Protein AF-0000000087584388 (afdb_homodimer)

pLDDT: mean 87.11, std 18.09, range [23.81, 98.94]

Radius of gyration: 22.07 Å; Cα contacts (8 Å, |Δi|>4): 738; chains: 2; bounding box: 64×66×58 Å

Foldseek 3Di:
DPPPVPPDDQPLVPFDFQFQADDPVPADPLLVVVQVVQQVVDVLRCFFLNRHCSNPNVRNVVLVVLVVCLQPPAPDQNLLLLLLQLLLCLLLLQSQSNVQSVVVNVVSQFDPQQSVQRARADHPVCVVVPDDPPDPGGDHQALVSCVVRRLVCLQPRPPVVCPPPVVPPHSLLSSLLNSQSSCCSHPVHDDPVSQCSNCVSVPNDCVNVVSSVSSSVSSNVSSVSCVVRSGHNPPRPPPD/DPPPVPPDDQPLVPFDFQFQADDPVPADPLLVVVQVVQQVVDVLRCFFLNRHCSNPNVRNVVLVVLVCCLQPPAPDQNLLLLLLQLLLCLLLLQSQSNVLSVVVNVVSQFDPQQSVQRARADHPVCVVVPDDPPDPGGDHQALVSCVVRRLVCLQPSPPVVCPPPVVPPHSLLSSLLNSQSSCCSHPVHDDPVSQCSNCVSVPNDCVNVVSSVSSSVSSNVSSVSCVVRSGHNPPRPPPD

Sequence (480 aa):
MSNPSTRWTPTSNDIQPRYTGPDPHDMTEEQAELRESIERSRTTGLSGPFGPWLAVPKIALPAQELGRLVRYETTLTFRESELVILLTGAAFKSESEFDIHVGEARKAGLSWDVIDSIPRGRLLSEEDATDDNDSPTRPEFSVENVRKLLIPKLEHDRDADFENSDVTGSAEREVAIALFTAELLERNTVSDETYDQTRRILGGQDSVLVEITSIVGYYAYVAYTLNVFKIPTSVMKRDDMSNPSTRWTPTSNDIQPRYTGPDPHDMTEEQAELRESIERSRTTGLSGPFGPWLAVPKIALPAQELGRLVRYETTLTFRESELVILLTGAAFKSESEFDIHVGEARKAGLSWDVIDSIPRGRLLSEEDATDDNDSPTRPEFSVENVRKLLIPKLEHDRDADFENSDVTGSAEREVAIALFTAELLERNTVSDETYDQTRRILGGQDSVLVEITSIVGYYAYVAYTLNVFKIPTSVMKRDD

Structure (mmCIF, N/CA/C/O backbone):
data_AF-0000000087584388-model_v1
#
loop_
_entity.id
_entity.type
_entity.pdbx_description
1 polymer 'Carboxymuconolactone decarboxylase-like domain-containing protein'
#
loop_
_atom_site.group_PDB
_atom_site.id
_atom_site.type_symbol
_atom_site.label_atom_id
_atom_site.label_alt_id
_atom_site.label_comp_id
_atom_site.label_asym_id
_atom_site.label_entity_id
_atom_site.label_seq_id
_atom_site.pdbx_PDB_ins_code
_atom_site.Cartn_x
_atom_site.Cartn_y
_atom_site.Cartn_z
_atom_site.occupancy
_atom_site.B_iso_or_equiv
_atom_site.auth_seq_id
_atom_site.auth_comp_id
_atom_site.auth_asym_id
_atom_site.auth_atom_id
_atom_site.pdbx_PDB_model_num
ATOM 1 N N . MET A 1 1 ? -25.469 -31.281 -3.412 1 23.98 1 MET A N 1
ATOM 2 C CA . MET A 1 1 ? -24.094 -30.844 -3.248 1 23.98 1 MET A CA 1
ATOM 3 C C . MET A 1 1 ? -24 -29.672 -2.281 1 23.98 1 MET A C 1
ATOM 5 O O . MET A 1 1 ? -24.781 -28.734 -2.363 1 23.98 1 MET A O 1
ATOM 9 N N . SER A 1 2 ? -23.484 -29.797 -1.091 1 30.45 2 SER A N 1
ATOM 10 C CA . SER A 1 2 ? -23.453 -28.797 -0.017 1 30.45 2 SER A CA 1
ATOM 11 C C . SER A 1 2 ? -22.922 -27.469 -0.513 1 30.45 2 SER A C 1
ATOM 13 O O . SER A 1 2 ? -22.047 -27.422 -1.385 1 30.45 2 SER A O 1
ATOM 15 N N . ASN A 1 3 ? -23.562 -26.344 -0.585 1 34.34 3 ASN A N 1
ATOM 16 C CA . ASN A 1 3 ? -23.141 -25 -0.948 1 34.34 3 ASN A CA 1
ATOM 17 C C . ASN A 1 3 ? -21.719 -24.719 -0.488 1 34.34 3 ASN A C 1
ATOM 19 O O . ASN A 1 3 ? -21.422 -24.75 0.71 1 34.34 3 ASN A O 1
ATOM 23 N N . PRO A 1 4 ? -20.688 -25.047 -1.187 1 41 4 PRO A N 1
ATOM 24 C CA . PRO A 1 4 ? -19.281 -24.844 -0.799 1 41 4 PRO A CA 1
ATOM 25 C C . PRO A 1 4 ? -19.109 -23.641 0.135 1 41 4 PRO A C 1
ATOM 27 O O . PRO A 1 4 ? -17.984 -23.344 0.552 1 41 4 PRO A O 1
ATOM 30 N N . SER A 1 5 ? -20.062 -22.672 0.179 1 47.5 5 SER A N 1
ATOM 31 C CA . SER A 1 5 ? -20.062 -21.391 0.863 1 47.5 5 SER A CA 1
ATOM 32 C C . SER A 1 5 ? -19.938 -21.562 2.371 1 47.5 5 SER A C 1
ATOM 34 O O . SER A 1 5 ? -19.484 -20.656 3.068 1 47.5 5 SER A O 1
ATOM 36 N N . THR A 1 6 ? -20.297 -22.797 2.9 1 62.56 6 THR A N 1
ATOM 37 C CA . THR A 1 6 ? -20.594 -22.984 4.316 1 62.56 6 THR A CA 1
ATOM 38 C C . THR A 1 6 ? -19.312 -23.281 5.098 1 62.56 6 THR A C 1
ATOM 40 O O . THR A 1 6 ? -19.297 -23.172 6.324 1 62.56 6 THR A O 1
ATOM 43 N N . ARG A 1 7 ? -18.188 -23.484 4.355 1 80.56 7 ARG A N 1
ATOM 44 C CA . ARG A 1 7 ? -17.078 -24 5.148 1 80.56 7 ARG A CA 1
ATOM 45 C C . ARG A 1 7 ? -16.312 -22.859 5.824 1 80.56 7 ARG A C 1
ATOM 47 O O . ARG A 1 7 ? -15.828 -23.016 6.945 1 80.56 7 ARG A O 1
ATOM 54 N N . TRP A 1 8 ? -16.312 -21.719 5.168 1 87.44 8 TRP A N 1
ATOM 55 C CA . TRP A 1 8 ? -15.516 -20.625 5.695 1 87.44 8 TRP A CA 1
ATOM 56 C C . TRP A 1 8 ? -16.359 -19.719 6.602 1 87.44 8 TRP A C 1
ATOM 58 O O . TRP A 1 8 ? -17.438 -19.281 6.211 1 87.44 8 TRP A O 1
ATOM 68 N N . THR A 1 9 ? -15.859 -19.531 7.809 1 88.12 9 THR A N 1
ATOM 69 C CA . THR A 1 9 ? -16.438 -18.531 8.688 1 88.12 9 THR A CA 1
ATOM 70 C C . THR A 1 9 ? -15.617 -17.25 8.672 1 88.12 9 THR A C 1
ATOM 72 O O . THR A 1 9 ? -14.5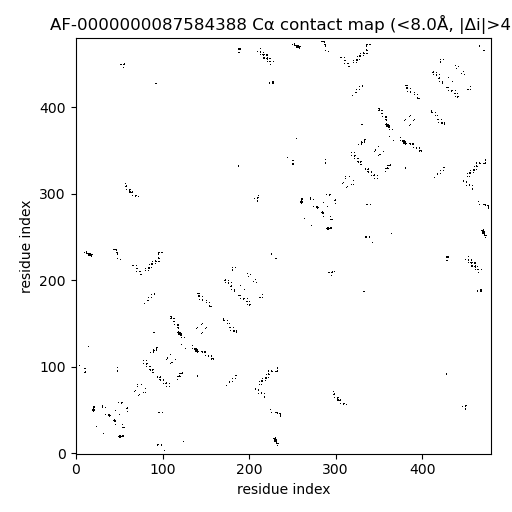 -17.219 9.195 1 88.12 9 THR A O 1
ATOM 75 N N . PRO A 1 10 ? -16.188 -16.203 8.102 1 91.19 10 PRO A N 1
ATOM 76 C CA . PRO A 1 10 ? -15.422 -14.961 8.047 1 91.19 10 PRO A CA 1
ATOM 77 C C . PRO A 1 10 ? -15.062 -14.43 9.43 1 91.19 10 PRO A C 1
ATOM 79 O O . PRO A 1 10 ? -15.867 -14.508 10.359 1 91.19 10 PRO A O 1
ATOM 82 N N . THR A 1 11 ? -13.859 -13.953 9.562 1 90.94 11 THR A N 1
ATOM 83 C CA . THR A 1 11 ? -13.391 -13.414 10.836 1 90.94 11 THR A CA 1
ATOM 84 C C . THR A 1 11 ? -13.797 -11.953 10.992 1 90.94 11 THR A C 1
ATOM 86 O O . THR A 1 11 ? -13.711 -11.391 12.094 1 90.94 11 THR A O 1
ATOM 89 N N . SER A 1 12 ? -14.289 -11.312 9.906 1 91.12 12 SER A N 1
ATOM 90 C CA . SER A 1 12 ? -14.617 -9.891 9.922 1 91.12 12 SER A CA 1
ATOM 91 C C . SER A 1 12 ? -16.094 -9.664 10.219 1 91.12 12 SER A C 1
ATOM 93 O O . SER A 1 12 ? -16.578 -8.523 10.195 1 91.12 12 SER A O 1
ATOM 95 N N . ASN A 1 13 ? -16.812 -10.688 10.477 1 85.81 13 ASN A N 1
ATOM 96 C CA . ASN A 1 13 ? -18.266 -10.602 10.602 1 85.81 13 ASN A CA 1
ATOM 97 C C . ASN A 1 13 ? -18.672 -9.688 11.75 1 85.81 13 ASN A C 1
ATOM 99 O O . ASN A 1 13 ? -19.734 -9.062 11.703 1 85.81 13 ASN A O 1
ATOM 103 N N . ASP A 1 14 ? -17.844 -9.594 12.734 1 84.62 14 ASP A N 1
ATOM 104 C CA . ASP A 1 14 ? -18.25 -8.867 13.938 1 84.62 14 ASP A CA 1
ATOM 105 C C . ASP A 1 14 ? -17.672 -7.461 13.953 1 84.62 14 ASP A C 1
ATOM 107 O O . ASP A 1 14 ? -17.812 -6.734 14.945 1 84.62 14 ASP A O 1
ATOM 111 N N . ILE A 1 15 ? -17.062 -7.117 12.922 1 90.56 15 ILE A N 1
ATOM 112 C CA . ILE A 1 15 ? -16.5 -5.773 12.836 1 90.56 15 ILE A CA 1
ATOM 113 C C . ILE A 1 15 ? -17.625 -4.754 12.672 1 90.56 15 ILE A C 1
ATOM 115 O O . ILE A 1 15 ? -18.484 -4.902 11.797 1 90.56 15 ILE A O 1
ATOM 119 N N . GLN A 1 16 ? -17.641 -3.779 13.602 1 91.94 16 GLN A N 1
ATOM 120 C CA . GLN A 1 16 ? -18.562 -2.664 13.469 1 91.94 16 GLN A CA 1
ATOM 121 C C . GLN A 1 16 ? -18 -1.584 12.547 1 91.94 16 GLN A C 1
ATOM 123 O O . GLN A 1 16 ? -16.938 -1.016 12.828 1 91.94 16 GLN A O 1
ATOM 128 N N . PRO A 1 17 ? -18.703 -1.303 11.516 1 94.06 17 PRO A N 1
ATOM 129 C CA . PRO A 1 17 ? -18.172 -0.317 10.578 1 94.06 17 PRO A CA 1
ATOM 130 C C . PRO A 1 17 ? -18 1.065 11.203 1 94.06 17 PRO A C 1
ATOM 132 O O . PRO A 1 17 ? -18.828 1.49 12.008 1 94.06 17 PRO A O 1
ATOM 135 N N . ARG A 1 18 ? -16.953 1.729 10.883 1 96.56 18 ARG A N 1
ATOM 136 C CA . ARG A 1 18 ? -16.656 3.064 11.391 1 96.56 18 ARG A CA 1
ATOM 137 C C . ARG A 1 18 ? -17.109 4.137 10.406 1 96.56 18 ARG A C 1
ATOM 139 O O . ARG A 1 18 ? -17.672 5.16 10.812 1 96.56 18 ARG A O 1
ATOM 146 N N . TYR A 1 19 ? -16.891 3.969 9.18 1 96.25 19 TYR A N 1
ATOM 147 C CA . TYR A 1 19 ? -17.297 4.879 8.117 1 96.25 19 TYR A CA 1
ATOM 148 C C . TYR A 1 19 ? -17.531 4.125 6.816 1 96.25 19 TYR A C 1
ATOM 150 O O . TYR A 1 19 ? -16.609 3.533 6.254 1 96.25 19 TYR A O 1
ATOM 158 N N . THR A 1 20 ? -18.719 4.191 6.258 1 93.56 20 THR A N 1
ATOM 159 C CA . THR A 1 20 ? -19.094 3.377 5.102 1 93.56 20 THR A CA 1
ATOM 160 C C . THR A 1 20 ? -19.281 4.25 3.865 1 93.56 20 THR A C 1
ATOM 162 O O . THR A 1 20 ? -19.688 3.76 2.812 1 93.56 20 THR A O 1
ATOM 165 N N . GLY A 1 21 ? -18.922 5.543 3.98 1 94.31 21 GLY A N 1
ATOM 166 C CA . GLY A 1 21 ? -19.094 6.465 2.873 1 94.31 21 GLY A CA 1
ATOM 167 C C . GLY A 1 21 ? -20.141 7.531 3.145 1 94.31 21 GLY A C 1
ATOM 168 O O . GLY A 1 21 ? -20.734 7.566 4.227 1 94.31 21 GLY A O 1
ATOM 169 N N . PRO A 1 22 ? -20.25 8.445 2.225 1 94.69 22 PRO A N 1
ATOM 170 C CA . PRO A 1 22 ? -21.219 9.531 2.414 1 94.69 22 PRO A CA 1
ATOM 171 C C . PRO A 1 22 ? -22.656 9.047 2.445 1 94.69 22 PRO A C 1
ATOM 173 O O . PRO A 1 22 ? -23 8.062 1.786 1 94.69 22 PRO A O 1
ATOM 176 N N . ASP A 1 23 ? -23.438 9.773 3.229 1 92.25 23 ASP A N 1
ATOM 177 C CA . ASP A 1 23 ? -24.875 9.555 3.197 1 92.25 23 ASP A CA 1
ATOM 178 C C . ASP A 1 23 ? -25.438 9.766 1.791 1 92.25 23 ASP A C 1
ATOM 180 O O . ASP A 1 23 ? -25.203 10.805 1.173 1 92.25 23 ASP A O 1
ATOM 184 N N . PRO A 1 24 ? -26.172 8.781 1.349 1 89.38 24 PRO A N 1
ATOM 185 C CA . PRO A 1 24 ? -26.734 8.891 -0.004 1 89.38 24 PRO A CA 1
ATOM 186 C C . PRO A 1 24 ? -27.516 10.18 -0.219 1 89.38 24 PRO A C 1
ATOM 188 O O . PRO A 1 24 ? -27.562 10.703 -1.337 1 89.38 24 PRO A O 1
ATOM 191 N N . HIS A 1 25 ? -28.062 10.758 0.825 1 92.31 25 HIS A N 1
ATOM 192 C CA . HIS A 1 25 ? -28.859 11.977 0.714 1 92.31 25 HIS A CA 1
ATOM 193 C C . HIS A 1 25 ? -27.984 13.219 0.679 1 92.31 25 HIS A C 1
ATOM 195 O O . HIS A 1 25 ? -28.453 14.305 0.323 1 92.31 25 HIS A O 1
ATOM 201 N N . ASP A 1 26 ? -26.719 13.039 1.013 1 92.06 26 ASP A N 1
ATOM 202 C CA . ASP A 1 26 ? -25.812 14.188 1.086 1 92.06 26 ASP A CA 1
ATOM 203 C C . ASP A 1 26 ? -24.719 14.102 0.014 1 92.06 26 ASP A C 1
ATOM 205 O O . ASP A 1 26 ? -23.75 14.859 0.043 1 92.06 26 ASP A O 1
ATOM 209 N N . MET A 1 27 ? -24.938 13.242 -0.921 1 93.81 27 MET A N 1
ATOM 210 C CA . MET A 1 27 ? -23.906 13.031 -1.934 1 93.81 27 MET A CA 1
ATOM 211 C C . MET A 1 27 ? -23.906 14.164 -2.957 1 93.81 27 MET A C 1
ATOM 213 O O . MET A 1 27 ? -24.969 14.656 -3.34 1 93.81 27 MET A O 1
ATOM 217 N N . THR A 1 28 ? -22.703 14.523 -3.299 1 94.38 28 THR A N 1
ATOM 218 C CA . THR A 1 28 ? -22.578 15.406 -4.457 1 94.38 28 THR A CA 1
ATOM 219 C C . THR A 1 28 ? -22.969 14.664 -5.738 1 94.38 28 THR A C 1
ATOM 221 O O . THR A 1 28 ? -23.078 13.438 -5.738 1 94.38 28 THR A O 1
ATOM 224 N N . GLU A 1 29 ? -23.156 15.406 -6.801 1 94.56 29 GLU A N 1
ATOM 225 C CA . GLU A 1 29 ? -23.469 14.797 -8.094 1 94.56 29 GLU A CA 1
ATOM 226 C C . GLU A 1 29 ? -22.344 13.852 -8.531 1 94.56 29 GLU A C 1
ATOM 228 O O . GLU A 1 29 ? -22.625 12.758 -9.031 1 94.56 29 GLU A O 1
ATOM 233 N N . GLU A 1 30 ? -21.156 14.289 -8.281 1 94.12 30 GLU A N 1
ATOM 234 C CA . GLU A 1 30 ? -20.016 13.461 -8.648 1 94.12 30 GLU A CA 1
ATOM 235 C C . GLU A 1 30 ? -19.984 12.156 -7.855 1 94.12 30 GLU A C 1
ATOM 237 O O . GLU A 1 30 ? -19.734 11.086 -8.414 1 94.12 30 GLU A O 1
ATOM 242 N N . GLN A 1 31 ? -20.25 12.227 -6.578 1 94.38 31 GLN A N 1
ATOM 243 C CA . GLN A 1 31 ? -20.297 11.047 -5.719 1 94.38 31 GLN A CA 1
ATOM 244 C C . GLN A 1 31 ? -21.422 10.102 -6.129 1 94.38 31 GLN A C 1
ATOM 246 O O . GLN A 1 31 ? -21.234 8.883 -6.18 1 94.38 31 GLN A O 1
ATOM 251 N N . ALA A 1 32 ? -22.531 10.672 -6.465 1 93.19 32 ALA A N 1
ATOM 252 C CA . ALA A 1 32 ? -23.688 9.875 -6.863 1 93.19 32 ALA A CA 1
ATOM 253 C C . ALA A 1 32 ? -23.438 9.148 -8.18 1 93.19 32 ALA A C 1
ATOM 255 O O . ALA A 1 32 ? -23.797 7.98 -8.328 1 93.19 32 ALA A O 1
ATOM 256 N N . GLU A 1 33 ? -22.875 9.789 -9.078 1 92.25 33 GLU A N 1
ATOM 257 C CA . GLU A 1 33 ? -22.547 9.188 -10.367 1 92.25 33 GLU A CA 1
ATOM 258 C C . GLU A 1 33 ? -21.547 8.047 -10.211 1 92.25 33 GLU A C 1
ATOM 260 O O . GLU A 1 33 ? -21.688 7 -10.852 1 92.25 33 GLU A O 1
ATOM 265 N N . LEU A 1 34 ? -20.562 8.328 -9.391 1 90.19 34 LEU A N 1
ATOM 266 C CA . LEU A 1 34 ? -19.562 7.301 -9.141 1 90.19 34 LEU A CA 1
ATOM 267 C C . LEU A 1 34 ? -20.188 6.086 -8.461 1 90.19 34 LEU A C 1
ATOM 269 O O . LEU A 1 34 ? -19.875 4.945 -8.805 1 90.19 34 LEU A O 1
ATOM 273 N N . ARG A 1 35 ? -21 6.359 -7.523 1 89.44 35 ARG A N 1
ATOM 274 C CA . ARG A 1 35 ? -21.688 5.27 -6.844 1 89.44 35 ARG A CA 1
ATOM 275 C C . ARG A 1 35 ? -22.453 4.406 -7.844 1 89.44 35 ARG A C 1
ATOM 277 O O . ARG A 1 35 ? -22.375 3.178 -7.805 1 89.44 35 ARG A O 1
ATOM 284 N N . GLU A 1 36 ? -23.156 4.992 -8.703 1 87.62 36 GLU A N 1
ATOM 285 C CA . GLU A 1 36 ? -23.922 4.285 -9.719 1 87.62 36 GLU A CA 1
ATOM 286 C C . GLU A 1 36 ? -23.016 3.461 -10.633 1 87.62 36 GLU A C 1
ATOM 288 O O . GLU A 1 36 ? -23.359 2.326 -10.984 1 87.62 36 GLU A O 1
ATOM 293 N N . SER A 1 37 ? -21.953 4.051 -10.945 1 84.12 37 SER A N 1
ATOM 294 C CA . SER A 1 37 ? -21 3.357 -11.812 1 84.12 37 SER A CA 1
ATOM 295 C C . SER A 1 37 ? -20.438 2.111 -11.133 1 84.12 37 SER A C 1
ATOM 297 O O . SER A 1 37 ? -20.281 1.07 -11.773 1 84.12 37 SER A O 1
ATOM 299 N N . ILE A 1 38 ? -20.141 2.223 -9.875 1 78.94 38 ILE A N 1
ATOM 300 C CA . ILE A 1 38 ? -19.594 1.104 -9.117 1 78.94 38 ILE A CA 1
ATOM 301 C C . ILE A 1 38 ? -20.641 0.013 -8.969 1 78.94 38 ILE A C 1
ATOM 303 O O . ILE A 1 38 ? -20.359 -1.172 -9.141 1 78.94 38 ILE A O 1
ATOM 307 N N . GLU A 1 39 ? -21.844 0.42 -8.703 1 78.88 39 GLU A N 1
ATOM 308 C CA . GLU A 1 39 ? -22.938 -0.531 -8.5 1 78.88 39 GLU A CA 1
ATOM 309 C C . GLU A 1 39 ? -23.281 -1.256 -9.797 1 78.88 39 GLU A C 1
ATOM 311 O O . GLU A 1 39 ? -23.688 -2.42 -9.773 1 78.88 39 GLU A O 1
ATOM 316 N N . ARG A 1 40 ? -23.031 -0.627 -10.898 1 76.69 40 ARG A N 1
ATOM 317 C CA . ARG A 1 40 ? -23.312 -1.235 -12.195 1 76.69 40 ARG A CA 1
ATOM 318 C C . ARG A 1 40 ? -22.219 -2.238 -12.57 1 76.69 40 ARG A C 1
ATOM 320 O O . ARG A 1 40 ? -22.5 -3.254 -13.211 1 76.69 40 ARG A O 1
ATOM 327 N N . SER A 1 41 ? -21.078 -1.926 -12.133 1 67 41 SER A N 1
ATOM 328 C CA . SER A 1 41 ? -19.938 -2.715 -12.594 1 67 41 SER A CA 1
ATOM 329 C C . SER A 1 41 ? -19.672 -3.893 -11.664 1 67 41 SER A C 1
ATOM 331 O O . SER A 1 41 ? -19.016 -4.867 -12.055 1 67 41 SER A O 1
ATOM 333 N N . ARG A 1 42 ? -20.203 -3.803 -10.5 1 64 42 ARG A N 1
ATOM 334 C CA . ARG A 1 42 ? -19.859 -4.855 -9.547 1 64 42 ARG A CA 1
ATOM 335 C C . ARG A 1 42 ? -21.125 -5.531 -9.008 1 64 42 ARG A C 1
ATOM 337 O O . ARG A 1 42 ? -22.062 -4.855 -8.594 1 64 42 ARG A O 1
ATOM 344 N N . THR A 1 43 ? -21.125 -6.75 -9.156 1 58.22 43 THR A N 1
ATOM 345 C CA . THR A 1 43 ? -22.25 -7.52 -8.664 1 58.22 43 THR A CA 1
ATOM 346 C C . THR A 1 43 ? -22.344 -7.441 -7.141 1 58.22 43 THR A C 1
ATOM 348 O O . THR A 1 43 ? -23.406 -7.652 -6.562 1 58.22 43 THR A O 1
ATOM 351 N N . THR A 1 44 ? -21.203 -7.113 -6.523 1 59.34 44 THR A N 1
ATOM 352 C CA . THR A 1 44 ? -21.141 -7.113 -5.066 1 59.34 44 THR A CA 1
ATOM 353 C C . THR A 1 44 ? -21.484 -5.73 -4.512 1 59.34 44 THR A C 1
ATOM 355 O O . THR A 1 44 ? -21.484 -5.527 -3.297 1 59.34 44 THR A O 1
ATOM 358 N N . GLY A 1 45 ? -21.938 -4.855 -5.387 1 62.28 45 GLY A N 1
ATOM 359 C CA . GLY A 1 45 ? -22.281 -3.514 -4.934 1 62.28 45 GLY A CA 1
ATOM 360 C C . GLY A 1 45 ? -21.078 -2.742 -4.414 1 62.28 45 GLY A C 1
ATOM 361 O O . GLY A 1 45 ? -20 -2.807 -4.996 1 62.28 45 GLY A O 1
ATOM 362 N N . LEU A 1 46 ? -21.391 -1.825 -3.361 1 65.62 46 LEU A N 1
ATOM 363 C CA . LEU A 1 46 ? -20.359 -0.978 -2.773 1 65.62 46 LEU A CA 1
ATOM 364 C C . LEU A 1 46 ? -19.547 -1.744 -1.724 1 65.62 46 LEU A C 1
ATOM 366 O O . LEU A 1 46 ? -19.203 -1.194 -0.675 1 65.62 46 LEU A O 1
ATOM 370 N N . SER A 1 47 ? -19.188 -2.938 -2.006 1 73.31 47 SER A N 1
ATOM 371 C CA . SER A 1 47 ? -18.422 -3.748 -1.074 1 73.31 47 SER A CA 1
ATOM 372 C C . SER A 1 47 ? -16.953 -3.344 -1.081 1 73.31 47 SER A C 1
ATOM 374 O O . SER A 1 47 ? -16.5 -2.633 -1.981 1 73.31 47 SER A O 1
ATOM 376 N N . GLY A 1 48 ? -16.328 -3.537 0.01 1 85.69 48 GLY A N 1
ATOM 377 C CA . GLY A 1 48 ? -14.898 -3.287 0.099 1 85.69 48 GLY A CA 1
ATOM 378 C C . GLY A 1 48 ? -14.562 -1.835 0.389 1 85.69 48 GLY A C 1
ATOM 379 O O . GLY A 1 48 ? -15.195 -1.204 1.238 1 85.69 48 GLY A O 1
ATOM 380 N N . PRO A 1 49 ? -13.539 -1.357 -0.295 1 93.44 49 PRO A N 1
ATOM 381 C CA . PRO A 1 49 ? -13.031 -0.024 0.043 1 93.44 49 PRO A CA 1
ATOM 382 C C . PRO A 1 49 ? -13.836 1.095 -0.62 1 93.44 49 PRO A C 1
ATOM 384 O O . PRO A 1 49 ? -13.586 2.275 -0.365 1 93.44 49 PRO A O 1
ATOM 387 N N . PHE A 1 50 ? -14.844 0.781 -1.343 1 91.69 50 PHE A N 1
ATOM 388 C CA . PHE A 1 50 ? -15.469 1.762 -2.223 1 91.69 50 PHE A CA 1
ATOM 389 C C . PHE A 1 50 ? -16.328 2.738 -1.424 1 91.69 50 PHE A C 1
ATOM 391 O O . PHE A 1 50 ? -16.438 3.912 -1.784 1 91.69 50 PHE A O 1
ATOM 398 N N . GLY A 1 51 ? -16.953 2.328 -0.385 1 92.31 51 GLY A N 1
ATOM 399 C CA . GLY A 1 51 ? -17.719 3.23 0.459 1 92.31 51 GLY A CA 1
ATOM 400 C C . GLY A 1 51 ? -16.922 4.445 0.909 1 92.31 51 GLY A C 1
ATOM 401 O O . GLY A 1 51 ? -17.25 5.574 0.531 1 92.31 51 GLY A O 1
ATOM 402 N N . PRO A 1 52 ? -15.875 4.18 1.609 1 96.44 52 PRO A N 1
ATOM 403 C CA . PRO A 1 52 ? -15.023 5.297 2.023 1 96.44 52 PRO A CA 1
ATOM 404 C C . PRO A 1 52 ? -14.453 6.078 0.839 1 96.44 52 PRO A C 1
ATOM 406 O O . PRO A 1 52 ? -14.422 7.309 0.866 1 96.44 52 PRO A O 1
ATOM 409 N N . TRP A 1 53 ? -14.047 5.406 -0.216 1 96.56 53 TRP A N 1
ATOM 410 C CA . TRP A 1 53 ? -13.438 6.074 -1.362 1 96.56 53 TRP A CA 1
ATOM 411 C C . TRP A 1 53 ? -14.43 7.023 -2.029 1 96.56 53 TRP A C 1
ATOM 413 O O . TRP A 1 53 ? -14.031 8.055 -2.58 1 96.56 53 TRP A O 1
ATOM 423 N N . LEU A 1 54 ? -15.711 6.734 -1.924 1 94.69 54 LEU A N 1
ATOM 424 C CA . LEU A 1 54 ? -16.75 7.57 -2.512 1 94.69 54 LEU A CA 1
ATOM 425 C C . LEU A 1 54 ? -16.719 8.977 -1.918 1 94.69 54 LEU A C 1
ATOM 427 O O . LEU A 1 54 ? -17.188 9.93 -2.543 1 94.69 54 LEU A O 1
ATOM 431 N N . ALA A 1 55 ? -16.188 9.102 -0.719 1 96.44 55 ALA A N 1
ATOM 432 C CA . ALA A 1 55 ? -16.109 10.406 -0.068 1 96.44 55 ALA A CA 1
ATOM 433 C C . ALA A 1 55 ? -15.148 11.336 -0.802 1 96.44 55 ALA A C 1
ATOM 435 O O . ALA A 1 55 ? -15.211 12.555 -0.638 1 96.44 55 ALA A O 1
ATOM 436 N N 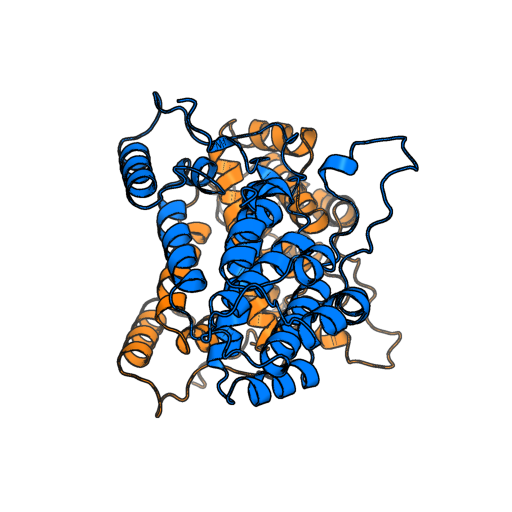. VAL A 1 56 ? -14.234 10.75 -1.614 1 97.25 56 VAL A N 1
ATOM 437 C CA . VAL A 1 56 ? -13.258 11.5 -2.385 1 97.25 56 VAL A CA 1
ATOM 438 C C . VAL A 1 56 ? -13.203 10.969 -3.816 1 97.25 56 VAL A C 1
ATOM 440 O O . VAL A 1 56 ? -12.25 10.297 -4.199 1 97.25 56 VAL A O 1
ATOM 443 N N . PRO A 1 57 ? -14.102 11.344 -4.668 1 95.69 57 PRO A N 1
ATOM 444 C CA . PRO A 1 57 ? -14.242 10.742 -5.992 1 95.69 57 PRO A CA 1
ATOM 445 C C . PRO A 1 57 ? -12.969 10.844 -6.828 1 95.69 57 PRO A C 1
ATOM 447 O O . PRO A 1 57 ? -12.641 9.922 -7.578 1 95.69 57 PRO A O 1
ATOM 450 N N . LYS A 1 58 ? -12.25 11.922 -6.727 1 95.19 58 LYS A N 1
ATOM 451 C CA . LYS A 1 58 ? -11.031 12.117 -7.512 1 95.19 58 LYS A CA 1
ATOM 452 C C . LYS A 1 58 ? -10.016 11.008 -7.234 1 95.19 58 LYS A C 1
ATOM 454 O O . LYS A 1 58 ? -9.242 10.633 -8.117 1 95.19 58 LYS A O 1
ATOM 459 N N . ILE A 1 59 ? -10.055 10.477 -6.031 1 96.25 59 ILE A N 1
ATOM 460 C CA . ILE A 1 59 ? -9.133 9.414 -5.633 1 96.25 59 ILE A CA 1
ATOM 461 C C . ILE A 1 59 ? -9.742 8.055 -5.957 1 96.25 59 ILE A C 1
ATOM 463 O O . ILE A 1 59 ? -9.031 7.137 -6.379 1 96.25 59 ILE A O 1
ATOM 467 N N . ALA A 1 60 ? -11.039 7.977 -5.852 1 95.19 60 ALA A N 1
ATOM 468 C CA . ALA A 1 60 ? -11.734 6.703 -6.012 1 95.19 60 ALA A CA 1
ATOM 469 C C . ALA A 1 60 ? -11.586 6.168 -7.43 1 95.19 60 ALA A C 1
ATOM 471 O O . ALA A 1 60 ? -11.391 4.965 -7.633 1 95.19 60 ALA A O 1
ATOM 472 N N . LEU A 1 61 ? -11.633 7.012 -8.375 1 93.31 61 LEU A N 1
ATOM 473 C CA . LEU A 1 61 ? -11.695 6.598 -9.773 1 93.31 61 LEU A CA 1
ATOM 474 C C . LEU A 1 61 ? -10.398 5.922 -10.195 1 93.31 61 LEU A C 1
ATOM 476 O O . LEU A 1 61 ? -10.406 4.77 -10.633 1 93.31 61 LEU A O 1
ATOM 480 N N . PRO A 1 62 ? -9.266 6.582 -9.992 1 95.06 62 PRO A N 1
ATOM 481 C CA . PRO A 1 62 ? -8.039 5.883 -10.383 1 95.06 62 PRO A CA 1
ATOM 482 C C . PRO A 1 62 ? -7.73 4.688 -9.484 1 95.06 62 PRO A C 1
ATOM 484 O O . PRO A 1 62 ? -7.152 3.699 -9.945 1 95.06 62 PRO A O 1
ATOM 487 N N . ALA A 1 63 ? -8.164 4.73 -8.234 1 96.31 63 ALA A N 1
ATOM 488 C CA . ALA A 1 63 ? -7.965 3.594 -7.344 1 96.31 63 ALA A CA 1
ATOM 489 C C . ALA A 1 63 ? -8.742 2.371 -7.832 1 96.31 63 ALA A C 1
ATOM 491 O O . ALA A 1 63 ? -8.195 1.266 -7.891 1 96.31 63 ALA A O 1
ATOM 492 N N . GLN A 1 64 ? -9.914 2.607 -8.227 1 92.31 64 GLN A N 1
ATOM 493 C CA . GLN A 1 64 ? -10.734 1.519 -8.75 1 92.31 64 GLN A CA 1
ATOM 494 C C . GLN A 1 64 ? -10.148 0.962 -10.047 1 92.31 64 GLN A C 1
ATOM 496 O O . GLN A 1 64 ? -10.156 -0.251 -10.266 1 92.31 64 GLN A O 1
ATOM 501 N N . GLU A 1 65 ? -9.703 1.825 -10.883 1 93.88 65 GLU A N 1
ATOM 502 C CA . GLU A 1 65 ? -9.125 1.39 -12.156 1 93.88 65 GLU A CA 1
ATOM 503 C C . GLU A 1 65 ? -7.867 0.56 -11.93 1 93.88 65 GLU A C 1
ATOM 505 O O . GLU A 1 65 ? -7.664 -0.461 -12.586 1 93.88 65 GLU A O 1
ATOM 510 N N . LEU A 1 66 ? -7.059 1.001 -11.039 1 96.69 66 LEU A N 1
ATOM 511 C CA . LEU A 1 66 ? -5.863 0.235 -10.703 1 96.69 66 LEU A CA 1
ATOM 512 C C . LEU A 1 66 ? -6.234 -1.146 -10.172 1 96.69 66 LEU A C 1
ATOM 514 O O . LEU A 1 66 ? -5.617 -2.146 -10.547 1 96.69 66 LEU A O 1
ATOM 518 N N . GLY A 1 67 ? -7.293 -1.198 -9.328 1 94.56 67 GLY A N 1
ATOM 519 C CA . GLY A 1 67 ? -7.777 -2.469 -8.812 1 94.56 67 GLY A CA 1
ATOM 520 C C . GLY A 1 67 ? -8.234 -3.42 -9.898 1 94.56 67 GLY A C 1
ATOM 521 O O . GLY A 1 67 ? -7.895 -4.605 -9.883 1 94.56 67 GLY A O 1
ATOM 522 N N . ARG A 1 68 ? -8.953 -2.895 -10.844 1 92.62 68 ARG A N 1
ATOM 523 C CA . ARG A 1 68 ? -9.422 -3.707 -11.961 1 92.62 68 ARG A CA 1
ATOM 524 C C . ARG A 1 68 ? -8.25 -4.285 -12.75 1 92.62 68 ARG A C 1
ATOM 526 O O . ARG A 1 68 ? -8.242 -5.473 -13.07 1 92.62 68 ARG A O 1
ATOM 533 N N . LEU A 1 69 ? -7.289 -3.5 -12.992 1 95.75 69 LEU A N 1
ATOM 534 C CA . LEU A 1 69 ? -6.18 -3.885 -13.859 1 95.75 69 LEU A CA 1
ATOM 535 C C . LEU A 1 69 ? -5.277 -4.898 -13.164 1 95.75 69 LEU A C 1
ATOM 537 O O . LEU A 1 69 ? -4.883 -5.898 -13.766 1 95.75 69 LEU A O 1
ATOM 541 N N . VAL A 1 70 ? -4.977 -4.703 -11.859 1 96.94 70 VAL A N 1
ATOM 542 C CA . VAL A 1 70 ? -4.051 -5.609 -11.188 1 96.94 70 VAL A CA 1
ATOM 543 C C . VAL A 1 70 ? -4.746 -6.938 -10.898 1 96.94 70 VAL A C 1
ATOM 545 O O . VAL A 1 70 ? -4.086 -7.965 -10.711 1 96.94 70 VAL A O 1
ATOM 548 N N . ARG A 1 71 ? -6.055 -6.914 -10.898 1 91.88 71 ARG A N 1
ATOM 549 C CA . ARG A 1 71 ? -6.789 -8.156 -10.648 1 91.88 71 ARG A CA 1
ATOM 550 C C . ARG A 1 71 ? -6.996 -8.938 -11.945 1 91.88 71 ARG A C 1
ATOM 552 O O . ARG A 1 71 ? -6.871 -10.164 -11.961 1 91.88 71 ARG A O 1
ATOM 559 N N . TYR A 1 72 ? -7.211 -8.242 -13.086 1 92.38 72 TYR A N 1
ATOM 560 C CA . TYR A 1 72 ? -7.77 -8.953 -14.227 1 92.38 72 TYR A CA 1
ATOM 561 C C . TYR A 1 72 ? -6.867 -8.812 -15.453 1 92.38 72 TYR A C 1
ATOM 563 O O . TYR A 1 72 ? -7.051 -9.516 -16.453 1 92.38 72 TYR A O 1
ATOM 571 N N . GLU A 1 73 ? -5.961 -7.961 -15.398 1 95 73 GLU A N 1
ATOM 572 C CA . GLU A 1 73 ? -5.238 -7.684 -16.641 1 95 73 GLU A CA 1
ATOM 573 C C . GLU A 1 73 ? -3.732 -7.836 -16.438 1 95 73 GLU A C 1
ATOM 575 O O . GLU A 1 73 ? -2.947 -7.066 -17 1 95 73 GLU A O 1
ATOM 580 N N . THR A 1 74 ? -3.32 -8.727 -15.594 1 96.69 74 THR A N 1
ATOM 581 C CA . THR A 1 74 ? -1.916 -9.102 -15.469 1 96.69 74 THR A CA 1
ATOM 582 C C . THR A 1 74 ? -1.646 -10.43 -16.188 1 96.69 74 THR A C 1
ATOM 584 O O . THR A 1 74 ? -2.568 -11.055 -16.703 1 96.69 74 THR A O 1
ATOM 587 N N . THR A 1 75 ? -0.384 -10.859 -16.234 1 96.44 75 THR A N 1
ATOM 588 C CA . THR A 1 75 ? -0.01 -12.125 -16.875 1 96.44 75 THR A CA 1
ATOM 589 C C . THR A 1 75 ? -0.164 -13.281 -15.891 1 96.44 75 THR A C 1
ATOM 591 O O . THR A 1 75 ? 0.016 -14.445 -16.266 1 96.44 75 THR A O 1
ATOM 594 N N . LEU A 1 76 ? -0.485 -13.008 -14.648 1 96.88 76 LEU A N 1
ATOM 595 C CA . LEU A 1 76 ? -0.698 -14.039 -13.641 1 96.88 76 LEU A CA 1
ATOM 596 C C . LEU A 1 76 ? -2.055 -14.711 -13.828 1 96.88 76 LEU A C 1
ATOM 598 O O . LEU A 1 76 ? -3.016 -14.07 -14.258 1 96.88 76 LEU A O 1
ATOM 602 N N . THR A 1 77 ? -2.117 -15.984 -13.547 1 94.94 77 THR A N 1
ATOM 603 C CA . THR A 1 77 ? -3.422 -16.625 -13.453 1 94.94 77 THR A CA 1
ATOM 604 C C . THR A 1 77 ? -4.215 -16.094 -12.266 1 94.94 77 THR A C 1
ATOM 606 O O . THR A 1 77 ? -3.641 -15.5 -11.352 1 94.94 77 THR A O 1
ATOM 609 N N . PHE A 1 78 ? -5.484 -16.266 -12.258 1 94.62 78 PHE A N 1
ATOM 610 C CA . PHE A 1 78 ? -6.312 -15.82 -11.141 1 94.62 78 PHE A CA 1
ATOM 611 C C . PHE A 1 78 ? -5.895 -16.516 -9.852 1 94.62 78 PHE A C 1
ATOM 613 O O . PHE A 1 78 ? -5.91 -15.914 -8.781 1 94.62 78 PHE A O 1
ATOM 620 N N . ARG A 1 79 ? -5.555 -17.781 -9.953 1 95 79 ARG A N 1
ATOM 621 C CA . ARG A 1 79 ? -5.094 -18.531 -8.797 1 95 79 ARG A CA 1
ATOM 622 C C . ARG A 1 79 ? -3.85 -17.891 -8.18 1 95 79 ARG A C 1
ATOM 624 O O . ARG A 1 79 ? -3.768 -17.719 -6.965 1 95 79 ARG A O 1
ATOM 631 N N . GLU A 1 80 ? -2.896 -17.438 -9.078 1 96.62 80 GLU A N 1
ATOM 632 C CA . GLU A 1 80 ? -1.655 -16.797 -8.641 1 96.62 80 GLU A CA 1
ATOM 633 C C . GLU A 1 80 ? -1.922 -15.438 -8.016 1 96.62 80 GLU A C 1
ATOM 635 O O . GLU A 1 80 ? -1.392 -15.117 -6.949 1 96.62 80 GLU A O 1
ATOM 640 N N . SER A 1 81 ? -2.762 -14.648 -8.664 1 97.75 81 SER A N 1
ATOM 641 C CA . SER A 1 81 ? -3.023 -13.305 -8.148 1 97.75 81 SER A CA 1
ATOM 642 C C . SER A 1 81 ? -3.801 -13.359 -6.84 1 97.75 81 SER A C 1
ATOM 644 O O . SER A 1 81 ? -3.547 -12.57 -5.93 1 97.75 81 SER A O 1
ATOM 646 N N . GLU A 1 82 ? -4.742 -14.289 -6.707 1 96.75 82 GLU A N 1
ATOM 647 C CA . GLU A 1 82 ? -5.496 -14.398 -5.461 1 96.75 82 GLU A CA 1
ATOM 648 C C . GLU A 1 82 ? -4.602 -14.875 -4.316 1 96.75 82 GLU A C 1
ATOM 650 O O . GLU A 1 82 ? -4.801 -14.484 -3.166 1 96.75 82 GLU A O 1
ATOM 655 N N . LEU A 1 83 ? -3.609 -15.711 -4.621 1 98.06 83 LEU A N 1
ATOM 656 C CA . LEU A 1 83 ? -2.621 -16.094 -3.619 1 98.06 83 LEU A CA 1
ATOM 657 C C . LEU A 1 83 ? -1.879 -14.875 -3.086 1 98.06 83 LEU A C 1
ATOM 659 O O . LEU A 1 83 ? -1.741 -14.703 -1.873 1 98.06 83 LEU A O 1
ATOM 663 N N . VAL A 1 84 ? -1.449 -13.945 -3.98 1 98.88 84 VAL A N 1
ATOM 664 C CA . VAL A 1 84 ? -0.759 -12.719 -3.602 1 98.88 84 VAL A CA 1
ATOM 665 C C . VAL A 1 84 ? -1.682 -11.844 -2.754 1 98.88 84 VAL A C 1
ATOM 667 O O . VAL A 1 84 ? -1.263 -11.297 -1.731 1 98.88 84 VAL A O 1
ATOM 670 N N . ILE A 1 85 ? -2.904 -11.758 -3.127 1 98.69 85 ILE A N 1
ATOM 671 C CA . ILE A 1 85 ? -3.879 -10.914 -2.447 1 98.69 85 ILE A CA 1
ATOM 672 C C . ILE A 1 85 ? -4.133 -11.445 -1.039 1 98.69 85 ILE A C 1
ATOM 674 O O . ILE A 1 85 ? -4.145 -10.68 -0.071 1 98.69 85 ILE A O 1
ATOM 678 N N . LEU A 1 86 ? -4.309 -12.773 -0.898 1 98.62 86 LEU A N 1
ATOM 679 C CA . LEU A 1 86 ? -4.539 -13.375 0.411 1 98.62 86 LEU A CA 1
ATOM 680 C C . LEU A 1 86 ? -3.34 -13.156 1.327 1 98.62 86 LEU A C 1
ATOM 682 O O . LEU A 1 86 ? -3.5 -12.805 2.498 1 98.62 86 LEU A O 1
ATOM 686 N N . LEU A 1 87 ? -2.152 -13.375 0.809 1 98.94 87 LEU A N 1
ATOM 687 C CA . LEU A 1 87 ? -0.949 -13.156 1.604 1 98.94 87 LEU A CA 1
ATOM 688 C C . LEU A 1 87 ? -0.853 -11.695 2.055 1 98.94 87 LEU A C 1
ATOM 690 O O . LEU A 1 87 ? -0.47 -11.422 3.193 1 98.94 87 LEU A O 1
ATOM 694 N N . THR A 1 88 ? -1.23 -10.766 1.17 1 98.94 88 THR A N 1
ATOM 695 C CA . THR A 1 88 ? -1.197 -9.344 1.507 1 98.94 88 THR A CA 1
ATOM 696 C C . THR A 1 88 ? -2.209 -9.023 2.602 1 98.94 88 THR A C 1
ATOM 698 O O . THR A 1 88 ? -1.883 -8.344 3.578 1 98.94 88 THR A O 1
ATOM 701 N N . GLY A 1 89 ? -3.473 -9.531 2.432 1 98.56 89 GLY A N 1
ATOM 702 C CA . GLY A 1 89 ? -4.469 -9.344 3.475 1 98.56 89 GLY A CA 1
ATOM 703 C C . GLY A 1 89 ? -4.027 -9.875 4.824 1 98.56 89 GLY A C 1
ATOM 704 O O . GLY A 1 89 ? -4.289 -9.258 5.859 1 98.56 89 GLY A O 1
ATOM 705 N N .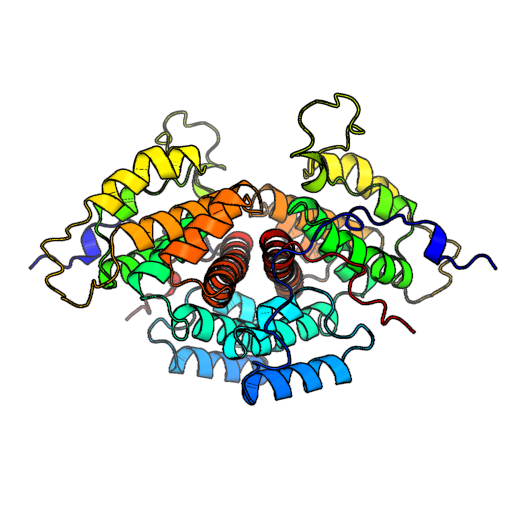 ALA A 1 90 ? -3.332 -11.016 4.82 1 98.69 90 ALA A N 1
ATOM 706 C CA . ALA A 1 90 ? -2.836 -11.625 6.051 1 98.69 90 ALA A CA 1
ATOM 707 C C . ALA A 1 90 ? -1.766 -10.758 6.703 1 98.69 90 ALA A C 1
ATOM 709 O O . ALA A 1 90 ? -1.825 -10.492 7.906 1 98.69 90 ALA A O 1
ATOM 710 N N . ALA A 1 91 ? -0.8 -10.289 5.93 1 98.81 91 ALA A N 1
ATOM 711 C CA . ALA A 1 91 ? 0.317 -9.508 6.453 1 98.81 91 ALA A CA 1
ATOM 712 C C . ALA A 1 91 ? -0.166 -8.18 7.039 1 98.81 91 ALA A C 1
ATOM 714 O O . ALA A 1 91 ? 0.381 -7.703 8.031 1 98.81 91 ALA A O 1
ATOM 715 N N . PHE A 1 92 ? -1.192 -7.594 6.469 1 98.69 92 PHE A N 1
ATOM 716 C CA . PHE A 1 92 ? -1.719 -6.312 6.922 1 98.69 92 PHE A CA 1
ATOM 717 C C . PHE A 1 92 ? -2.824 -6.512 7.949 1 98.69 92 PHE A C 1
ATOM 719 O O . PHE A 1 92 ? -3.486 -5.555 8.352 1 98.69 92 PHE A O 1
ATOM 726 N N . LYS A 1 93 ? -3.084 -7.762 8.312 1 97.5 93 LYS A N 1
ATOM 727 C CA . LYS A 1 93 ? -4.07 -8.148 9.312 1 97.5 93 LYS A CA 1
ATOM 728 C C . LYS A 1 93 ? -5.457 -7.621 8.961 1 97.5 93 LYS A C 1
ATOM 730 O O . LYS A 1 93 ? -6.203 -7.184 9.836 1 97.5 93 LYS A O 1
ATOM 735 N N . SER A 1 94 ? -5.68 -7.594 7.688 1 98.06 94 SER A N 1
ATOM 736 C CA . SER A 1 94 ? -7 -7.168 7.234 1 98.06 94 SER A CA 1
ATOM 737 C C . SER A 1 94 ? -7.953 -8.352 7.121 1 98.06 94 SER A C 1
ATOM 739 O O . SER A 1 94 ? -8.016 -9.008 6.082 1 98.06 94 SER A O 1
ATOM 741 N N . GLU A 1 95 ? -8.734 -8.57 8.172 1 96.31 95 GLU A N 1
ATOM 742 C CA . GLU A 1 95 ? -9.703 -9.664 8.188 1 96.31 95 GLU A CA 1
ATOM 743 C C . GLU A 1 95 ? -10.695 -9.531 7.035 1 96.31 95 GLU A C 1
ATOM 745 O O . GLU A 1 95 ? -11.016 -10.523 6.375 1 96.31 95 GLU A O 1
ATOM 750 N N . SER A 1 96 ? -11.102 -8.312 6.785 1 95.56 96 SER A N 1
ATOM 751 C CA . SER A 1 96 ? -12.078 -8.07 5.734 1 95.56 96 SER A CA 1
ATOM 752 C C . SER A 1 96 ? -11.5 -8.391 4.359 1 95.56 96 SER A C 1
ATOM 754 O O . SER A 1 96 ? -12.156 -9.039 3.539 1 95.56 96 SER A O 1
ATOM 756 N N . GLU A 1 97 ? -10.273 -7.914 4.129 1 96.31 97 GLU A N 1
ATOM 757 C CA . GLU A 1 97 ? -9.641 -8.188 2.848 1 96.31 97 GLU A CA 1
ATOM 758 C C . GLU A 1 97 ? -9.469 -9.695 2.627 1 96.31 97 GLU A C 1
ATOM 760 O O . GLU A 1 97 ? -9.75 -10.203 1.539 1 96.31 97 GLU A O 1
ATOM 765 N N . PHE A 1 98 ? -9.008 -10.383 3.668 1 96.81 98 PHE A N 1
ATOM 766 C CA . PHE A 1 98 ? -8.812 -11.82 3.586 1 96.81 98 PHE A CA 1
ATOM 767 C C . PHE A 1 98 ? -10.133 -12.531 3.312 1 96.81 98 PHE A C 1
ATOM 769 O O . PHE A 1 98 ? -10.227 -13.336 2.379 1 96.81 98 PHE A O 1
ATOM 776 N N . ASP A 1 99 ? -11.172 -12.188 4.008 1 94.81 99 ASP A N 1
ATOM 777 C CA . ASP A 1 99 ? -12.484 -12.82 3.889 1 94.81 99 ASP A CA 1
ATOM 778 C C . ASP A 1 99 ? -13.094 -12.57 2.512 1 94.81 99 ASP A C 1
ATOM 780 O O . ASP A 1 99 ? -13.68 -13.469 1.912 1 94.81 99 ASP A O 1
ATOM 784 N N . ILE A 1 100 ? -12.93 -11.43 2.016 1 91.38 100 ILE A N 1
ATOM 785 C CA . ILE A 1 100 ? -13.477 -11.055 0.715 1 91.38 100 ILE A CA 1
ATOM 786 C C . ILE A 1 100 ? -12.852 -11.922 -0.376 1 91.38 100 ILE A C 1
ATOM 788 O O . ILE A 1 100 ? -13.523 -12.328 -1.323 1 91.38 100 ILE A O 1
ATOM 792 N N . HIS A 1 101 ? -11.609 -12.32 -0.258 1 95.12 101 HIS A N 1
ATOM 793 C CA . HIS A 1 101 ? -10.891 -12.945 -1.361 1 95.12 101 HIS A CA 1
ATOM 794 C C . HIS A 1 101 ? -10.789 -14.453 -1.17 1 95.12 101 HIS A C 1
ATOM 796 O O . HIS A 1 101 ? -10.336 -15.164 -2.068 1 95.12 101 HIS A O 1
ATOM 802 N N . VAL A 1 102 ? -11.266 -14.945 0.006 1 94.88 102 VAL A N 1
ATOM 803 C CA . VAL A 1 102 ? -11.297 -16.391 0.223 1 94.88 102 VAL A CA 1
ATOM 804 C C . VAL A 1 102 ? -12.18 -17.047 -0.824 1 94.88 102 VAL A C 1
ATOM 806 O O . VAL A 1 102 ? -11.797 -18.047 -1.436 1 94.88 102 VAL A O 1
ATOM 809 N N . GLY A 1 103 ? -13.336 -16.469 -1.041 1 89.75 103 GLY A N 1
ATOM 810 C CA . GLY A 1 103 ? -14.242 -17.016 -2.039 1 89.75 103 GLY A CA 1
ATOM 811 C C . GLY A 1 103 ? -13.664 -16.984 -3.441 1 89.75 103 GLY A C 1
ATOM 812 O O . GLY A 1 103 ? -13.742 -17.984 -4.168 1 89.75 103 GLY A O 1
ATOM 813 N N . GLU A 1 104 ? -13.07 -15.898 -3.799 1 91.12 104 GLU A N 1
ATOM 814 C CA . GLU A 1 104 ? -12.461 -15.773 -5.121 1 91.12 104 GLU A CA 1
ATOM 815 C C . GLU A 1 104 ? -11.281 -16.734 -5.277 1 91.12 104 GLU A C 1
ATOM 817 O O . GLU A 1 104 ? -11.07 -17.297 -6.352 1 91.12 104 GLU A O 1
ATOM 822 N N . ALA A 1 105 ? -10.5 -16.875 -4.219 1 93.81 105 ALA A N 1
ATOM 823 C CA . ALA A 1 105 ? -9.359 -17.797 -4.238 1 93.81 105 ALA A CA 1
ATOM 824 C C . ALA A 1 105 ? -9.82 -19.234 -4.422 1 93.81 105 ALA A C 1
ATOM 826 O O . ALA A 1 105 ? -9.219 -19.984 -5.191 1 93.81 105 ALA A O 1
ATOM 827 N N . ARG A 1 106 ? -10.867 -19.578 -3.777 1 92.69 106 ARG A N 1
ATOM 828 C CA . ARG A 1 106 ? -11.43 -20.906 -3.932 1 92.69 106 ARG A CA 1
ATOM 829 C C . ARG A 1 106 ? -11.914 -21.141 -5.359 1 92.69 106 ARG A C 1
ATOM 831 O O . ARG A 1 106 ? -11.633 -22.188 -5.953 1 92.69 106 ARG A O 1
ATOM 838 N N . LYS A 1 107 ? -12.57 -20.188 -5.852 1 90.31 107 LYS A N 1
ATOM 839 C CA . LYS A 1 107 ? -13.055 -20.266 -7.227 1 90.31 107 LYS A CA 1
ATOM 840 C C . LYS A 1 107 ? -11.898 -20.391 -8.211 1 90.31 107 LYS A C 1
ATOM 842 O O . LYS A 1 107 ? -12.023 -21.062 -9.242 1 90.31 107 LYS A O 1
ATOM 847 N N . ALA A 1 108 ? -10.789 -19.828 -7.82 1 91.62 108 ALA A N 1
ATOM 848 C CA . ALA A 1 108 ? -9.617 -19.828 -8.695 1 91.62 108 ALA A CA 1
ATOM 849 C C . ALA A 1 108 ? -8.852 -21.141 -8.562 1 91.62 108 ALA A C 1
ATOM 851 O O . ALA A 1 108 ? -7.891 -21.391 -9.305 1 91.62 108 ALA A O 1
ATOM 852 N N . GLY A 1 109 ? -9.234 -21.938 -7.5 1 91.38 109 GLY A N 1
ATOM 853 C CA . GLY A 1 109 ? -8.672 -23.281 -7.473 1 91.38 109 GLY A CA 1
ATOM 854 C C . GLY A 1 109 ? -7.805 -23.531 -6.258 1 91.38 109 GLY A C 1
ATOM 855 O O . GLY A 1 109 ? -7.281 -24.641 -6.086 1 91.38 109 GLY A O 1
ATOM 856 N N . LEU A 1 110 ? -7.609 -22.578 -5.426 1 94.19 110 LEU A N 1
ATOM 857 C CA . LEU A 1 110 ? -6.883 -22.844 -4.188 1 94.19 110 LEU A CA 1
ATOM 858 C C . LEU A 1 110 ? -7.707 -23.719 -3.248 1 94.19 110 LEU A C 1
ATOM 860 O O . LEU A 1 110 ? -8.898 -23.469 -3.045 1 94.19 110 LEU A O 1
ATOM 864 N N . SER A 1 111 ? -7.113 -24.703 -2.75 1 93.56 111 SER A N 1
ATOM 865 C CA . SER A 1 111 ? -7.816 -25.594 -1.828 1 93.56 111 SER A CA 1
ATOM 866 C C . SER A 1 111 ? -7.984 -24.938 -0.458 1 93.56 111 SER A C 1
ATOM 868 O O . SER A 1 111 ? -7.273 -24 -0.123 1 93.56 111 SER A O 1
ATOM 870 N N . TRP A 1 112 ? -8.859 -25.5 0.308 1 93.56 112 TRP A N 1
ATOM 871 C CA . TRP A 1 112 ? -9.055 -25.047 1.682 1 93.56 112 TRP A CA 1
ATOM 872 C C . TRP A 1 112 ? -7.789 -25.266 2.51 1 93.56 112 TRP A C 1
ATOM 874 O O . TRP A 1 112 ? -7.477 -24.469 3.395 1 93.56 112 TRP A O 1
ATOM 884 N N . ASP A 1 113 ? -7.062 -26.359 2.254 1 94.31 113 ASP A N 1
ATOM 885 C CA . ASP A 1 113 ? -5.82 -26.625 2.973 1 94.31 113 ASP A CA 1
ATOM 886 C C . ASP A 1 113 ? -4.805 -25.516 2.76 1 94.31 113 ASP A C 1
ATOM 888 O O . ASP A 1 113 ? -4.121 -25.094 3.701 1 94.31 113 ASP A O 1
ATOM 892 N N . VAL A 1 114 ? -4.77 -25.031 1.54 1 96.69 114 VAL A N 1
ATOM 893 C CA . VAL A 1 114 ? -3.854 -23.938 1.215 1 96.69 114 VAL A CA 1
ATOM 894 C C . VAL A 1 114 ? -4.312 -22.656 1.905 1 96.69 114 VAL A C 1
ATOM 896 O O . VAL A 1 114 ? -3.529 -22 2.602 1 96.69 114 VAL A O 1
ATOM 899 N N . ILE A 1 115 ? -5.547 -22.297 1.823 1 97.06 115 ILE A N 1
ATOM 900 C CA . ILE A 1 115 ? -6.09 -21.062 2.371 1 97.06 115 ILE A CA 1
ATOM 901 C C . ILE A 1 115 ? -5.945 -21.062 3.891 1 97.06 115 ILE A C 1
ATOM 903 O O . ILE A 1 115 ? -5.492 -20.078 4.477 1 97.06 115 ILE A O 1
ATOM 907 N N . ASP A 1 116 ? -6.172 -22.219 4.551 1 96.06 116 ASP A N 1
ATOM 908 C CA . ASP A 1 116 ? -6.113 -22.344 6.004 1 96.06 116 ASP A CA 1
ATOM 909 C C . ASP A 1 116 ? -4.672 -22.266 6.5 1 96.06 116 ASP A C 1
ATOM 911 O O . ASP A 1 116 ? -4.43 -21.953 7.668 1 96.06 116 ASP A O 1
ATOM 915 N N . SER A 1 117 ? -3.773 -22.547 5.613 1 97.69 117 SER A N 1
ATOM 916 C CA . SER A 1 117 ? -2.375 -22.656 6.023 1 97.69 117 SER A CA 1
ATOM 917 C C . SER A 1 117 ? -1.695 -21.281 6.012 1 97.69 117 SER A C 1
ATOM 919 O O . SER A 1 117 ? -0.577 -21.141 6.512 1 97.69 117 SER A O 1
ATOM 921 N N . ILE A 1 118 ? -2.352 -20.234 5.52 1 98.56 118 ILE A N 1
ATOM 922 C CA . ILE A 1 118 ? -1.762 -18.906 5.453 1 98.56 118 ILE A CA 1
ATOM 923 C C . ILE A 1 118 ? -1.674 -18.312 6.855 1 98.56 118 ILE A C 1
ATOM 925 O O . ILE A 1 118 ? -2.691 -18.156 7.535 1 98.56 118 ILE A O 1
ATOM 929 N N . PRO A 1 119 ? -0.471 -18 7.32 1 98.44 119 PRO A N 1
ATOM 930 C CA . PRO A 1 119 ? -0.342 -17.422 8.656 1 98.44 119 PRO A CA 1
ATOM 931 C C . PRO A 1 119 ? -0.87 -15.992 8.734 1 98.44 119 PRO A C 1
ATOM 933 O O . PRO A 1 119 ? -0.416 -15.125 7.988 1 98.44 119 PRO A O 1
ATOM 936 N N . ARG A 1 120 ? -1.743 -15.742 9.648 1 96.94 120 ARG A N 1
ATOM 937 C CA . ARG A 1 120 ? -2.389 -14.438 9.758 1 96.94 120 ARG A CA 1
ATOM 938 C C . ARG A 1 120 ? -2.08 -13.781 11.094 1 96.94 120 ARG A C 1
ATOM 940 O O . ARG A 1 120 ? -2.316 -12.586 11.281 1 96.94 120 ARG A O 1
ATOM 947 N N . GLY A 1 121 ? -1.578 -14.539 12.031 1 95.06 121 GLY A N 1
ATOM 948 C CA . GLY A 1 121 ? -1.297 -14.023 13.359 1 95.06 121 GLY A CA 1
ATOM 949 C C . GLY A 1 121 ? -2.545 -13.602 14.109 1 95.06 121 GLY A C 1
ATOM 950 O O . GLY A 1 121 ? -3.652 -14.023 13.773 1 95.06 121 GLY A O 1
ATOM 951 N N . ARG A 1 122 ? -2.369 -12.883 15.219 1 92.56 122 ARG A N 1
ATOM 952 C CA . ARG A 1 122 ? -3.486 -12.336 15.984 1 92.56 122 ARG A CA 1
ATOM 953 C C . ARG A 1 122 ? -4.297 -11.352 15.148 1 92.56 122 ARG A C 1
ATOM 955 O O . ARG A 1 122 ? -3.729 -10.477 14.484 1 92.56 122 ARG A O 1
ATOM 962 N N . LEU A 1 123 ? -5.523 -11.516 15.156 1 93.25 123 LEU A N 1
ATOM 963 C CA . LEU A 1 123 ? -6.418 -10.656 14.391 1 93.25 123 LEU A CA 1
ATOM 964 C C . LEU A 1 123 ? -6.621 -9.32 15.086 1 93.25 123 LEU A C 1
ATOM 966 O O . LEU A 1 123 ? -6.496 -9.227 16.312 1 93.25 123 LEU A O 1
ATOM 970 N N . LEU A 1 124 ? -6.914 -8.258 14.344 1 92.62 124 LEU A N 1
ATOM 971 C CA . LEU A 1 124 ? -7.191 -6.945 14.906 1 92.62 124 LEU A CA 1
ATOM 972 C C . LEU A 1 124 ? -8.43 -6.984 15.805 1 92.62 124 LEU A C 1
ATOM 974 O O . LEU A 1 124 ? -8.469 -6.312 16.844 1 92.62 124 LEU A O 1
ATOM 978 N N . SER A 1 125 ? -9.367 -7.781 15.422 1 88.25 125 SER A N 1
ATOM 979 C CA . SER A 1 125 ? -10.609 -7.887 16.188 1 88.25 125 SER A CA 1
ATOM 980 C C . SER A 1 125 ? -10.375 -8.547 17.531 1 88.25 125 SER A C 1
ATOM 982 O O . SER A 1 125 ? -11.211 -8.461 18.438 1 88.25 125 SER A O 1
ATOM 984 N N . GLU A 1 126 ? -9.25 -9.203 17.672 1 85.38 126 GLU A N 1
ATOM 985 C CA . GLU A 1 126 ? -8.914 -9.914 18.906 1 85.38 126 GLU A CA 1
ATOM 986 C C . GLU A 1 126 ? -8.062 -9.047 19.828 1 85.38 126 GLU A C 1
ATOM 988 O O . GLU A 1 126 ? -7.84 -9.398 20.984 1 85.38 126 GLU A O 1
ATOM 993 N N . GLU A 1 127 ? -7.457 -7.961 19.281 1 77.5 127 GLU A N 1
ATOM 994 C CA . GLU A 1 127 ? -6.523 -7.152 20.062 1 77.5 127 GLU A CA 1
ATOM 995 C C . GLU A 1 127 ? -7.238 -6.422 21.188 1 77.5 127 GLU A C 1
ATOM 997 O O . GLU A 1 127 ? -6.656 -6.191 22.25 1 77.5 127 GLU A O 1
ATOM 1002 N N . ASP A 1 128 ? -8.336 -5.848 21 1 61.38 128 ASP A N 1
ATOM 1003 C CA . ASP A 1 128 ? -9.039 -5.168 22.078 1 61.38 128 ASP A CA 1
ATOM 1004 C C . ASP A 1 128 ? -9.531 -6.164 23.125 1 61.38 128 ASP A C 1
ATOM 1006 O O . ASP A 1 128 ? -9.977 -5.77 24.203 1 61.38 128 ASP A O 1
ATOM 1010 N N . ALA A 1 129 ? -9.422 -7.414 22.656 1 55.53 129 ALA A N 1
ATOM 1011 C CA . ALA A 1 129 ? -9.969 -8.359 23.609 1 55.53 129 ALA A CA 1
ATOM 1012 C C . ALA A 1 129 ? -9 -8.602 24.766 1 55.53 129 ALA A C 1
ATOM 1014 O O . ALA A 1 129 ? -7.797 -8.781 24.547 1 55.53 129 ALA A O 1
ATOM 1015 N N . THR A 1 130 ? -8.891 -7.547 25.719 1 51.28 130 THR A N 1
ATOM 1016 C CA . THR A 1 130 ? -8.094 -7.586 26.938 1 51.28 130 THR A CA 1
ATOM 1017 C C . THR A 1 130 ? -7.613 -9.008 27.219 1 51.28 130 THR A C 1
ATOM 1019 O O . THR A 1 130 ? -6.449 -9.211 27.562 1 51.28 130 THR A O 1
ATOM 1022 N N . ASP A 1 131 ? -8.344 -9.805 28.031 1 45 131 ASP A N 1
ATOM 1023 C CA . ASP A 1 131 ? -8.023 -10.867 28.984 1 45 131 ASP A CA 1
ATOM 1024 C C . ASP A 1 131 ? -7.621 -12.148 28.25 1 45 131 ASP A C 1
ATOM 1026 O O . ASP A 1 131 ? -7.285 -13.148 28.875 1 45 131 ASP A O 1
ATOM 1030 N N . ASP A 1 132 ? -8.281 -12.547 27.062 1 45.38 132 ASP A N 1
ATOM 1031 C CA . ASP A 1 132 ? -8.508 -13.984 27 1 45.38 132 ASP A CA 1
ATOM 1032 C C . ASP A 1 132 ? -7.336 -14.695 26.328 1 45.38 132 ASP A C 1
ATOM 1034 O O . ASP A 1 132 ? -7.051 -14.461 25.141 1 45.38 132 ASP A O 1
ATOM 1038 N N . ASN A 1 133 ? -6.305 -15.047 27.078 1 47.88 133 ASN A N 1
ATOM 1039 C CA . ASN A 1 133 ? -5.305 -16.094 26.969 1 47.88 133 ASN A CA 1
ATOM 1040 C C . ASN A 1 133 ? -5.691 -17.125 25.906 1 47.88 133 ASN A C 1
ATOM 1042 O O . ASN A 1 133 ? -4.922 -18.047 25.625 1 47.88 133 ASN A O 1
ATOM 1046 N N . ASP A 1 134 ? -6.969 -17.156 25.484 1 48.97 134 ASP A N 1
ATOM 1047 C CA . ASP A 1 134 ? -7.445 -18.312 24.75 1 48.97 134 ASP A CA 1
ATOM 1048 C C . ASP A 1 134 ? -7.473 -18.047 23.234 1 48.97 134 ASP A C 1
ATOM 1050 O O . ASP A 1 134 ? -8.086 -18.812 22.484 1 48.97 134 ASP A O 1
ATOM 1054 N N . SER A 1 135 ? -7.016 -16.797 22.875 1 55.78 135 SER A N 1
ATOM 1055 C CA . SER A 1 135 ? -7.113 -16.672 21.422 1 55.78 135 SER A CA 1
ATOM 1056 C C . SER A 1 135 ? -6.25 -17.703 20.719 1 55.78 135 SER A C 1
ATOM 1058 O O . SER A 1 135 ? -5.113 -17.953 21.125 1 55.78 135 SER A O 1
ATOM 1060 N N . PRO A 1 136 ? -6.941 -18.5 19.875 1 60.03 136 PRO A N 1
ATOM 1061 C CA . PRO A 1 136 ? -6.129 -19.484 19.156 1 60.03 136 PRO A CA 1
ATOM 1062 C C . PRO A 1 136 ? -4.82 -18.891 18.641 1 60.03 136 PRO A C 1
ATOM 1064 O O . PRO A 1 136 ? -4.793 -17.75 18.188 1 60.03 136 PRO A O 1
ATOM 1067 N N . THR A 1 137 ? -3.768 -19.422 19.125 1 78.31 137 THR A N 1
ATOM 1068 C CA . THR A 1 137 ? -2.408 -19.016 18.781 1 78.31 137 THR A CA 1
ATOM 1069 C C . THR A 1 137 ? -2.139 -19.234 17.281 1 78.31 137 THR A C 1
ATOM 1071 O O . THR A 1 137 ? -1.865 -20.344 16.859 1 78.31 137 THR A O 1
ATOM 1074 N N . ARG A 1 138 ? -2.65 -18.297 16.391 1 90.81 138 ARG A N 1
ATOM 1075 C CA . ARG A 1 138 ? -2.279 -18.359 14.984 1 90.81 138 ARG A CA 1
ATOM 1076 C C . ARG A 1 138 ? -0.829 -17.922 14.789 1 90.81 138 ARG A C 1
ATOM 1078 O O . ARG A 1 138 ? -0.373 -16.953 15.398 1 90.81 138 ARG A O 1
ATOM 1085 N N . PRO A 1 139 ? -0.142 -18.766 13.969 1 96.62 139 PRO A N 1
ATOM 1086 C CA . PRO A 1 139 ? 1.227 -18.328 13.68 1 96.62 139 PRO A CA 1
ATOM 1087 C C . PRO A 1 139 ? 1.28 -16.953 13.016 1 96.62 139 PRO A C 1
ATOM 1089 O O . PRO A 1 139 ? 0.477 -16.656 12.125 1 96.62 139 PRO A O 1
ATOM 1092 N N . GLU A 1 140 ? 2.223 -16.156 13.477 1 97 140 GLU A N 1
ATOM 1093 C CA . GLU A 1 140 ? 2.371 -14.812 12.922 1 97 140 GLU A CA 1
ATOM 1094 C C . GLU A 1 140 ? 2.852 -14.867 11.477 1 97 140 GLU A C 1
ATOM 1096 O O . GLU A 1 140 ? 3.537 -15.812 11.078 1 97 140 GLU A O 1
ATOM 1101 N N . PHE A 1 141 ? 2.49 -13.883 10.727 1 98.31 141 PHE A N 1
ATOM 1102 C CA . PHE A 1 141 ? 2.965 -13.789 9.352 1 98.31 141 PHE A CA 1
ATOM 1103 C C . PHE A 1 141 ? 4.477 -13.602 9.312 1 98.31 141 PHE A C 1
ATOM 1105 O O . PHE A 1 141 ? 5.012 -12.695 9.961 1 98.31 141 PHE A O 1
ATOM 1112 N N . SER A 1 142 ? 5.16 -14.367 8.625 1 98.31 142 SER A N 1
ATOM 1113 C CA . SER A 1 142 ? 6.594 -14.289 8.352 1 98.31 142 SER A CA 1
ATOM 1114 C C . SER A 1 142 ? 6.984 -15.195 7.184 1 98.31 142 SER A C 1
ATOM 1116 O O . SER A 1 142 ? 6.25 -16.125 6.84 1 98.31 142 SER A O 1
ATOM 1118 N N . VAL A 1 143 ? 8.062 -14.875 6.566 1 98.31 143 VAL A N 1
ATOM 1119 C CA . VAL A 1 143 ? 8.578 -15.734 5.508 1 98.31 143 VAL A CA 1
ATOM 1120 C C . VAL A 1 143 ? 8.773 -17.156 6.043 1 98.31 143 VAL A C 1
ATOM 1122 O O . VAL A 1 143 ? 8.477 -18.125 5.355 1 98.31 143 VAL A O 1
ATOM 1125 N N . GLU A 1 144 ? 9.227 -17.234 7.238 1 98.5 144 GLU A N 1
ATO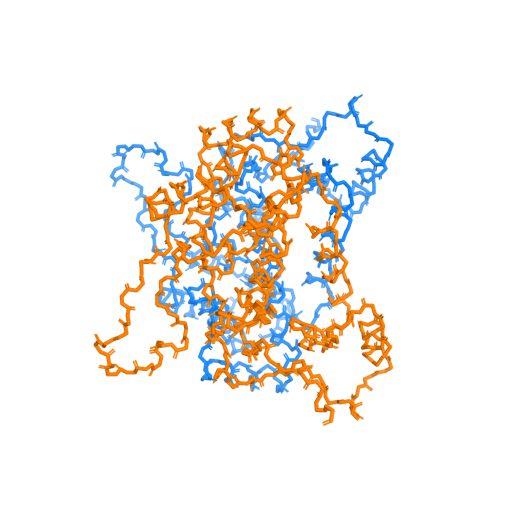M 1126 C CA . GLU A 1 144 ? 9.461 -18.531 7.863 1 98.5 144 GLU A CA 1
ATOM 1127 C C . GLU A 1 144 ? 8.164 -19.328 7.996 1 98.5 144 GLU A C 1
ATOM 1129 O O . GLU A 1 144 ? 8.109 -20.5 7.625 1 98.5 144 GLU A O 1
ATOM 1134 N N . ASN A 1 145 ? 7.137 -18.672 8.492 1 98.81 145 ASN A N 1
ATOM 1135 C CA . ASN A 1 145 ? 5.867 -19.359 8.688 1 98.81 145 ASN A CA 1
ATOM 1136 C C . ASN A 1 145 ? 5.184 -19.656 7.355 1 98.81 145 ASN A C 1
ATOM 1138 O O . ASN A 1 145 ? 4.508 -20.688 7.223 1 98.81 145 ASN A O 1
ATOM 1142 N N . VAL A 1 146 ? 5.359 -18.844 6.336 1 98.81 146 VAL A N 1
ATOM 1143 C CA . VAL A 1 146 ? 4.844 -19.141 5.004 1 98.81 146 VAL A CA 1
ATOM 1144 C C . VAL A 1 146 ? 5.551 -20.375 4.434 1 98.81 146 VAL A C 1
ATOM 1146 O O . VAL A 1 146 ? 4.902 -21.266 3.891 1 98.81 146 VAL A O 1
ATOM 1149 N N . ARG A 1 147 ? 6.863 -20.422 4.617 1 98.56 147 ARG A N 1
ATOM 1150 C CA . ARG A 1 147 ? 7.641 -21.562 4.141 1 98.56 147 ARG A CA 1
ATOM 1151 C C . ARG A 1 147 ? 7.211 -22.844 4.832 1 98.56 147 ARG A C 1
ATOM 1153 O O . ARG A 1 147 ? 7.074 -23.891 4.188 1 98.56 147 ARG A O 1
ATOM 1160 N N . LYS A 1 148 ? 6.973 -22.781 6.074 1 98.5 148 LYS A N 1
ATOM 1161 C CA . LYS A 1 148 ? 6.715 -23.953 6.891 1 98.5 148 LYS A CA 1
ATOM 1162 C C . LYS A 1 148 ? 5.277 -24.438 6.723 1 98.5 148 LYS A C 1
ATOM 1164 O O . LYS A 1 148 ? 5.02 -25.641 6.695 1 98.5 148 LYS A O 1
ATOM 1169 N N . LEU A 1 149 ? 4.348 -23.5 6.598 1 98.62 149 LEU A N 1
ATOM 1170 C CA . LEU A 1 149 ? 2.939 -23.875 6.707 1 98.62 149 LEU A CA 1
ATOM 1171 C C . LEU A 1 149 ? 2.27 -23.875 5.336 1 98.62 149 LEU A C 1
ATOM 1173 O O . LEU A 1 149 ? 1.499 -24.797 5.023 1 98.62 149 LEU A O 1
ATOM 1177 N N . LEU A 1 150 ? 2.594 -22.938 4.496 1 98.5 150 LEU A N 1
ATOM 1178 C CA . LEU A 1 150 ? 1.867 -22.75 3.246 1 98.5 150 LEU A CA 1
ATOM 1179 C C . LEU A 1 150 ? 2.521 -23.531 2.113 1 98.5 150 LEU A C 1
ATOM 1181 O O . LEU A 1 150 ? 1.835 -24.203 1.331 1 98.5 150 LEU A O 1
ATOM 1185 N N . ILE A 1 151 ? 3.848 -23.516 2.018 1 98.06 151 ILE A N 1
ATOM 1186 C CA . ILE A 1 151 ? 4.566 -24.016 0.853 1 98.06 151 ILE A CA 1
ATOM 1187 C C . ILE A 1 151 ? 4.301 -25.516 0.692 1 98.06 151 ILE A C 1
ATOM 1189 O O . ILE A 1 151 ? 3.977 -25.969 -0.402 1 98.06 151 ILE A O 1
ATOM 1193 N N . PRO A 1 152 ? 4.305 -26.344 1.792 1 97.25 152 PRO A N 1
ATOM 1194 C CA . PRO A 1 152 ? 4.023 -27.766 1.601 1 97.25 152 PRO A CA 1
ATOM 1195 C C . PRO A 1 152 ? 2.615 -28.016 1.066 1 97.25 152 PRO A C 1
ATOM 1197 O O . PRO A 1 152 ? 2.406 -28.969 0.301 1 97.25 152 PRO A O 1
ATOM 1200 N N . LYS A 1 153 ? 1.664 -27.156 1.45 1 96.31 153 LYS A N 1
ATOM 1201 C CA . LYS A 1 153 ? 0.295 -27.328 0.97 1 96.31 153 LYS A CA 1
ATOM 1202 C C . LYS A 1 153 ? 0.176 -26.922 -0.498 1 96.31 153 LYS A C 1
ATOM 1204 O O . LYS A 1 153 ? -0.573 -27.531 -1.258 1 96.31 153 LYS A O 1
ATOM 1209 N N . LEU A 1 154 ? 0.933 -25.891 -0.879 1 94.81 154 LEU A N 1
ATOM 1210 C CA . LEU A 1 154 ? 0.912 -25.422 -2.262 1 94.81 154 LEU A CA 1
ATOM 1211 C C . LEU A 1 154 ? 1.521 -26.469 -3.195 1 94.81 154 LEU A C 1
ATOM 1213 O O . LEU A 1 154 ? 1.021 -26.688 -4.305 1 94.81 154 LEU A O 1
ATOM 1217 N N . GLU A 1 155 ? 2.561 -27.078 -2.746 1 92.44 155 GLU A N 1
ATOM 1218 C CA . GLU A 1 155 ? 3.275 -28.062 -3.557 1 92.44 155 GLU A CA 1
ATOM 1219 C C . GLU A 1 155 ? 2.418 -29.297 -3.812 1 92.44 155 GLU A C 1
ATOM 1221 O O . GLU A 1 155 ? 2.557 -29.953 -4.848 1 92.44 155 GLU A O 1
ATOM 1226 N N . HIS A 1 156 ? 1.486 -29.531 -2.973 1 86.44 156 HIS A N 1
ATOM 1227 C CA . HIS A 1 156 ? 0.689 -30.75 -3.09 1 86.44 156 HIS A CA 1
ATOM 1228 C C . HIS A 1 156 ? -0.772 -30.422 -3.379 1 86.44 156 HIS A C 1
ATOM 1230 O O . HIS A 1 156 ? -1.643 -31.297 -3.246 1 86.44 156 HIS A O 1
ATOM 1236 N N . ASP A 1 157 ? -0.823 -29.094 -3.623 1 78.12 157 ASP A N 1
ATOM 1237 C CA . ASP A 1 157 ? -2.211 -28.672 -3.785 1 78.12 157 ASP A CA 1
ATOM 1238 C C . ASP A 1 157 ? -2.826 -29.281 -5.043 1 78.12 157 ASP A C 1
ATOM 1240 O O . ASP A 1 157 ? -2.479 -28.891 -6.16 1 78.12 157 ASP A O 1
ATOM 1244 N N . ARG A 1 158 ? -3.439 -30.453 -4.914 1 61.47 158 ARG A N 1
ATOM 1245 C CA . ARG A 1 158 ? -4.191 -31.156 -5.949 1 61.47 158 ARG A CA 1
ATOM 1246 C C . ARG A 1 158 ? -5.688 -31.125 -5.66 1 61.47 158 ARG A C 1
ATOM 1248 O O . ARG A 1 158 ? -6.133 -31.531 -4.586 1 61.47 158 ARG A O 1
ATOM 1255 N N . ASP A 1 159 ? -6.109 -29.891 -5.832 1 56.88 159 ASP A N 1
ATOM 1256 C CA . ASP A 1 159 ? -7.527 -29.953 -5.48 1 56.88 159 ASP A CA 1
ATOM 1257 C C . ASP A 1 159 ? -8.305 -30.797 -6.48 1 56.88 159 ASP A C 1
ATOM 1259 O O . ASP A 1 159 ? -8.336 -30.484 -7.672 1 56.88 159 ASP A O 1
ATOM 1263 N N . ALA A 1 160 ? -8.57 -32.125 -6.059 1 50.66 160 ALA A N 1
ATOM 1264 C CA . ALA A 1 160 ? -9.383 -33.094 -6.773 1 50.66 160 ALA A CA 1
ATOM 1265 C C . ALA A 1 160 ? -10.641 -32.438 -7.348 1 50.66 160 ALA A C 1
ATOM 1267 O O . ALA A 1 160 ? -11.172 -32.906 -8.359 1 50.66 160 ALA A O 1
ATOM 1268 N N . ASP A 1 161 ? -11.164 -31.578 -6.602 1 48.62 161 ASP A N 1
ATOM 1269 C CA . ASP A 1 161 ? -12.438 -31 -7.016 1 48.62 161 ASP A CA 1
ATOM 1270 C C . ASP A 1 161 ? -12.234 -30.031 -8.18 1 48.62 161 ASP A C 1
ATOM 1272 O O . ASP A 1 161 ? -13.203 -29.594 -8.805 1 48.62 161 ASP A O 1
ATOM 1276 N N . PHE A 1 162 ? -11.109 -29.547 -8.258 1 52.47 162 PHE A N 1
ATOM 1277 C CA . PHE A 1 162 ? -10.891 -28.594 -9.344 1 52.47 162 PHE A CA 1
ATOM 1278 C C . PHE A 1 162 ? -10.273 -29.297 -10.547 1 52.47 162 PHE A C 1
ATOM 1280 O O . PHE A 1 162 ? -9.086 -29.641 -10.539 1 52.47 162 PHE A O 1
ATOM 1287 N N . GLU A 1 163 ? -11.039 -30.219 -11.102 1 42.75 163 GLU A N 1
ATOM 1288 C CA . GLU A 1 163 ? -10.727 -30.797 -12.406 1 42.75 163 GLU A CA 1
ATOM 1289 C C . GLU A 1 163 ? -10.273 -29.703 -13.391 1 42.75 163 GLU A C 1
ATOM 1291 O O . GLU A 1 163 ? -10.117 -29.969 -14.578 1 42.75 163 GLU A O 1
ATOM 1296 N N . ASN A 1 164 ? -10.562 -28.422 -13.016 1 44 164 ASN A N 1
ATOM 1297 C CA . ASN A 1 164 ? -10.344 -27.516 -14.148 1 44 164 ASN A CA 1
ATOM 1298 C C . ASN A 1 164 ? -8.875 -27.453 -14.539 1 44 164 ASN A C 1
ATOM 1300 O O . ASN A 1 164 ? -7.996 -27.375 -13.68 1 44 164 ASN A O 1
ATOM 1304 N N . SER A 1 165 ? -8.586 -27.938 -15.68 1 42 165 SER A N 1
ATOM 1305 C CA . SER A 1 165 ? -7.402 -28.016 -16.531 1 42 165 SER A CA 1
ATOM 1306 C C . SER A 1 165 ? -6.59 -26.719 -16.469 1 42 165 SER A C 1
ATOM 1308 O O . SER A 1 165 ? -5.48 -26.656 -17 1 42 165 SER A O 1
ATOM 1310 N N . ASP A 1 166 ? -7.336 -25.641 -16.234 1 43.66 166 ASP A N 1
ATOM 1311 C CA . ASP A 1 166 ? -6.551 -24.453 -16.531 1 43.66 166 ASP A CA 1
ATOM 1312 C C . ASP A 1 166 ? -5.508 -24.188 -15.453 1 43.66 166 ASP A C 1
ATOM 1314 O O . ASP A 1 166 ? -4.941 -23.094 -15.383 1 43.66 166 ASP A O 1
ATOM 1318 N N . VAL A 1 167 ? -5.602 -25.031 -14.375 1 49.56 167 VAL A N 1
ATOM 1319 C CA . VAL A 1 167 ? -4.566 -24.906 -13.352 1 49.56 167 VAL A CA 1
ATOM 1320 C C . VAL A 1 167 ? -3.193 -25.156 -13.969 1 49.56 167 VAL A C 1
ATOM 1322 O O . VAL A 1 167 ? -2.65 -26.266 -13.859 1 49.56 167 VAL A O 1
ATOM 1325 N N . THR A 1 168 ? -2.971 -24.562 -15.047 1 48 168 THR A N 1
ATOM 1326 C CA . THR A 1 168 ? -1.651 -24.734 -15.648 1 48 168 THR A CA 1
ATOM 1327 C C . THR A 1 168 ? -0.57 -24.141 -14.758 1 48 168 THR A C 1
ATOM 1329 O O . THR A 1 168 ? 0.614 -24.172 -15.094 1 48 168 THR A O 1
ATOM 1332 N N . GLY A 1 169 ? -1.013 -23.328 -13.625 1 58.09 169 GLY A N 1
ATOM 1333 C CA . GLY A 1 169 ? 0.184 -22.859 -12.945 1 58.09 169 GLY A CA 1
ATOM 1334 C C . GLY A 1 169 ? 0.911 -23.953 -12.188 1 58.09 169 GLY A C 1
ATOM 1335 O O . GLY A 1 169 ? 0.278 -24.844 -11.609 1 58.09 169 GLY A O 1
ATOM 1336 N N . SER A 1 170 ? 2.178 -24.219 -12.539 1 79.69 170 SER A N 1
ATOM 1337 C CA . SER A 1 170 ? 3 -25.219 -11.859 1 79.69 170 SER A CA 1
ATOM 1338 C C . SER A 1 170 ? 3.246 -24.828 -10.406 1 79.69 170 SER A C 1
ATOM 1340 O O . SER A 1 170 ? 3.23 -23.641 -10.062 1 79.69 170 SER A O 1
ATOM 1342 N N . ALA A 1 171 ? 3.062 -25.781 -9.523 1 89.38 171 ALA A N 1
ATOM 1343 C CA . ALA A 1 171 ? 3.41 -25.625 -8.109 1 89.38 171 ALA A CA 1
ATOM 1344 C C . ALA A 1 171 ? 4.691 -24.812 -7.945 1 89.38 171 ALA A C 1
ATOM 1346 O O . ALA A 1 171 ? 4.82 -24.031 -7 1 89.38 171 ALA A O 1
ATOM 1347 N N . GLU A 1 172 ? 5.543 -24.906 -8.898 1 93.75 172 GLU A N 1
ATOM 1348 C CA . GLU A 1 172 ? 6.812 -24.203 -8.828 1 93.75 172 GLU A CA 1
ATOM 1349 C C . GLU A 1 172 ? 6.605 -22.688 -8.961 1 93.75 172 GLU A C 1
ATOM 1351 O O . GLU A 1 172 ? 7.219 -21.906 -8.242 1 93.75 172 GLU A O 1
ATOM 1356 N N . ARG A 1 173 ? 5.75 -22.297 -9.875 1 95.88 173 ARG A N 1
ATOM 1357 C CA . ARG A 1 173 ? 5.445 -20.875 -10.07 1 95.88 173 ARG A CA 1
ATOM 1358 C C . ARG A 1 173 ? 4.797 -20.281 -8.828 1 95.88 173 ARG A C 1
ATOM 1360 O O . ARG A 1 173 ? 5.215 -19.219 -8.352 1 95.88 173 ARG A O 1
ATOM 1367 N N . GLU A 1 174 ? 3.859 -21.016 -8.297 1 96.69 174 GLU A N 1
ATOM 1368 C CA . GLU A 1 174 ? 3.105 -20.5 -7.152 1 96.69 174 GLU A CA 1
ATOM 1369 C C . GLU A 1 174 ? 3.982 -20.406 -5.91 1 96.69 174 GLU A C 1
ATOM 1371 O O . GLU A 1 174 ? 3.852 -19.469 -5.117 1 96.69 174 GLU A O 1
ATOM 1376 N N . VAL A 1 175 ? 4.875 -21.359 -5.785 1 97.62 175 VAL A N 1
ATOM 1377 C CA . VAL A 1 175 ? 5.801 -21.344 -4.656 1 97.62 175 VAL A CA 1
ATOM 1378 C C . VAL A 1 175 ? 6.723 -20.125 -4.77 1 97.62 175 VAL A C 1
ATOM 1380 O O . VAL A 1 175 ? 6.93 -19.406 -3.789 1 97.62 175 VAL A O 1
ATOM 1383 N N . ALA A 1 176 ? 7.246 -19.859 -5.941 1 98.19 176 ALA A N 1
ATOM 1384 C CA . ALA A 1 176 ? 8.117 -18.703 -6.156 1 98.19 176 ALA A CA 1
ATOM 1385 C C . ALA A 1 176 ? 7.367 -17.406 -5.879 1 98.19 176 ALA A C 1
ATOM 1387 O O . ALA A 1 176 ? 7.898 -16.5 -5.227 1 98.19 176 ALA A O 1
ATOM 1388 N N . ILE A 1 177 ? 6.113 -17.344 -6.312 1 98.69 177 ILE A N 1
ATOM 1389 C CA . ILE A 1 177 ? 5.289 -16.156 -6.121 1 98.69 177 ILE A CA 1
ATOM 1390 C C . ILE A 1 177 ? 5 -15.961 -4.633 1 98.69 177 ILE A C 1
ATOM 1392 O O . ILE A 1 177 ? 5.109 -14.844 -4.113 1 98.69 177 ILE A O 1
ATOM 1396 N N . ALA A 1 178 ? 4.688 -17.031 -3.955 1 98.81 178 ALA A N 1
ATOM 1397 C CA . ALA A 1 178 ? 4.367 -16.969 -2.533 1 98.81 178 ALA A CA 1
ATOM 1398 C C . ALA A 1 178 ? 5.57 -16.5 -1.721 1 98.81 178 ALA A C 1
ATOM 1400 O O . ALA A 1 178 ? 5.438 -15.633 -0.847 1 98.81 178 ALA A O 1
ATOM 1401 N N . LEU A 1 179 ? 6.715 -17.031 -2.023 1 98.88 179 LEU A N 1
ATOM 1402 C CA . LEU A 1 179 ? 7.914 -16.703 -1.258 1 98.88 179 LEU A CA 1
ATOM 1403 C C . LEU A 1 179 ? 8.375 -15.289 -1.562 1 98.88 179 LEU A C 1
ATOM 1405 O O . LEU A 1 179 ? 8.82 -14.562 -0.663 1 98.88 179 LEU A O 1
ATOM 1409 N N . PHE A 1 180 ? 8.297 -14.867 -2.832 1 98.94 180 PHE A N 1
ATOM 1410 C CA . PHE A 1 180 ? 8.57 -13.477 -3.197 1 98.94 180 PHE A CA 1
ATOM 1411 C C . PHE A 1 180 ? 7.656 -12.531 -2.428 1 98.94 180 PHE A C 1
ATOM 1413 O O . PHE A 1 180 ? 8.125 -11.578 -1.808 1 98.94 180 PHE A O 1
ATOM 1420 N N . THR A 1 181 ? 6.363 -12.828 -2.438 1 98.94 181 THR A N 1
ATOM 1421 C CA . THR A 1 181 ? 5.363 -11.992 -1.787 1 98.94 181 THR A CA 1
ATOM 1422 C C . THR A 1 181 ? 5.586 -11.953 -0.278 1 98.94 181 THR A C 1
ATOM 1424 O O . THR A 1 181 ? 5.566 -10.875 0.329 1 98.94 181 THR A O 1
ATOM 1427 N N . ALA A 1 182 ? 5.871 -13.117 0.31 1 98.94 182 ALA A N 1
ATOM 1428 C CA . ALA A 1 182 ? 6.074 -13.195 1.755 1 98.94 182 ALA A CA 1
ATOM 1429 C C . ALA A 1 182 ? 7.293 -12.383 2.188 1 98.94 182 ALA A C 1
ATOM 1431 O O . ALA A 1 182 ? 7.242 -11.664 3.184 1 98.94 182 ALA A O 1
ATOM 1432 N N . GLU A 1 183 ? 8.375 -12.555 1.454 1 98.88 183 GLU A N 1
ATOM 1433 C CA . GLU A 1 183 ? 9.586 -11.812 1.794 1 98.88 183 GLU A CA 1
ATOM 1434 C C . GLU A 1 183 ? 9.375 -10.305 1.644 1 98.88 183 GLU A C 1
ATOM 1436 O O . GLU A 1 183 ? 9.805 -9.531 2.496 1 98.88 183 GLU A O 1
ATOM 1441 N N . LEU A 1 184 ? 8.703 -9.898 0.579 1 98.94 184 LEU A N 1
ATOM 1442 C CA . LEU A 1 184 ? 8.406 -8.484 0.365 1 98.94 184 LEU A CA 1
ATOM 1443 C C . LEU A 1 184 ? 7.582 -7.922 1.519 1 98.94 184 LEU A C 1
ATOM 1445 O O . LEU A 1 184 ? 7.91 -6.867 2.064 1 98.94 184 LEU A O 1
ATOM 1449 N N . LEU A 1 185 ? 6.574 -8.617 1.911 1 98.88 185 LEU A N 1
ATOM 1450 C CA . LEU A 1 185 ? 5.637 -8.156 2.928 1 98.88 185 LEU A CA 1
ATOM 1451 C C . LEU A 1 185 ? 6.301 -8.109 4.301 1 98.88 185 LEU A C 1
ATOM 1453 O O . LEU A 1 185 ? 5.988 -7.242 5.117 1 98.88 185 LEU A O 1
ATOM 1457 N N . GLU A 1 186 ? 7.23 -9.016 4.539 1 98.44 186 GLU A N 1
ATOM 1458 C CA . GLU A 1 186 ? 7.879 -9.055 5.844 1 98.44 186 GLU A CA 1
ATOM 1459 C C . GLU A 1 186 ? 9.023 -8.047 5.926 1 98.44 186 GLU A C 1
ATOM 1461 O O . GLU A 1 186 ? 9.227 -7.414 6.965 1 98.44 186 GLU A O 1
ATOM 1466 N N . ARG A 1 187 ? 9.734 -7.895 4.805 1 97.56 187 ARG A N 1
ATOM 1467 C CA . ARG A 1 187 ? 11 -7.188 4.891 1 97.56 187 ARG A CA 1
ATOM 1468 C C . ARG A 1 187 ? 10.945 -5.859 4.141 1 97.56 187 ARG A C 1
ATOM 1470 O O . ARG A 1 187 ? 11.898 -5.078 4.176 1 97.56 187 ARG A O 1
ATOM 1477 N N . ASN A 1 188 ? 9.852 -5.594 3.463 1 98.19 188 ASN A N 1
ATOM 1478 C CA . ASN A 1 188 ? 9.656 -4.418 2.621 1 98.19 188 ASN A CA 1
ATOM 1479 C C . ASN A 1 188 ? 10.578 -4.441 1.404 1 98.19 188 ASN A C 1
ATOM 1481 O O . ASN A 1 188 ? 10.742 -3.426 0.726 1 98.19 188 ASN A O 1
ATOM 1485 N N . THR A 1 189 ? 11.227 -5.539 1.225 1 98.25 189 THR A N 1
ATOM 1486 C CA . THR A 1 189 ? 12.109 -5.773 0.087 1 98.25 189 THR A CA 1
ATOM 1487 C C . THR A 1 189 ? 12.266 -7.27 -0.18 1 98.25 189 THR A C 1
ATOM 1489 O O . THR A 1 189 ? 11.641 -8.094 0.496 1 98.25 189 THR A O 1
ATOM 1492 N N . VAL A 1 190 ? 12.992 -7.594 -1.223 1 98.56 190 VAL A N 1
ATOM 1493 C CA . VAL A 1 190 ? 13.367 -8.977 -1.494 1 98.56 190 VAL A CA 1
ATOM 1494 C C . VAL A 1 190 ? 14.867 -9.062 -1.772 1 98.56 190 VAL A C 1
ATOM 1496 O O . VAL A 1 190 ? 15.453 -8.125 -2.314 1 98.56 190 VAL A O 1
ATOM 1499 N N . SER A 1 191 ? 15.461 -10.109 -1.383 1 97.62 191 SER A N 1
ATOM 1500 C CA . SER A 1 191 ? 16.875 -10.352 -1.656 1 97.62 191 SER A CA 1
ATOM 1501 C C . SER A 1 191 ? 17.125 -10.539 -3.148 1 97.62 191 SER A C 1
ATOM 1503 O O . SER A 1 191 ? 16.203 -10.828 -3.906 1 97.62 191 SER A O 1
ATOM 1505 N N . ASP A 1 192 ? 18.391 -10.398 -3.535 1 97.12 192 ASP A N 1
ATOM 1506 C CA . ASP A 1 192 ? 18.75 -10.672 -4.918 1 97.12 192 ASP A CA 1
ATOM 1507 C C . ASP A 1 192 ? 18.453 -12.125 -5.297 1 97.12 192 ASP A C 1
ATOM 1509 O O . ASP A 1 192 ? 18.016 -12.398 -6.414 1 97.12 192 ASP A O 1
ATOM 1513 N N . GLU A 1 193 ? 18.641 -12.992 -4.375 1 98 193 GLU A N 1
ATOM 1514 C CA . GLU A 1 193 ? 18.375 -14.406 -4.613 1 98 193 GLU A CA 1
ATOM 1515 C C . GLU A 1 193 ? 16.906 -14.664 -4.891 1 98 193 GLU A C 1
ATOM 1517 O O . GLU A 1 193 ? 16.547 -15.32 -5.871 1 98 193 GLU A O 1
ATOM 1522 N N . THR A 1 194 ? 16.031 -14.141 -4.039 1 98.62 194 THR A N 1
ATOM 1523 C CA . THR A 1 194 ? 14.594 -14.305 -4.215 1 98.62 194 THR A CA 1
ATOM 1524 C C . THR A 1 194 ? 14.133 -13.68 -5.527 1 98.62 194 THR A C 1
ATOM 1526 O O . THR A 1 194 ? 13.352 -14.273 -6.27 1 98.62 194 THR A O 1
ATOM 1529 N N . TYR A 1 195 ? 14.664 -12.508 -5.84 1 98.75 195 TYR A N 1
ATOM 1530 C CA . TYR A 1 195 ? 14.312 -11.805 -7.07 1 98.75 195 TYR A CA 1
ATOM 1531 C C . TYR A 1 195 ? 14.703 -12.617 -8.297 1 98.75 195 TYR A C 1
ATOM 1533 O O . TYR A 1 195 ? 13.859 -12.898 -9.156 1 98.75 195 TYR A O 1
ATOM 1541 N N . ASP A 1 196 ? 15.922 -13.055 -8.32 1 98.56 196 ASP A N 1
ATOM 1542 C CA . ASP A 1 196 ? 16.469 -13.75 -9.492 1 98.56 196 ASP A CA 1
ATOM 1543 C C . ASP A 1 196 ? 15.789 -15.102 -9.688 1 98.56 196 ASP A C 1
ATOM 1545 O O . ASP A 1 196 ? 15.469 -15.484 -10.812 1 98.56 196 ASP A O 1
ATOM 1549 N N . GLN A 1 197 ? 15.57 -15.789 -8.617 1 98.31 197 GLN A N 1
ATOM 1550 C CA . GLN A 1 197 ? 14.922 -17.094 -8.703 1 98.31 197 GLN A CA 1
ATOM 1551 C C . GLN A 1 197 ? 13.484 -16.969 -9.195 1 98.31 197 GLN A C 1
ATOM 1553 O O . GLN A 1 197 ? 13.047 -17.719 -10.07 1 98.31 197 GLN A O 1
ATOM 1558 N N . THR A 1 198 ? 12.766 -15.984 -8.648 1 98.69 198 THR A N 1
ATOM 1559 C CA . THR A 1 198 ? 11.375 -15.789 -9.047 1 98.69 198 THR A CA 1
ATOM 1560 C C . THR A 1 198 ? 11.289 -15.359 -10.508 1 98.69 198 THR A C 1
ATOM 1562 O O . THR A 1 198 ? 10.477 -15.883 -11.266 1 98.69 198 THR A O 1
ATOM 1565 N N . ARG A 1 199 ? 12.164 -14.461 -10.867 1 98.5 199 ARG A N 1
ATOM 1566 C CA . ARG A 1 199 ? 12.188 -13.992 -12.25 1 98.5 199 ARG A CA 1
ATOM 1567 C C . ARG A 1 199 ? 12.438 -15.148 -13.211 1 98.5 199 ARG A C 1
ATOM 1569 O O . ARG A 1 199 ? 11.758 -15.273 -14.227 1 98.5 199 ARG A O 1
ATOM 1576 N N . ARG A 1 200 ? 13.359 -15.984 -12.852 1 97.94 200 ARG A N 1
ATOM 1577 C CA . ARG A 1 200 ? 13.688 -17.125 -13.703 1 97.94 200 ARG A CA 1
ATOM 1578 C C . ARG A 1 200 ? 12.508 -18.094 -13.82 1 97.94 200 ARG A C 1
ATOM 1580 O O . ARG A 1 200 ? 12.148 -18.5 -14.922 1 97.94 200 ARG A O 1
ATOM 1587 N N . ILE A 1 201 ? 11.875 -18.422 -12.781 1 97.44 201 ILE A N 1
ATOM 1588 C CA . ILE A 1 201 ? 10.789 -19.391 -12.742 1 97.44 201 ILE A CA 1
ATOM 1589 C C . ILE A 1 201 ? 9.578 -18.859 -13.492 1 97.44 201 ILE A C 1
ATOM 1591 O O . ILE A 1 201 ? 8.859 -19.609 -14.148 1 97.44 201 ILE A O 1
ATOM 1595 N N . LEU A 1 202 ? 9.461 -17.5 -13.453 1 97.44 202 LEU A N 1
ATOM 1596 C CA . LEU A 1 202 ? 8.258 -16.906 -14.031 1 97.44 202 LEU A CA 1
ATOM 1597 C C . LEU A 1 202 ? 8.516 -16.453 -15.469 1 97.44 202 LEU A C 1
ATOM 1599 O O . LEU A 1 202 ? 7.801 -15.609 -16 1 97.44 202 LEU A O 1
ATOM 1603 N N . GLY A 1 203 ? 9.508 -16.906 -16.094 1 95.5 203 GLY A N 1
ATOM 1604 C CA . GLY A 1 203 ? 9.664 -16.703 -17.531 1 95.5 203 GLY A CA 1
ATOM 1605 C C . GLY A 1 203 ? 10.75 -15.703 -17.875 1 95.5 203 GLY A C 1
ATOM 1606 O O . GLY A 1 203 ? 10.992 -15.422 -19.047 1 95.5 203 GLY A O 1
ATOM 1607 N N . GLY A 1 204 ? 11.367 -15.047 -16.922 1 96.06 204 GLY A N 1
ATOM 1608 C CA . GLY A 1 204 ? 12.586 -14.281 -17.141 1 96.06 204 GLY A CA 1
ATOM 1609 C C . GLY A 1 204 ? 12.32 -12.797 -17.344 1 96.06 204 GLY A C 1
ATOM 1610 O O . GLY A 1 204 ? 13.258 -12.008 -17.438 1 96.06 204 GLY A O 1
ATOM 1611 N N . GLN A 1 205 ? 11.102 -12.344 -17.359 1 96 205 GLN A N 1
ATOM 1612 C CA . GLN A 1 205 ? 10.789 -10.93 -17.562 1 96 205 GLN A CA 1
ATOM 1613 C C . GLN A 1 205 ? 10.586 -10.211 -16.234 1 96 205 GLN A C 1
ATOM 1615 O O . GLN A 1 205 ? 9.867 -10.703 -15.359 1 96 205 GLN A O 1
ATOM 1620 N N . ASP A 1 206 ? 11.172 -8.977 -16.141 1 97.81 206 ASP A N 1
ATOM 1621 C CA . ASP A 1 206 ? 11.008 -8.172 -14.93 1 97.81 206 ASP A CA 1
ATOM 1622 C C . ASP A 1 206 ? 9.57 -7.684 -14.781 1 97.81 206 ASP A C 1
ATOM 1624 O O . ASP A 1 206 ? 9.109 -7.422 -13.672 1 97.81 206 ASP A O 1
ATOM 1628 N N . SER A 1 207 ? 8.836 -7.668 -15.898 1 97.75 207 SER A N 1
ATOM 1629 C CA . SER A 1 207 ? 7.48 -7.133 -15.898 1 97.75 207 SER A CA 1
ATOM 1630 C C . SER A 1 207 ? 6.562 -7.953 -15 1 97.75 207 SER A C 1
ATOM 1632 O O . SER A 1 207 ? 5.641 -7.41 -14.383 1 97.75 207 SER A O 1
ATOM 1634 N N . VAL A 1 208 ? 6.793 -9.258 -14.883 1 98.38 208 VAL A N 1
ATOM 1635 C CA . VAL A 1 208 ? 5.934 -10.086 -14.047 1 98.38 208 VAL A CA 1
ATOM 1636 C C . VAL A 1 208 ? 6.156 -9.742 -12.57 1 98.38 208 VAL A C 1
ATOM 1638 O O . VAL A 1 208 ? 5.211 -9.766 -11.781 1 98.38 208 VAL A O 1
ATOM 1641 N N . LEU A 1 209 ? 7.402 -9.344 -12.203 1 98.81 209 LEU A N 1
ATOM 1642 C CA . LEU A 1 209 ? 7.688 -8.938 -10.828 1 98.81 209 LEU A CA 1
ATOM 1643 C C . LEU A 1 209 ? 7.113 -7.555 -10.547 1 98.81 209 LEU A C 1
ATOM 1645 O O . LEU A 1 209 ? 6.723 -7.262 -9.414 1 98.81 209 LEU A O 1
ATOM 1649 N N . VAL A 1 210 ? 7.02 -6.719 -11.609 1 98.75 210 VAL A N 1
ATOM 1650 C CA . VAL A 1 210 ? 6.32 -5.445 -11.477 1 98.75 210 VAL A CA 1
ATOM 1651 C C . VAL A 1 210 ? 4.84 -5.695 -11.188 1 98.75 210 VAL A C 1
ATOM 1653 O O . VAL A 1 210 ? 4.25 -5.043 -10.32 1 98.75 210 VAL A O 1
ATOM 1656 N N . GLU A 1 211 ? 4.273 -6.664 -11.875 1 98.81 211 GLU A N 1
ATOM 1657 C CA . GLU A 1 211 ? 2.867 -7.004 -11.664 1 98.81 211 GLU A CA 1
ATOM 1658 C C . GLU A 1 211 ? 2.625 -7.508 -10.25 1 98.81 211 GLU A C 1
ATOM 1660 O O . GLU A 1 211 ? 1.698 -7.055 -9.57 1 98.81 211 GLU A O 1
ATOM 1665 N N . ILE A 1 212 ? 3.477 -8.406 -9.75 1 98.94 212 ILE A N 1
ATOM 1666 C CA . ILE A 1 212 ? 3.322 -8.953 -8.406 1 98.94 212 ILE A CA 1
ATOM 1667 C C . ILE A 1 212 ? 3.461 -7.84 -7.371 1 98.94 212 ILE A C 1
ATOM 1669 O O . ILE A 1 212 ? 2.641 -7.727 -6.457 1 98.94 212 ILE A O 1
ATOM 1673 N N . THR A 1 213 ? 4.461 -6.965 -7.555 1 98.94 213 THR A N 1
ATOM 1674 C CA . THR A 1 213 ? 4.691 -5.855 -6.637 1 98.94 213 THR A CA 1
ATOM 1675 C C . THR A 1 213 ? 3.506 -4.891 -6.648 1 98.94 213 THR A C 1
ATOM 1677 O O . THR A 1 213 ? 3.121 -4.359 -5.605 1 98.94 213 THR A O 1
ATOM 1680 N N . SER A 1 214 ? 2.91 -4.723 -7.816 1 98.88 214 SER A N 1
ATOM 1681 C CA . SER A 1 214 ? 1.764 -3.828 -7.949 1 98.88 214 SER A CA 1
ATOM 1682 C C . SER A 1 214 ? 0.536 -4.395 -7.242 1 98.88 214 SER A C 1
ATOM 1684 O O . SER A 1 214 ? -0.221 -3.652 -6.613 1 98.88 214 SER A O 1
ATOM 1686 N N . ILE A 1 215 ? 0.348 -5.707 -7.359 1 98.88 215 ILE A N 1
ATOM 1687 C CA . ILE A 1 215 ? -0.76 -6.332 -6.648 1 98.88 215 ILE A CA 1
ATOM 1688 C C . ILE A 1 215 ? -0.562 -6.172 -5.141 1 98.88 215 ILE A C 1
ATOM 1690 O O . ILE A 1 215 ? -1.485 -5.77 -4.426 1 98.88 215 ILE A O 1
ATOM 1694 N N . VAL A 1 216 ? 0.643 -6.379 -4.66 1 98.94 216 VAL A N 1
ATOM 1695 C CA . VAL A 1 216 ? 0.941 -6.23 -3.238 1 98.94 216 VAL A CA 1
ATOM 1696 C C . VAL A 1 216 ? 0.67 -4.793 -2.803 1 98.94 216 VAL A C 1
ATOM 1698 O O . VAL A 1 216 ? -0.017 -4.559 -1.806 1 98.94 216 VAL A O 1
ATOM 1701 N N . GLY A 1 217 ? 1.178 -3.846 -3.551 1 98.88 217 GLY A N 1
ATOM 1702 C CA . GLY A 1 217 ? 1.024 -2.443 -3.203 1 98.88 217 GLY A CA 1
ATOM 1703 C C . GLY A 1 217 ? -0.422 -1.983 -3.203 1 98.88 217 GLY A C 1
ATOM 1704 O O . GLY A 1 217 ? -0.858 -1.289 -2.283 1 98.88 217 GLY A O 1
ATOM 1705 N N . TYR A 1 218 ? -1.146 -2.371 -4.207 1 98.62 218 TYR A N 1
ATOM 1706 C CA . TYR A 1 218 ? -2.545 -1.97 -4.309 1 98.62 218 TYR A CA 1
ATOM 1707 C C . TYR A 1 218 ? -3.365 -2.559 -3.17 1 98.62 218 TYR A C 1
ATOM 1709 O O . TYR A 1 218 ? -4.16 -1.856 -2.541 1 98.62 218 TYR A O 1
ATOM 1717 N N . TYR A 1 219 ? -3.145 -3.775 -2.885 1 98.56 219 TYR A N 1
ATOM 1718 C CA . TYR A 1 219 ? -3.988 -4.41 -1.878 1 98.56 219 TYR A CA 1
ATOM 1719 C C . TYR A 1 219 ? -3.52 -4.059 -0.472 1 98.56 219 TYR A C 1
ATOM 1721 O O . TYR A 1 219 ? -4.262 -4.23 0.498 1 98.56 219 TYR A O 1
ATOM 1729 N N . ALA A 1 220 ? -2.268 -3.594 -0.319 1 98.88 220 ALA A N 1
ATOM 1730 C CA . ALA A 1 220 ? -1.914 -2.926 0.93 1 98.88 220 ALA A CA 1
ATOM 1731 C C . ALA A 1 220 ? -2.766 -1.678 1.146 1 98.88 220 ALA A C 1
ATOM 1733 O O . ALA A 1 220 ? -3.268 -1.443 2.246 1 98.88 220 ALA A O 1
ATOM 1734 N N . TYR A 1 221 ? -2.908 -0.923 0.07 1 98.88 221 TYR A N 1
ATOM 1735 C CA . TYR A 1 221 ? -3.752 0.266 0.115 1 98.88 221 TYR A CA 1
ATOM 1736 C C . TYR A 1 221 ? -5.191 -0.099 0.459 1 98.88 221 TYR A C 1
ATOM 1738 O O . TYR A 1 221 ? -5.809 0.534 1.318 1 98.88 221 TYR A O 1
ATOM 1746 N N . VAL A 1 222 ? -5.707 -1.151 -0.111 1 98.19 222 VAL A N 1
ATOM 1747 C CA . VAL A 1 222 ? -7.059 -1.619 0.165 1 98.19 222 VAL A CA 1
ATOM 1748 C C . VAL A 1 222 ? -7.168 -2.062 1.622 1 98.19 222 VAL A C 1
ATOM 1750 O O . VAL A 1 222 ? -8.109 -1.695 2.322 1 98.19 222 VAL A O 1
ATOM 1753 N N . ALA A 1 223 ? -6.195 -2.777 2.074 1 98.62 223 ALA A N 1
ATOM 1754 C CA . ALA A 1 223 ? -6.199 -3.279 3.445 1 98.62 223 ALA A CA 1
ATOM 1755 C C . ALA A 1 223 ? -6.191 -2.129 4.449 1 98.62 223 ALA A C 1
ATOM 1757 O O . ALA A 1 223 ? -6.941 -2.146 5.43 1 98.62 223 ALA A O 1
ATOM 1758 N N . TYR A 1 224 ? -5.328 -1.102 4.207 1 98.88 224 TYR A N 1
ATOM 1759 C CA . TYR A 1 224 ? -5.328 0.081 5.062 1 98.88 224 TYR A CA 1
ATOM 1760 C C . TYR A 1 224 ? -6.719 0.706 5.125 1 98.88 224 TYR A C 1
ATOM 1762 O O . TYR A 1 224 ? -7.195 1.06 6.207 1 98.88 224 TYR A O 1
ATOM 1770 N N . THR A 1 225 ? -7.332 0.829 4.004 1 98.62 225 THR A N 1
ATOM 1771 C CA . THR A 1 225 ? -8.648 1.45 3.936 1 98.62 225 THR A CA 1
ATOM 1772 C C . THR A 1 225 ? -9.672 0.648 4.742 1 98.62 225 THR A C 1
ATOM 1774 O O . THR A 1 225 ? -10.383 1.204 5.582 1 98.62 225 THR A O 1
ATOM 1777 N N . LEU A 1 226 ? -9.68 -0.655 4.523 1 97.88 226 LEU A N 1
ATOM 1778 C CA . LEU A 1 226 ? -10.641 -1.514 5.207 1 97.88 226 LEU A CA 1
ATOM 1779 C C . LEU A 1 226 ? -10.398 -1.507 6.711 1 97.88 226 LEU A C 1
ATOM 1781 O O . LEU A 1 226 ? -11.352 -1.511 7.496 1 97.88 226 LEU A O 1
ATOM 1785 N N . ASN A 1 227 ? -9.172 -1.479 7.113 1 98.31 227 ASN A N 1
ATOM 1786 C CA . ASN A 1 227 ? -8.828 -1.495 8.531 1 98.31 227 ASN A CA 1
ATOM 1787 C C . ASN A 1 227 ? -9.164 -0.171 9.203 1 98.31 227 ASN A C 1
ATOM 1789 O O . ASN A 1 227 ? -9.758 -0.156 10.289 1 98.31 227 ASN A O 1
ATOM 1793 N N . VAL A 1 228 ? -8.828 0.951 8.562 1 98.75 228 VAL A N 1
ATOM 1794 C CA . VAL A 1 228 ? -9.031 2.268 9.156 1 98.75 228 VAL A CA 1
ATOM 1795 C C . VAL A 1 228 ? -10.531 2.525 9.328 1 98.75 228 VAL A C 1
ATOM 1797 O O . VAL A 1 228 ? -10.961 3.02 10.375 1 98.75 228 VAL A O 1
ATOM 1800 N N . PHE A 1 229 ? -11.305 2.146 8.367 1 98.12 229 PHE A N 1
ATOM 1801 C CA . PHE A 1 229 ? -12.711 2.527 8.359 1 98.12 229 PHE A CA 1
ATOM 1802 C C . PHE A 1 229 ? -13.586 1.366 8.82 1 98.12 229 PHE A C 1
ATOM 1804 O O . PHE A 1 229 ? -14.812 1.479 8.844 1 98.12 229 PHE A O 1
ATOM 1811 N N . LYS A 1 230 ? -12.938 0.246 9.203 1 96.44 230 LYS A N 1
ATOM 1812 C CA . LYS A 1 230 ? -13.586 -0.93 9.773 1 96.44 230 LYS A CA 1
ATOM 1813 C C . LYS A 1 230 ? -14.758 -1.379 8.906 1 96.44 230 LYS A C 1
ATOM 1815 O O . LYS A 1 230 ? -15.898 -1.462 9.375 1 96.44 230 LYS A O 1
ATOM 1820 N N . ILE A 1 231 ? -14.406 -1.729 7.676 1 94.56 231 ILE A N 1
ATOM 1821 C CA . ILE A 1 231 ? -15.422 -2.213 6.742 1 94.56 231 ILE A CA 1
ATOM 1822 C C . ILE A 1 231 ? -15.523 -3.734 6.832 1 94.56 231 ILE A C 1
ATOM 1824 O O . ILE A 1 231 ? -14.539 -4.441 6.59 1 94.56 231 ILE A O 1
ATOM 1828 N N . PRO A 1 232 ? -16.641 -4.285 7.141 1 89.62 232 PRO A N 1
ATOM 1829 C CA . PRO A 1 232 ? -16.781 -5.742 7.195 1 89.62 232 PRO A CA 1
ATOM 1830 C C . PRO A 1 232 ? -17.047 -6.363 5.824 1 89.62 232 PRO A C 1
ATOM 1832 O O . PRO A 1 232 ? -17.312 -5.641 4.859 1 89.62 232 PRO A O 1
ATOM 1835 N N . THR A 1 233 ? -16.844 -7.676 5.684 1 82.06 233 THR A N 1
ATOM 1836 C CA . THR A 1 233 ? -17.125 -8.391 4.445 1 82.06 233 THR A CA 1
ATOM 1837 C C . THR A 1 233 ? -18.625 -8.383 4.145 1 82.06 233 THR A C 1
ATOM 1839 O O . THR A 1 233 ? -19.031 -8.344 2.98 1 82.06 233 THR A O 1
ATOM 1842 N N . SER A 1 234 ? -19.609 -8.641 5.09 1 64.81 234 SER A N 1
ATOM 1843 C CA . SER A 1 234 ? -21.047 -8.844 4.949 1 64.81 234 SER A CA 1
ATOM 1844 C C . SER A 1 234 ? -21.75 -7.543 4.57 1 64.81 234 SER A C 1
ATOM 1846 O O . SER A 1 234 ? -22.953 -7.539 4.301 1 64.81 234 SER A O 1
ATOM 1848 N N . VAL A 1 235 ? -21.281 -6.363 4.684 1 51.16 235 VAL A N 1
ATOM 1849 C CA . VAL A 1 235 ? -22.172 -5.254 4.387 1 51.16 235 VAL A CA 1
ATOM 1850 C C . VAL A 1 235 ? -22.859 -5.488 3.041 1 51.16 235 VAL A C 1
ATOM 1852 O O . VAL A 1 235 ? -23.766 -4.75 2.666 1 51.16 235 VAL A O 1
ATOM 1855 N N . MET A 1 236 ? -22.375 -6.391 2.16 1 44.41 236 MET A N 1
ATOM 1856 C CA . MET A 1 236 ? -22.969 -6.48 0.831 1 44.41 236 MET A CA 1
ATOM 1857 C C . MET A 1 236 ? -24.359 -7.102 0.899 1 44.41 236 MET A C 1
ATOM 1859 O O . MET A 1 236 ? -25.016 -7.277 -0.128 1 44.41 236 MET A O 1
ATOM 1863 N N . LYS A 1 237 ? -24.734 -7.941 1.872 1 37.84 237 LYS A N 1
ATOM 1864 C CA . LYS A 1 237 ? -26 -8.609 1.584 1 37.84 237 LYS A CA 1
ATOM 1865 C C . LYS A 1 237 ? -27.156 -7.613 1.605 1 37.84 237 LYS A C 1
ATOM 1867 O O . LYS A 1 237 ? -27.312 -6.859 2.566 1 37.84 237 LYS A O 1
ATOM 1872 N N . ARG A 1 238 ? -27.484 -7.109 0.376 1 34.06 238 ARG A N 1
ATOM 1873 C CA . ARG A 1 238 ? -28.766 -6.441 0.257 1 34.06 238 ARG A CA 1
ATOM 1874 C C . ARG A 1 238 ? -29.859 -7.238 0.96 1 34.06 238 ARG A C 1
ATOM 1876 O O . ARG A 1 238 ? -29.891 -8.469 0.872 1 34.06 238 ARG A O 1
ATOM 1883 N N . ASP A 1 239 ? -30.172 -6.77 2.088 1 32 239 ASP A N 1
ATOM 1884 C CA . ASP A 1 239 ? -31.484 -7.25 2.525 1 32 239 ASP A CA 1
ATOM 1885 C C . ASP A 1 239 ? -32.406 -7.449 1.336 1 32 239 ASP A C 1
ATOM 1887 O O . ASP A 1 239 ? -32.656 -6.52 0.559 1 32 239 ASP A O 1
ATOM 1891 N N . ASP A 1 240 ? -32.438 -8.617 0.642 1 26.69 240 ASP A N 1
ATOM 1892 C CA . ASP A 1 240 ? -33.75 -8.859 0.062 1 26.69 240 ASP A CA 1
ATOM 1893 C C . ASP A 1 240 ? -34.844 -8.688 1.106 1 26.69 240 ASP A C 1
ATOM 1895 O O . ASP A 1 240 ? -34.688 -9.102 2.256 1 26.69 240 ASP A O 1
ATOM 1899 N N . MET B 1 1 ? 24.141 33.062 -0.715 1 23.81 1 MET B N 1
ATOM 1900 C CA . MET B 1 1 ? 23.281 32.219 0.086 1 23.81 1 MET B CA 1
ATOM 1901 C C . MET B 1 1 ? 23.547 30.734 -0.224 1 23.81 1 MET B C 1
ATOM 1903 O O . MET B 1 1 ? 23.672 30.359 -1.39 1 23.81 1 MET B O 1
ATOM 1907 N N . SER B 1 2 ? 24.109 29.938 0.638 1 30.2 2 SER B N 1
ATOM 1908 C CA . SER B 1 2 ? 24.547 28.562 0.442 1 30.2 2 SER B CA 1
ATOM 1909 C C . SER B 1 2 ? 23.438 27.703 -0.168 1 30.2 2 SER B C 1
ATOM 1911 O O . SER B 1 2 ? 22.25 27.938 0.096 1 30.2 2 SER B O 1
ATOM 1913 N N . ASN B 1 3 ? 23.453 27.125 -1.325 1 34.44 3 ASN B N 1
ATOM 1914 C CA . ASN B 1 3 ? 22.5 26.234 -1.978 1 34.44 3 ASN B CA 1
ATOM 1915 C C . ASN B 1 3 ? 21.828 25.297 -0.974 1 34.44 3 ASN B C 1
ATOM 1917 O O . ASN B 1 3 ? 22.516 24.5 -0.314 1 34.44 3 ASN B O 1
ATOM 1921 N N . PRO B 1 4 ? 20.781 25.609 -0.283 1 40.72 4 PRO B N 1
ATOM 1922 C CA . PRO B 1 4 ? 20.109 24.781 0.717 1 40.72 4 PRO B CA 1
ATOM 1923 C C . PRO B 1 4 ? 20.266 23.281 0.452 1 40.72 4 PRO B C 1
ATOM 1925 O O . PRO B 1 4 ? 19.734 22.453 1.2 1 40.72 4 PRO B O 1
ATOM 1928 N N . SER B 1 5 ? 20.609 22.844 -0.789 1 47.22 5 SER B N 1
ATOM 1929 C CA . SER B 1 5 ? 20.688 21.5 -1.346 1 47.22 5 SER B CA 1
ATOM 1930 C C . SER B 1 5 ? 21.703 20.641 -0.595 1 47.22 5 SER B C 1
ATOM 1932 O O . SER B 1 5 ? 21.609 19.422 -0.581 1 47.22 5 SER B O 1
ATOM 1934 N N . THR B 1 6 ? 22.703 21.328 0.09 1 62.38 6 THR B N 1
ATOM 1935 C CA . THR B 1 6 ? 23.938 20.672 0.513 1 62.38 6 THR B CA 1
ATOM 1936 C C . THR B 1 6 ? 23.75 20.016 1.879 1 62.38 6 THR B C 1
ATOM 1938 O O . THR B 1 6 ? 24.562 19.188 2.279 1 62.38 6 THR B O 1
ATOM 1941 N N . ARG B 1 7 ? 22.578 20.281 2.539 1 80.19 7 ARG B N 1
ATOM 1942 C CA . ARG B 1 7 ? 22.594 19.828 3.924 1 80.19 7 ARG B CA 1
ATOM 1943 C C . ARG B 1 7 ? 22.219 18.344 4.012 1 80.19 7 ARG B C 1
ATOM 1945 O O . ARG B 1 7 ? 22.766 17.609 4.848 1 80.19 7 ARG B O 1
ATOM 1952 N N . TRP B 1 8 ? 21.406 17.922 3.082 1 87.5 8 TRP B N 1
ATOM 1953 C CA . TRP B 1 8 ? 20.922 16.547 3.162 1 87.5 8 TRP B CA 1
ATOM 1954 C C . TRP B 1 8 ? 21.797 15.617 2.334 1 87.5 8 TRP B C 1
ATOM 1956 O O . TRP B 1 8 ? 22.062 15.875 1.156 1 87.5 8 TRP B O 1
ATOM 1966 N N . THR B 1 9 ? 22.281 14.594 2.994 1 88.12 9 THR B N 1
ATOM 1967 C CA . THR B 1 9 ? 22.953 13.516 2.271 1 88.12 9 THR B CA 1
ATOM 1968 C C . THR B 1 9 ? 22.016 12.328 2.076 1 88.12 9 THR B C 1
ATOM 1970 O O . THR B 1 9 ? 21.688 11.625 3.033 1 88.12 9 THR B O 1
ATOM 1973 N N . PRO B 1 10 ? 21.641 12.102 0.841 1 91.19 10 PRO B N 1
ATOM 1974 C CA . PRO B 1 10 ? 20.719 10.984 0.608 1 91.19 10 PRO B CA 1
ATOM 1975 C C . PRO B 1 10 ? 21.312 9.641 1.025 1 91.19 10 PRO B C 1
ATOM 1977 O O . PRO B 1 10 ? 22.5 9.391 0.809 1 91.19 10 PRO B O 1
ATOM 1980 N N . THR B 1 11 ? 20.5 8.836 1.64 1 91 11 THR B N 1
ATOM 1981 C CA . THR B 1 11 ? 20.953 7.52 2.098 1 91 11 THR B CA 1
ATOM 1982 C C . THR B 1 11 ? 20.844 6.492 0.975 1 91 11 THR B C 1
ATOM 1984 O O . THR B 1 11 ? 21.391 5.391 1.08 1 91 11 THR B O 1
ATOM 1987 N N . SER B 1 12 ? 20.172 6.84 -0.15 1 91.12 12 SER B N 1
ATOM 1988 C CA . SER B 1 12 ? 19.938 5.902 -1.241 1 91.12 12 SER B CA 1
ATOM 1989 C C . SER B 1 12 ? 21 6.035 -2.328 1 91.12 12 SER B C 1
ATOM 1991 O O . SER B 1 12 ? 20.922 5.371 -3.363 1 91.12 12 SER B O 1
ATOM 1993 N N . ASN B 1 13 ? 21.938 6.855 -2.131 1 85.81 13 ASN B N 1
ATOM 1994 C CA . ASN B 1 13 ? 22.906 7.184 -3.176 1 85.81 13 ASN B CA 1
ATOM 1995 C C . ASN B 1 13 ? 23.688 5.953 -3.623 1 85.81 13 ASN B C 1
ATOM 1997 O O . ASN B 1 13 ? 24.109 5.859 -4.781 1 85.81 13 ASN B O 1
ATOM 2001 N N . ASP B 1 14 ? 23.844 5.016 -2.75 1 84.5 14 ASP B N 1
ATOM 2002 C CA . ASP B 1 14 ? 24.734 3.896 -3.064 1 84.5 14 ASP B CA 1
ATOM 2003 C C . ASP B 1 14 ? 23.922 2.67 -3.488 1 84.5 14 ASP B C 1
ATOM 2005 O O . ASP B 1 14 ? 24.484 1.589 -3.684 1 84.5 14 ASP B O 1
ATOM 2009 N N . ILE B 1 15 ? 22.703 2.857 -3.619 1 90.75 15 ILE B N 1
ATOM 2010 C CA . ILE B 1 15 ? 21.859 1.751 -4.066 1 90.75 15 ILE B CA 1
ATOM 2011 C C . ILE B 1 15 ? 22.125 1.469 -5.543 1 90.75 15 ILE B C 1
ATOM 2013 O O . ILE B 1 15 ? 22.078 2.379 -6.375 1 90.75 15 ILE B O 1
ATOM 2017 N N . GLN B 1 16 ? 22.484 0.197 -5.809 1 92 16 GLN B N 1
ATOM 2018 C CA . GLN B 1 16 ? 22.609 -0.237 -7.195 1 92 16 GLN B CA 1
ATOM 2019 C C . GLN B 1 16 ? 21.25 -0.649 -7.77 1 92 16 GLN B C 1
ATOM 2021 O O . GLN B 1 16 ? 20.609 -1.569 -7.258 1 92 16 GLN B O 1
ATOM 2026 N N . PRO B 1 17 ? 20.875 -0.004 -8.812 1 94.12 17 PRO B N 1
ATOM 2027 C CA . PRO B 1 17 ? 19.547 -0.323 -9.359 1 94.12 17 PRO B CA 1
ATOM 2028 C C . PRO B 1 17 ? 19.453 -1.764 -9.852 1 94.12 17 PRO B C 1
ATOM 2030 O O . PRO B 1 17 ? 20.406 -2.295 -10.422 1 94.12 17 PRO B O 1
ATOM 2033 N N . ARG B 1 18 ? 18.359 -2.387 -9.625 1 96.56 18 ARG B N 1
ATOM 2034 C CA . ARG B 1 18 ? 18.109 -3.762 -10.047 1 96.56 18 ARG B CA 1
ATOM 2035 C C . ARG B 1 18 ? 17.344 -3.797 -11.367 1 96.56 18 ARG B C 1
ATOM 2037 O O . ARG B 1 18 ? 17.656 -4.609 -12.242 1 96.56 18 ARG B O 1
ATOM 2044 N N . TYR B 1 19 ? 16.391 -3.004 -11.531 1 96.25 19 TYR B N 1
ATOM 2045 C CA . TYR B 1 19 ? 15.586 -2.893 -12.75 1 96.25 19 TYR B CA 1
ATOM 2046 C C . TYR B 1 19 ? 15.047 -1.477 -12.922 1 96.25 19 TYR B C 1
ATOM 2048 O O . TYR B 1 19 ? 14.266 -1.002 -12.094 1 96.25 19 TYR B O 1
ATOM 2056 N N . THR B 1 20 ? 15.367 -0.81 -14.008 1 93.62 20 THR B N 1
ATOM 2057 C CA . THR B 1 20 ? 15.039 0.6 -14.18 1 93.62 20 THR B CA 1
ATOM 2058 C C . THR B 1 20 ? 13.992 0.777 -15.273 1 93.62 20 THR B C 1
ATOM 2060 O O . THR B 1 20 ? 13.664 1.904 -15.648 1 93.62 20 THR B O 1
ATOM 2063 N N . GLY B 1 21 ? 13.438 -0.346 -15.773 1 94.38 21 GLY B N 1
ATOM 2064 C CA . GLY B 1 21 ? 12.461 -0.289 -16.844 1 94.38 21 GLY B CA 1
ATOM 2065 C C . GLY B 1 21 ? 12.969 -0.895 -18.141 1 94.38 21 GLY B C 1
ATOM 2066 O O . GLY B 1 21 ? 14.094 -1.387 -18.203 1 94.38 21 GLY B O 1
ATOM 2067 N N . PRO B 1 22 ? 12.086 -0.966 -19.094 1 94.69 22 PRO B N 1
ATOM 2068 C CA . PRO B 1 22 ? 12.469 -1.568 -20.375 1 94.69 22 PRO B CA 1
ATOM 2069 C C . PRO B 1 22 ? 13.547 -0.771 -21.094 1 94.69 22 PRO B C 1
ATOM 2071 O O . PRO B 1 22 ? 13.609 0.454 -20.969 1 94.69 22 PRO B O 1
ATOM 2074 N N . ASP B 1 23 ? 14.359 -1.528 -21.812 1 92.25 23 ASP B N 1
ATOM 2075 C CA . ASP B 1 23 ? 15.312 -0.888 -22.719 1 92.25 23 ASP B CA 1
ATOM 2076 C C . ASP B 1 23 ? 14.586 -0.007 -23.734 1 92.25 23 ASP B C 1
ATOM 2078 O O . ASP B 1 23 ? 13.664 -0.464 -24.422 1 92.25 23 ASP B O 1
ATOM 2082 N N . PRO B 1 24 ? 15.047 1.208 -23.828 1 89.38 24 PRO B N 1
ATOM 2083 C CA . PRO B 1 24 ? 14.398 2.131 -24.766 1 89.38 24 PRO B CA 1
ATOM 2084 C C . PRO B 1 24 ? 14.312 1.576 -26.172 1 89.38 24 PRO B C 1
ATOM 2086 O O . PRO B 1 24 ? 13.375 1.89 -26.922 1 89.38 24 PRO B O 1
ATOM 2089 N N . HIS B 1 25 ? 15.203 0.694 -26.562 1 92.31 25 HIS B N 1
ATOM 2090 C CA . HIS B 1 25 ? 15.234 0.14 -27.906 1 92.31 25 HIS B CA 1
ATOM 2091 C C . HIS B 1 25 ? 14.266 -1.029 -28.047 1 92.31 25 HIS B C 1
ATOM 2093 O O . HIS B 1 25 ? 13.953 -1.454 -29.156 1 92.31 25 HIS B O 1
ATOM 2099 N N . ASP B 1 26 ? 13.766 -1.501 -26.906 1 92.19 26 ASP B N 1
ATOM 2100 C CA . ASP B 1 26 ? 12.891 -2.67 -26.938 1 92.19 26 ASP B CA 1
ATOM 2101 C C . ASP B 1 26 ? 11.477 -2.305 -26.484 1 92.19 26 ASP B C 1
ATOM 2103 O O . ASP B 1 26 ? 10.648 -3.188 -26.25 1 92.19 26 ASP B O 1
ATOM 2107 N N . MET B 1 27 ? 11.219 -1.047 -26.453 1 94 27 MET B N 1
ATOM 2108 C CA . MET B 1 27 ? 9.922 -0.611 -25.938 1 94 27 MET B CA 1
ATOM 2109 C C . MET B 1 27 ? 8.836 -0.811 -26.984 1 94 27 MET B C 1
ATOM 2111 O O . MET B 1 27 ? 9.062 -0.595 -28.188 1 94 27 MET B O 1
ATOM 2115 N N . THR B 1 28 ? 7.723 -1.254 -26.453 1 94.5 28 THR B N 1
ATOM 2116 C CA . THR B 1 28 ? 6.543 -1.223 -27.312 1 94.5 28 THR B CA 1
ATOM 2117 C C . THR B 1 28 ? 6.109 0.215 -27.578 1 94.5 28 THR B C 1
ATOM 2119 O O . THR B 1 28 ? 6.574 1.146 -26.922 1 94.5 28 THR B O 1
ATOM 2122 N N . GLU B 1 29 ? 5.23 0.389 -28.547 1 94.56 29 GLU B N 1
ATOM 2123 C CA . GLU B 1 29 ? 4.695 1.713 -28.844 1 94.56 29 GLU B CA 1
ATOM 2124 C C . GLU B 1 29 ? 3.994 2.312 -27.625 1 94.56 29 GLU B C 1
ATOM 2126 O O . GLU B 1 29 ? 4.16 3.498 -27.328 1 94.56 29 GLU B O 1
ATOM 2131 N N . GLU B 1 30 ? 3.283 1.463 -26.953 1 94.19 30 GLU B N 1
ATOM 2132 C CA . GLU B 1 30 ? 2.57 1.922 -25.766 1 94.19 30 GLU B CA 1
ATOM 2133 C C . GLU B 1 30 ? 3.543 2.383 -24.688 1 94.19 30 GLU B C 1
ATOM 2135 O O . GLU B 1 30 ? 3.324 3.414 -24.047 1 94.19 30 GLU B O 1
ATOM 2140 N N . GLN B 1 31 ? 4.598 1.638 -24.469 1 94.44 31 GLN B N 1
ATOM 2141 C CA . GLN B 1 31 ? 5.617 1.985 -23.469 1 94.44 31 GLN B CA 1
ATOM 2142 C C . GLN B 1 31 ? 6.328 3.279 -23.859 1 94.44 31 GLN B C 1
ATOM 2144 O O . GLN B 1 31 ? 6.57 4.137 -23 1 94.44 31 GLN B O 1
ATOM 2149 N N . ALA B 1 32 ? 6.602 3.428 -25.109 1 93.25 32 ALA B N 1
ATOM 2150 C CA . ALA B 1 32 ? 7.297 4.617 -25.594 1 93.25 32 ALA B CA 1
ATOM 2151 C C . ALA B 1 32 ? 6.434 5.863 -25.438 1 93.25 32 ALA B C 1
ATOM 2153 O O . ALA B 1 32 ? 6.926 6.918 -25.031 1 93.25 32 ALA B O 1
ATOM 2154 N N . GLU B 1 33 ? 5.23 5.766 -25.734 1 92.31 33 GLU B N 1
ATOM 2155 C CA . GLU B 1 33 ? 4.301 6.883 -25.594 1 92.31 33 GLU B CA 1
ATOM 2156 C C . GLU B 1 33 ? 4.16 7.297 -24.125 1 92.31 33 GLU B C 1
ATOM 2158 O O . GLU B 1 33 ? 4.125 8.492 -23.812 1 92.31 33 GLU B O 1
ATOM 2163 N N . LEU B 1 34 ? 4.031 6.289 -23.312 1 90.19 34 LEU B N 1
ATOM 2164 C CA . LEU B 1 34 ? 3.916 6.562 -21.891 1 90.19 34 LEU B CA 1
ATOM 2165 C C . LEU B 1 34 ? 5.18 7.234 -21.359 1 90.19 34 LEU B C 1
ATOM 2167 O O . LEU B 1 34 ? 5.105 8.172 -20.562 1 90.19 34 LEU B O 1
ATOM 2171 N N . ARG B 1 35 ? 6.281 6.715 -21.766 1 89.38 35 ARG B N 1
ATOM 2172 C CA . ARG B 1 35 ? 7.547 7.32 -21.359 1 89.38 35 ARG B CA 1
ATOM 2173 C C . ARG B 1 35 ? 7.594 8.797 -21.734 1 89.38 35 ARG B C 1
ATOM 2175 O O . ARG B 1 35 ? 7.961 9.641 -20.922 1 89.38 35 ARG B O 1
ATOM 2182 N N . GLU B 1 36 ? 7.23 9.109 -22.891 1 87.62 36 GLU B N 1
ATOM 2183 C CA . GLU B 1 36 ? 7.223 10.492 -23.375 1 87.62 36 GLU B CA 1
ATOM 2184 C C . GLU B 1 36 ? 6.273 11.352 -22.547 1 87.62 36 GLU B C 1
ATOM 2186 O O . GLU B 1 36 ? 6.594 12.5 -22.234 1 87.62 36 GLU B O 1
ATOM 2191 N N . SER B 1 37 ? 5.184 10.781 -22.25 1 84.12 37 SER B N 1
ATOM 2192 C CA . SER B 1 37 ? 4.199 11.508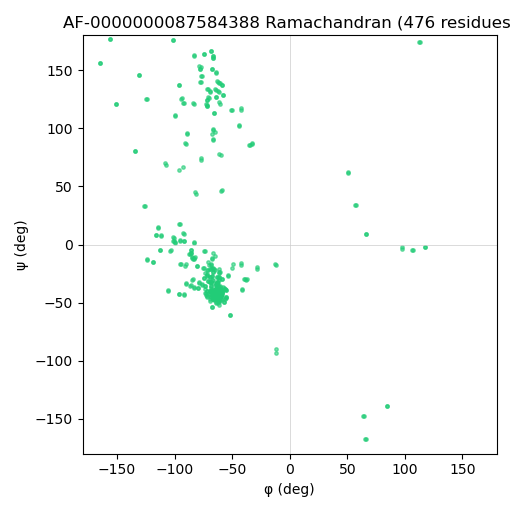 -21.469 1 84.12 37 SER B CA 1
ATOM 2193 C C . SER B 1 37 ? 4.734 11.828 -20.062 1 84.12 37 SER B C 1
ATOM 2195 O O . SER B 1 37 ? 4.516 12.922 -19.547 1 84.12 37 SER B O 1
ATOM 2197 N N . ILE B 1 38 ? 5.41 10.883 -19.469 1 78.88 38 ILE B N 1
ATOM 2198 C CA . ILE B 1 38 ? 5.973 11.062 -18.125 1 78.88 38 ILE B CA 1
ATOM 2199 C C . ILE B 1 38 ? 7.09 12.102 -18.172 1 78.88 38 ILE B C 1
ATOM 2201 O O . ILE B 1 38 ? 7.172 12.977 -17.312 1 78.88 38 ILE B O 1
ATOM 2205 N N . GLU B 1 39 ? 7.898 12.016 -19.188 1 78.94 39 GLU B N 1
ATOM 2206 C CA . GLU B 1 39 ? 9.031 12.93 -19.328 1 78.94 39 GLU B CA 1
ATOM 2207 C C . GLU B 1 39 ? 8.555 14.359 -19.594 1 78.94 39 GLU B C 1
ATOM 2209 O O . GLU B 1 39 ? 9.203 15.32 -19.172 1 78.94 39 GLU B O 1
ATOM 2214 N N . ARG B 1 40 ? 7.406 14.492 -20.172 1 76.56 40 ARG B N 1
ATOM 2215 C CA . ARG B 1 40 ? 6.852 15.812 -20.469 1 76.56 40 ARG B CA 1
ATOM 2216 C C . ARG B 1 40 ? 6.234 16.438 -19.219 1 76.56 40 ARG B C 1
ATOM 2218 O O . ARG B 1 40 ? 6.281 17.641 -19.031 1 76.56 40 ARG B O 1
ATOM 2225 N N . SER B 1 41 ? 5.719 15.57 -18.438 1 66.75 41 SER B N 1
ATOM 2226 C CA . SER B 1 41 ? 4.938 16.062 -17.312 1 66.75 41 SER B CA 1
ATOM 2227 C C . SER B 1 41 ? 5.809 16.266 -16.078 1 66.75 41 SER B C 1
ATOM 2229 O O . SER B 1 41 ? 5.438 17 -15.156 1 66.75 41 SER B O 1
ATOM 2231 N N . ARG B 1 42 ? 6.953 15.672 -16.109 1 63.78 42 ARG B N 1
ATOM 2232 C CA . ARG B 1 42 ? 7.758 15.75 -14.898 1 63.78 42 ARG B CA 1
ATOM 2233 C C . ARG B 1 42 ? 9.148 16.312 -15.195 1 63.78 42 ARG B C 1
ATOM 2235 O O . ARG B 1 42 ? 9.812 15.867 -16.141 1 63.78 42 ARG B O 1
ATOM 2242 N N . THR B 1 43 ? 9.438 17.297 -14.5 1 58.06 43 THR B N 1
ATOM 2243 C CA . THR B 1 43 ? 10.75 17.906 -14.672 1 58.06 43 THR B CA 1
ATOM 2244 C C . THR B 1 43 ? 11.859 16.953 -14.242 1 58.06 43 THR B C 1
ATOM 2246 O O . THR B 1 43 ? 13.008 17.094 -14.672 1 58.06 43 THR B O 1
ATOM 2249 N N . THR B 1 44 ? 11.484 15.977 -13.422 1 59.31 44 THR B N 1
ATOM 2250 C CA . THR B 1 44 ? 12.484 15.062 -12.867 1 59.31 44 THR B CA 1
ATOM 2251 C C . THR B 1 44 ? 12.633 13.828 -13.742 1 59.31 44 THR B C 1
ATOM 2253 O O . THR B 1 44 ? 13.445 12.945 -13.445 1 59.31 44 THR B O 1
ATOM 2256 N N . GLY B 1 45 ? 12.023 13.875 -14.906 1 62.19 45 GLY B N 1
ATOM 2257 C CA . GLY B 1 45 ? 12.117 12.727 -15.797 1 62.19 45 GLY B CA 1
ATOM 2258 C C . GLY B 1 45 ? 11.484 11.469 -15.227 1 62.19 45 GLY B C 1
ATOM 2259 O O . GLY B 1 45 ? 10.422 11.531 -14.602 1 62.19 45 GLY B O 1
ATOM 2260 N N . LEU B 1 46 ? 12.117 10.266 -15.617 1 65.56 46 LEU B N 1
ATOM 2261 C CA . LEU B 1 46 ? 11.609 8.969 -15.18 1 65.56 46 LEU B CA 1
ATOM 2262 C C . LEU B 1 46 ? 12.109 8.641 -13.773 1 65.56 46 LEU B C 1
ATOM 2264 O O . LEU B 1 46 ? 12.477 7.5 -13.492 1 65.56 46 LEU B O 1
ATOM 2268 N N . SER B 1 47 ? 12.055 9.562 -12.906 1 73.38 47 SER B N 1
ATOM 2269 C CA . SER B 1 47 ? 12.492 9.344 -11.531 1 73.38 47 SER B CA 1
ATOM 2270 C C . SER B 1 47 ? 11.438 8.578 -10.734 1 73.38 47 SER B C 1
ATOM 2272 O O . SER B 1 47 ? 10.289 8.461 -11.164 1 73.38 47 SER B O 1
ATOM 2274 N N . GLY B 1 48 ? 11.898 7.852 -9.781 1 85.75 48 GLY B N 1
ATOM 2275 C CA . GLY B 1 48 ? 10.984 7.156 -8.891 1 85.75 48 GLY B CA 1
ATOM 2276 C C . GLY B 1 48 ? 10.523 5.816 -9.43 1 85.75 48 GLY B C 1
ATOM 2277 O O . GLY B 1 48 ? 11.32 5.047 -9.961 1 85.75 48 GLY B O 1
ATOM 2278 N N . PRO B 1 49 ? 9.242 5.559 -9.234 1 93.5 49 PRO B N 1
ATOM 2279 C CA . PRO B 1 49 ? 8.742 4.219 -9.57 1 93.5 49 PRO B CA 1
ATOM 2280 C C . PRO B 1 49 ? 8.414 4.062 -11.047 1 93.5 49 PRO B C 1
ATOM 2282 O O . PRO B 1 49 ? 8.062 2.969 -11.5 1 93.5 49 PRO B O 1
ATOM 2285 N N . PHE B 1 50 ? 8.633 5.047 -11.828 1 91.69 50 PHE B N 1
ATOM 2286 C CA . PHE B 1 50 ? 8.078 5.07 -13.18 1 91.69 50 PHE B CA 1
ATOM 2287 C C . PHE B 1 50 ? 8.867 4.148 -14.102 1 91.69 50 PHE B C 1
ATOM 2289 O O . PHE B 1 50 ? 8.305 3.551 -15.016 1 91.69 50 PHE B O 1
ATOM 2296 N N . GLY B 1 51 ? 10.133 4.023 -13.938 1 92.31 51 GLY B N 1
ATOM 2297 C CA . GLY B 1 51 ? 10.922 3.102 -14.734 1 92.31 51 GLY B CA 1
ATOM 2298 C C . GLY B 1 51 ? 10.367 1.691 -14.75 1 92.31 51 GLY B C 1
ATOM 2299 O O . GLY B 1 51 ? 9.938 1.197 -15.797 1 92.31 51 GLY B O 1
ATOM 2300 N N . PRO B 1 52 ? 10.289 1.119 -13.586 1 96.44 52 PRO B N 1
ATOM 2301 C CA . PRO B 1 52 ? 9.695 -0.217 -13.508 1 96.44 52 PRO B CA 1
ATOM 2302 C C . PRO B 1 52 ? 8.242 -0.248 -13.992 1 96.44 52 PRO B C 1
ATOM 2304 O O . PRO B 1 52 ? 7.848 -1.173 -14.703 1 96.44 52 PRO B O 1
ATOM 2307 N N . TRP B 1 53 ? 7.453 0.749 -13.664 1 96.56 53 TRP B N 1
ATOM 2308 C CA . TRP B 1 53 ? 6.039 0.763 -14.039 1 96.56 53 TRP B CA 1
ATOM 2309 C C . TRP B 1 53 ? 5.875 0.794 -15.555 1 96.56 53 TRP B C 1
ATOM 2311 O O . TRP B 1 53 ? 4.902 0.256 -16.094 1 96.56 53 TRP B O 1
ATOM 2321 N N . LEU B 1 54 ? 6.852 1.353 -16.266 1 94.69 54 LEU B N 1
ATOM 2322 C CA . LEU B 1 54 ? 6.809 1.431 -17.719 1 94.69 54 LEU B CA 1
ATOM 2323 C C . LEU B 1 54 ? 6.758 0.037 -18.344 1 94.69 54 LEU B C 1
ATOM 2325 O O . LEU B 1 54 ? 6.301 -0.128 -19.469 1 94.69 54 LEU B O 1
ATOM 2329 N N . ALA B 1 55 ? 7.234 -0.952 -17.625 1 96.44 55 ALA B N 1
ATOM 2330 C CA . ALA B 1 55 ? 7.23 -2.32 -18.125 1 96.44 55 ALA B CA 1
ATOM 2331 C C . ALA B 1 55 ? 5.809 -2.855 -18.25 1 96.44 55 ALA B C 1
ATOM 2333 O O . ALA B 1 55 ? 5.562 -3.824 -18.984 1 96.44 55 ALA B O 1
ATOM 2334 N N . VAL B 1 56 ? 4.852 -2.24 -17.531 1 97.25 56 VAL B N 1
ATOM 2335 C CA . VAL B 1 56 ? 3.445 -2.635 -17.562 1 97.25 56 VAL B CA 1
ATOM 2336 C C . VAL B 1 56 ? 2.564 -1.395 -17.688 1 97.25 56 VAL B C 1
ATOM 2338 O O . VAL B 1 56 ? 1.908 -0.981 -16.734 1 97.25 56 VAL B O 1
ATOM 2341 N N . PRO B 1 57 ? 2.398 -0.858 -18.859 1 95.69 57 PRO B N 1
ATOM 2342 C CA . PRO B 1 57 ? 1.735 0.433 -19.062 1 95.69 57 PRO B CA 1
ATOM 2343 C C . PRO B 1 57 ? 0.312 0.458 -18.5 1 95.69 57 PRO B C 1
ATOM 2345 O O . PRO B 1 57 ? -0.129 1.479 -17.969 1 95.69 57 PRO B O 1
ATOM 2348 N N . LYS B 1 58 ? -0.406 -0.61 -18.609 1 95.19 58 LYS B N 1
ATOM 2349 C CA . LYS B 1 58 ? -1.787 -0.664 -18.141 1 95.19 58 LYS B CA 1
ATOM 2350 C C . LYS B 1 58 ? -1.87 -0.357 -16.641 1 95.19 58 LYS B C 1
ATOM 2352 O O . LYS B 1 58 ? -2.859 0.212 -16.172 1 95.19 58 LYS B O 1
ATOM 2357 N N . ILE B 1 59 ? -0.822 -0.695 -15.922 1 96.31 59 ILE B N 1
ATOM 2358 C CA . ILE B 1 59 ? -0.772 -0.467 -14.484 1 96.31 59 ILE B CA 1
ATOM 2359 C C . ILE B 1 59 ? -0.186 0.915 -14.203 1 96.31 59 ILE B C 1
ATOM 2361 O O . ILE B 1 59 ? -0.633 1.609 -13.281 1 96.31 59 ILE B O 1
ATOM 2365 N N . ALA B 1 60 ? 0.729 1.326 -15.039 1 95.19 60 ALA B N 1
ATOM 2366 C CA . ALA B 1 60 ? 1.462 2.57 -14.82 1 95.19 60 ALA B CA 1
ATOM 2367 C C . ALA B 1 60 ? 0.529 3.775 -14.883 1 95.19 60 ALA B C 1
ATOM 2369 O O . ALA B 1 60 ? 0.647 4.707 -14.086 1 95.19 60 ALA B O 1
ATOM 2370 N N . LEU B 1 61 ? -0.394 3.75 -15.766 1 93.38 61 LEU B N 1
ATOM 2371 C CA . LEU B 1 61 ? -1.216 4.922 -16.047 1 93.38 61 LEU B CA 1
ATOM 2372 C C . LEU B 1 61 ? -2.113 5.254 -14.859 1 93.38 61 LEU B C 1
ATOM 2374 O O . LEU B 1 61 ? -2.051 6.359 -14.32 1 93.38 61 LEU B O 1
ATOM 2378 N N . PRO B 1 62 ? -2.883 4.289 -14.383 1 95.06 62 PRO B N 1
ATOM 2379 C CA . PRO B 1 62 ? -3.703 4.645 -13.219 1 95.06 62 PRO B CA 1
ATOM 2380 C C . PRO B 1 62 ? -2.875 4.871 -11.961 1 95.06 62 PRO B C 1
ATOM 2382 O O . PRO B 1 62 ? -3.248 5.684 -11.109 1 95.06 62 PRO B O 1
ATOM 2385 N N . ALA B 1 63 ? -1.725 4.223 -11.859 1 96.31 63 ALA B N 1
ATOM 2386 C CA . ALA B 1 63 ? -0.851 4.445 -10.711 1 96.31 63 ALA B CA 1
ATOM 2387 C C . ALA B 1 63 ? -0.323 5.875 -10.695 1 96.31 63 ALA B C 1
ATOM 2389 O O . ALA B 1 63 ? -0.347 6.539 -9.656 1 96.31 63 ALA B O 1
ATOM 2390 N N . GLN B 1 64 ? 0.051 6.32 -11.812 1 92.38 64 GLN B N 1
ATOM 2391 C CA . GLN B 1 64 ? 0.543 7.688 -11.914 1 92.38 64 GLN B CA 1
ATOM 2392 C C . GLN B 1 64 ? -0.564 8.695 -11.617 1 92.38 64 GLN B C 1
ATOM 2394 O O . GLN B 1 64 ? -0.328 9.711 -10.961 1 92.38 64 GLN B O 1
ATOM 2399 N N . GLU B 1 65 ? -1.724 8.438 -12.117 1 93.88 65 GLU B N 1
ATOM 2400 C CA . GLU B 1 65 ? -2.848 9.336 -11.883 1 93.88 65 GLU B CA 1
ATOM 2401 C C . GLU B 1 65 ? -3.211 9.398 -10.406 1 93.88 65 GLU B C 1
ATOM 2403 O O . GLU B 1 65 ? -3.482 10.477 -9.875 1 93.88 65 GLU B O 1
ATOM 2408 N N . LEU B 1 66 ? -3.223 8.281 -9.789 1 96.69 66 LEU B N 1
ATOM 2409 C CA . LEU B 1 66 ? -3.484 8.25 -8.352 1 96.69 66 LEU B CA 1
ATOM 2410 C C . LEU B 1 66 ? -2.432 9.047 -7.594 1 96.69 66 LEU B C 1
ATOM 2412 O O . LEU B 1 66 ? -2.762 9.805 -6.676 1 96.69 66 LEU B O 1
ATOM 2416 N N . GLY B 1 67 ? -1.146 8.906 -8.016 1 94.56 67 GLY B N 1
ATOM 2417 C CA . GLY B 1 67 ? -0.07 9.672 -7.406 1 94.56 67 GLY B CA 1
ATOM 2418 C C . GLY B 1 67 ? -0.256 11.172 -7.535 1 94.56 67 GLY B C 1
ATOM 2419 O O . GLY B 1 67 ? -0.078 11.914 -6.566 1 94.56 67 GLY B O 1
ATOM 2420 N N . ARG B 1 68 ? -0.646 11.602 -8.703 1 92.62 68 ARG B N 1
ATOM 2421 C CA . ARG B 1 68 ? -0.889 13.016 -8.938 1 92.62 68 ARG B CA 1
ATOM 2422 C C . ARG B 1 68 ? -1.999 13.539 -8.031 1 92.62 68 ARG B C 1
ATOM 2424 O O . ARG B 1 68 ? -1.858 14.602 -7.414 1 92.62 68 ARG B O 1
ATOM 2431 N N . LEU B 1 69 ? -3.021 12.805 -7.895 1 95.69 69 LEU B N 1
ATOM 2432 C CA . LEU B 1 69 ? -4.207 13.258 -7.176 1 95.69 69 LEU B CA 1
ATOM 2433 C C . LEU B 1 69 ? -3.953 13.281 -5.672 1 95.69 69 LEU B C 1
ATOM 2435 O O . LEU B 1 69 ? -4.309 14.25 -4.996 1 95.69 69 LEU B O 1
ATOM 2439 N N . VAL B 1 70 ? -3.277 12.25 -5.125 1 97 70 VAL B N 1
ATOM 2440 C CA . VAL B 1 70 ? -3.082 12.211 -3.678 1 97 70 VAL B CA 1
ATOM 2441 C C . VAL B 1 70 ? -2.021 13.227 -3.268 1 97 70 VAL B C 1
ATOM 2443 O O . VAL B 1 70 ? -1.971 13.648 -2.109 1 97 70 VAL B O 1
ATOM 2446 N N . ARG B 1 71 ? -1.206 13.625 -4.219 1 91.94 71 ARG B N 1
ATOM 2447 C CA . ARG B 1 71 ? -0.175 14.609 -3.904 1 91.94 71 ARG B CA 1
ATOM 2448 C C . ARG B 1 71 ? -0.717 16.031 -4.027 1 91.94 71 ARG B C 1
ATOM 2450 O O . ARG B 1 71 ? -0.407 16.891 -3.203 1 91.94 71 ARG B O 1
ATOM 2457 N N . TYR B 1 72 ? -1.626 16.281 -4.992 1 92.5 72 TYR B N 1
ATOM 2458 C CA . TYR B 1 72 ? -1.866 17.672 -5.363 1 92.5 72 TYR B CA 1
ATOM 2459 C C . TYR B 1 72 ? -3.342 18.031 -5.227 1 92.5 72 TYR B C 1
ATOM 2461 O O . TYR B 1 72 ? -3.713 19.203 -5.277 1 92.5 72 TYR B O 1
ATOM 2469 N N . GLU B 1 73 ? -4.141 17.078 -5.094 1 95 73 GLU B N 1
ATOM 2470 C CA . GLU B 1 73 ? -5.562 17.406 -5.184 1 95 73 GLU B CA 1
ATOM 2471 C C . GLU B 1 73 ? -6.316 16.906 -3.951 1 95 73 GLU B C 1
ATOM 2473 O O . GLU B 1 73 ? -7.449 16.438 -4.059 1 95 73 GLU B O 1
ATOM 2478 N N . THR B 1 74 ? -5.691 16.906 -2.816 1 96.69 74 THR B N 1
ATOM 2479 C CA . THR B 1 74 ? -6.363 16.656 -1.546 1 96.69 74 THR B CA 1
ATOM 2480 C C . THR B 1 74 ? -6.609 17.969 -0.797 1 96.69 74 THR B C 1
ATOM 2482 O O . THR B 1 74 ? -6.203 19.031 -1.254 1 96.69 74 THR B O 1
ATOM 2485 N N . THR B 1 75 ? -7.285 17.906 0.349 1 96.44 75 THR B N 1
ATOM 2486 C CA . THR B 1 75 ? -7.566 19.094 1.161 1 96.44 75 THR B CA 1
ATOM 2487 C C . THR B 1 75 ? -6.398 19.391 2.098 1 96.44 75 THR B C 1
ATOM 2489 O O . THR B 1 75 ? -6.406 20.406 2.805 1 96.44 75 THR B O 1
ATOM 2492 N N . LEU B 1 76 ? -5.406 18.547 2.131 1 96.88 76 LEU B N 1
ATOM 2493 C CA . LEU B 1 76 ? -4.227 18.75 2.959 1 96.88 76 LEU B CA 1
ATOM 2494 C C . LEU B 1 76 ? -3.297 19.781 2.332 1 96.88 76 LEU B C 1
ATOM 2496 O O . LEU B 1 76 ? -3.207 19.875 1.107 1 96.88 76 LEU B O 1
ATOM 2500 N N . THR B 1 77 ? -2.643 20.562 3.168 1 94.94 77 THR B N 1
ATOM 2501 C CA . THR B 1 77 ? -1.559 21.406 2.66 1 94.94 77 THR B CA 1
ATOM 2502 C C . THR B 1 77 ? -0.392 20.547 2.182 1 94.94 77 THR B C 1
ATOM 2504 O O . THR B 1 77 ? -0.284 19.375 2.553 1 94.94 77 THR B O 1
ATOM 2507 N N . PHE B 1 78 ? 0.458 21.062 1.384 1 94.62 78 PHE B N 1
ATOM 2508 C CA . PHE B 1 78 ? 1.627 20.328 0.917 1 94.62 78 PHE B CA 1
ATOM 2509 C C . PHE B 1 78 ? 2.51 19.922 2.088 1 94.62 78 PHE B C 1
ATOM 2511 O O . PHE B 1 78 ? 3.09 18.828 2.082 1 94.62 78 PHE B O 1
ATOM 2518 N N . ARG B 1 79 ? 2.639 20.781 3.061 1 95 79 ARG B N 1
ATOM 2519 C CA . ARG B 1 79 ? 3.42 20.469 4.254 1 95 79 ARG B CA 1
ATOM 2520 C C . ARG B 1 79 ? 2.873 19.234 4.965 1 95 79 ARG B C 1
ATOM 2522 O O . ARG B 1 79 ? 3.633 18.344 5.344 1 95 79 ARG B O 1
ATOM 2529 N N . GLU B 1 80 ? 1.486 19.156 5.055 1 96.62 80 GLU B N 1
ATOM 2530 C CA . GLU B 1 80 ? 0.822 18.031 5.707 1 96.62 80 GLU B CA 1
ATOM 2531 C C . GLU B 1 80 ? 0.998 16.734 4.906 1 96.62 80 GLU B C 1
ATOM 2533 O O . GLU B 1 80 ? 1.328 15.695 5.465 1 96.62 80 GLU B O 1
ATOM 2538 N N . SER B 1 81 ? 0.803 16.828 3.607 1 97.81 81 SER B N 1
ATOM 2539 C CA . SER B 1 81 ? 0.907 15.633 2.785 1 97.81 81 SER B CA 1
ATOM 2540 C C . SER B 1 81 ? 2.344 15.125 2.727 1 97.81 81 SER B C 1
ATOM 2542 O O . SER B 1 81 ? 2.582 13.914 2.746 1 97.81 81 SER B O 1
ATOM 2544 N N . GLU B 1 82 ? 3.326 16.016 2.654 1 96.75 82 GLU B N 1
ATOM 2545 C CA . GLU B 1 82 ? 4.723 15.594 2.627 1 96.75 82 GLU B CA 1
ATOM 2546 C C . GLU B 1 82 ? 5.129 14.953 3.951 1 96.75 82 GLU B C 1
ATOM 2548 O O . GLU B 1 82 ? 5.949 14.031 3.977 1 96.75 82 GLU B O 1
ATOM 2553 N N . LEU B 1 83 ? 4.559 15.422 5.062 1 98.06 83 LEU B N 1
ATOM 2554 C CA . LEU B 1 83 ? 4.781 14.781 6.352 1 98.06 83 LEU B CA 1
ATOM 2555 C C . LEU B 1 83 ? 4.305 13.328 6.324 1 98.06 83 LEU B C 1
ATOM 2557 O O . LEU B 1 83 ? 5.031 12.43 6.742 1 98.06 83 LEU B O 1
ATOM 2561 N N . VAL B 1 84 ? 3.105 13.062 5.75 1 98.88 84 VAL B N 1
ATOM 2562 C CA . VAL B 1 84 ? 2.551 11.711 5.629 1 98.88 84 VAL B CA 1
ATOM 2563 C C . VAL B 1 84 ? 3.453 10.867 4.734 1 98.88 84 VAL B C 1
ATOM 2565 O O . VAL B 1 84 ? 3.748 9.711 5.062 1 98.88 84 VAL B O 1
ATOM 2568 N N . ILE B 1 85 ? 3.918 11.414 3.684 1 98.62 85 ILE B N 1
ATOM 2569 C CA . ILE B 1 85 ? 4.742 10.703 2.713 1 98.62 85 ILE B CA 1
ATOM 2570 C C . ILE B 1 85 ? 6.074 10.32 3.35 1 98.62 85 ILE B C 1
ATOM 2572 O O . ILE B 1 85 ? 6.527 9.18 3.217 1 98.62 85 ILE B O 1
ATOM 2576 N N . LEU B 1 86 ? 6.711 11.258 4.078 1 98.62 86 LEU B N 1
ATOM 2577 C CA . LEU B 1 86 ? 7.984 10.969 4.738 1 98.62 86 LEU B CA 1
ATOM 2578 C C . LEU B 1 86 ? 7.82 9.875 5.785 1 98.62 86 LEU B C 1
ATOM 2580 O O . LEU B 1 86 ? 8.641 8.961 5.867 1 98.62 86 LEU B O 1
ATOM 2584 N N . LEU B 1 87 ? 6.777 9.961 6.578 1 98.94 87 LEU B N 1
ATOM 2585 C CA . LEU B 1 87 ? 6.523 8.938 7.582 1 98.94 87 LEU B CA 1
ATOM 2586 C C . LEU B 1 87 ? 6.32 7.574 6.922 1 98.94 87 LEU B C 1
ATOM 2588 O O . LEU B 1 87 ? 6.805 6.559 7.426 1 98.94 87 LEU B O 1
ATOM 2592 N N . THR B 1 88 ? 5.629 7.543 5.777 1 98.94 88 THR B N 1
ATOM 2593 C CA . THR B 1 88 ? 5.395 6.297 5.059 1 98.94 88 THR B CA 1
ATOM 2594 C C . THR B 1 88 ? 6.703 5.727 4.523 1 98.94 88 THR B C 1
ATOM 2596 O O . THR B 1 88 ? 6.98 4.535 4.688 1 98.94 88 THR B O 1
ATOM 2599 N N . GLY B 1 89 ? 7.527 6.621 3.873 1 98.56 89 GLY B N 1
ATOM 2600 C CA . GLY B 1 89 ? 8.836 6.172 3.412 1 98.56 89 GLY B CA 1
ATOM 2601 C C . GLY B 1 89 ? 9.695 5.594 4.52 1 98.56 89 GLY B C 1
ATOM 2602 O O . GLY B 1 89 ? 10.391 4.602 4.316 1 98.56 89 GLY B O 1
ATOM 2603 N N . ALA B 1 90 ? 9.625 6.199 5.707 1 98.69 90 ALA B N 1
ATOM 2604 C CA . ALA B 1 90 ? 10.391 5.738 6.863 1 98.69 90 ALA B CA 1
ATOM 2605 C C . ALA B 1 90 ? 9.914 4.367 7.328 1 98.69 90 ALA B C 1
ATOM 2607 O O . ALA B 1 90 ? 10.719 3.461 7.543 1 98.69 90 ALA B O 1
ATOM 2608 N N . ALA B 1 91 ? 8.609 4.184 7.461 1 98.81 91 ALA B N 1
ATOM 2609 C CA . ALA B 1 91 ? 8.031 2.938 7.965 1 98.81 91 ALA B CA 1
ATOM 2610 C C . ALA B 1 91 ? 8.328 1.773 7.027 1 98.81 91 ALA B C 1
ATOM 2612 O O . ALA B 1 91 ? 8.547 0.645 7.473 1 98.81 91 ALA B O 1
ATOM 2613 N N . PHE B 1 92 ? 8.367 2.018 5.734 1 98.69 92 PHE B N 1
ATOM 2614 C CA . PHE B 1 92 ? 8.609 0.979 4.742 1 98.69 92 PHE B CA 1
ATOM 2615 C C . PHE B 1 92 ? 10.102 0.86 4.434 1 98.69 92 PHE B C 1
ATOM 2617 O O . PHE B 1 92 ? 10.492 0.136 3.518 1 98.69 92 PHE B O 1
ATOM 2624 N N . LYS B 1 93 ? 10.914 1.63 5.129 1 97.5 93 LYS B N 1
ATOM 2625 C CA . LYS B 1 93 ? 12.375 1.62 5.016 1 97.5 93 LYS B CA 1
ATOM 2626 C C . LYS B 1 93 ? 12.812 1.899 3.582 1 97.5 93 LYS B C 1
ATOM 2628 O O . LYS B 1 93 ? 13.773 1.296 3.094 1 97.5 93 LYS B O 1
ATOM 2633 N N . SER B 1 94 ? 12.039 2.717 2.959 1 98.06 94 SER B N 1
ATOM 2634 C CA . SER B 1 94 ? 12.406 3.104 1.6 1 98.06 94 SER B CA 1
ATOM 2635 C C . SER B 1 94 ? 13.297 4.34 1.599 1 98.06 94 SER B C 1
ATOM 2637 O O . SER B 1 94 ? 12.805 5.469 1.601 1 98.06 94 SER B O 1
ATOM 2639 N N . GLU B 1 95 ? 14.602 4.113 1.543 1 96.31 95 GLU B N 1
ATOM 2640 C CA . GLU B 1 95 ? 15.562 5.207 1.521 1 96.31 95 GLU B CA 1
ATOM 2641 C C . GLU B 1 95 ? 15.32 6.133 0.332 1 96.31 95 GLU B C 1
ATOM 2643 O O . GLU B 1 95 ? 15.359 7.355 0.471 1 96.31 95 GLU B O 1
ATOM 2648 N N . SER B 1 96 ? 15 5.531 -0.784 1 95.62 96 SER B N 1
ATOM 2649 C CA . SER B 1 96 ? 14.781 6.309 -1.999 1 95.62 96 SER B CA 1
ATOM 2650 C C . SER B 1 96 ? 13.539 7.191 -1.873 1 95.62 96 SER B C 1
ATOM 2652 O O . SER B 1 96 ? 13.57 8.367 -2.232 1 95.62 96 SER B O 1
ATOM 2654 N N . GLU B 1 97 ? 12.469 6.582 -1.369 1 96.31 97 GLU B N 1
ATOM 2655 C CA . GLU B 1 97 ? 11.242 7.355 -1.191 1 96.31 97 GLU B CA 1
ATOM 2656 C C . GLU B 1 97 ? 11.461 8.523 -0.237 1 96.31 97 GLU B C 1
ATOM 2658 O O . GLU B 1 97 ? 11.023 9.648 -0.508 1 96.31 97 GLU B O 1
ATOM 2663 N N . PHE B 1 98 ? 12.133 8.25 0.874 1 96.75 98 PHE B N 1
ATOM 2664 C CA . PHE B 1 98 ? 12.414 9.281 1.862 1 96.75 98 PHE B CA 1
ATOM 2665 C C . PHE B 1 98 ? 13.266 10.391 1.261 1 96.75 98 PHE B C 1
ATOM 2667 O O . PHE B 1 98 ? 12.922 11.57 1.354 1 96.75 98 PHE B O 1
ATOM 2674 N N . ASP B 1 99 ? 14.297 10.047 0.551 1 94.75 99 ASP B N 1
ATOM 2675 C CA . ASP B 1 99 ? 15.234 11.008 -0.038 1 94.75 99 ASP B CA 1
ATOM 2676 C C . ASP B 1 99 ? 14.547 11.852 -1.109 1 94.75 99 ASP B C 1
ATOM 2678 O O . ASP B 1 99 ? 14.773 13.062 -1.191 1 94.75 99 ASP B O 1
ATOM 2682 N N . ILE B 1 100 ? 13.734 11.266 -1.862 1 91.31 100 ILE B N 1
ATOM 2683 C CA . ILE B 1 100 ? 13.023 11.961 -2.934 1 91.31 100 ILE B CA 1
ATOM 2684 C C . ILE B 1 100 ? 12.133 13.047 -2.34 1 91.31 100 ILE B C 1
ATOM 2686 O O . ILE B 1 100 ? 12.016 14.141 -2.908 1 91.31 100 ILE B O 1
ATOM 2690 N N . HIS B 1 101 ? 11.578 12.875 -1.183 1 95.12 101 HIS B N 1
ATOM 2691 C CA . HIS B 1 101 ? 10.539 13.758 -0.673 1 95.12 101 HIS B CA 1
ATOM 2692 C C . HIS B 1 101 ? 11.094 14.711 0.385 1 95.12 101 HIS B C 1
ATOM 2694 O O . HIS B 1 101 ? 10.406 15.633 0.824 1 95.12 101 HIS B O 1
ATOM 2700 N N . VAL B 1 102 ? 12.391 14.508 0.752 1 94.81 102 VAL B N 1
ATOM 2701 C CA . VAL B 1 102 ? 13.023 15.438 1.684 1 94.81 102 VAL B CA 1
ATOM 2702 C C . VAL B 1 102 ? 13.047 16.844 1.083 1 94.81 102 VAL B C 1
ATOM 2704 O O . VAL B 1 102 ? 12.688 17.812 1.751 1 94.81 102 VAL B O 1
ATOM 2707 N N . GLY B 1 103 ? 13.414 16.906 -0.174 1 89.69 103 GLY B N 1
ATOM 2708 C CA . GLY B 1 103 ? 13.438 18.203 -0.839 1 89.69 103 GLY B CA 1
ATOM 2709 C C . GLY B 1 103 ? 12.07 18.859 -0.928 1 89.69 103 GLY B C 1
ATOM 2710 O O . GLY B 1 103 ? 11.93 20.047 -0.645 1 89.69 103 GLY B O 1
ATOM 2711 N N . GLU B 1 104 ? 11.102 18.078 -1.284 1 91.19 104 GLU B N 1
ATOM 2712 C CA . GLU B 1 104 ? 9.742 18.594 -1.388 1 91.19 104 GLU B CA 1
ATOM 2713 C C . GLU B 1 104 ? 9.195 19.016 -0.022 1 91.19 104 GLU B C 1
ATOM 2715 O O . GLU B 1 104 ? 8.492 20.016 0.092 1 91.19 104 GLU B O 1
ATOM 2720 N N . ALA B 1 105 ? 9.508 18.219 0.995 1 93.81 105 ALA B N 1
ATOM 2721 C CA . ALA B 1 105 ? 9.086 18.531 2.355 1 93.81 105 ALA B CA 1
ATOM 2722 C C . ALA B 1 105 ? 9.703 19.844 2.836 1 93.81 105 ALA B C 1
ATOM 2724 O O . ALA B 1 105 ? 9.023 20.672 3.455 1 93.81 105 ALA B O 1
ATOM 2725 N N . ARG B 1 106 ? 10.922 20.031 2.525 1 92.56 106 ARG B N 1
ATOM 2726 C CA . ARG B 1 106 ? 11.594 21.281 2.877 1 92.56 106 ARG B CA 1
ATOM 2727 C C . ARG B 1 106 ? 10.945 22.469 2.172 1 92.56 106 ARG B C 1
ATOM 2729 O O . ARG B 1 106 ? 10.68 23.5 2.795 1 92.56 106 ARG B O 1
ATOM 2736 N N . LYS B 1 107 ? 10.695 22.281 0.949 1 90.31 107 LYS B N 1
ATOM 2737 C CA . LYS B 1 107 ? 10.047 23.328 0.169 1 90.31 107 LYS B CA 1
ATOM 2738 C C . LYS B 1 107 ? 8.664 23.656 0.729 1 90.31 107 LYS B C 1
ATOM 2740 O O . LYS B 1 107 ? 8.219 24.797 0.677 1 90.31 107 LYS B O 1
ATOM 2745 N N . ALA B 1 108 ? 8.07 22.641 1.304 1 91.56 108 ALA B N 1
ATOM 2746 C CA . ALA B 1 108 ? 6.723 22.812 1.837 1 91.56 108 ALA B CA 1
ATOM 2747 C C . ALA B 1 108 ? 6.754 23.438 3.227 1 91.56 108 ALA B C 1
ATOM 2749 O O . ALA B 1 108 ? 5.707 23.766 3.795 1 91.56 108 ALA B O 1
ATOM 2750 N N . GLY B 1 109 ? 8.008 23.5 3.811 1 91.38 109 GLY B N 1
ATOM 2751 C CA . GLY B 1 109 ? 8.117 24.297 5.031 1 91.38 109 GLY B CA 1
ATOM 2752 C C . GLY B 1 109 ? 8.523 23.469 6.234 1 91.38 109 GLY B C 1
ATOM 2753 O O . GLY B 1 109 ? 8.68 24 7.336 1 91.38 109 GLY B O 1
ATOM 2754 N N . LEU B 1 110 ? 8.688 22.188 6.082 1 94.12 110 LEU B N 1
ATOM 2755 C CA . LEU B 1 110 ? 9.195 21.406 7.195 1 94.12 110 LEU B CA 1
ATOM 2756 C C . LEU B 1 110 ? 10.664 21.734 7.469 1 94.12 110 LEU B C 1
ATOM 2758 O O . LEU B 1 110 ? 11.469 21.812 6.539 1 94.12 110 LEU B O 1
ATOM 2762 N N . SER B 1 111 ? 10.969 21.969 8.672 1 93.5 111 SER B N 1
ATOM 2763 C CA . SER B 1 111 ? 12.344 22.266 9.031 1 93.5 111 SER B CA 1
ATOM 2764 C C . SER B 1 111 ? 13.219 21.016 9 1 93.5 111 SER B C 1
ATOM 2766 O O . SER B 1 111 ? 12.711 19.906 9.047 1 93.5 111 SER B O 1
ATOM 2768 N N . TRP B 1 112 ? 14.492 21.234 8.984 1 93.5 112 TRP B N 1
ATOM 2769 C CA . TRP B 1 112 ? 15.445 20.141 9.047 1 93.5 112 TRP B CA 1
ATOM 2770 C C . TRP B 1 112 ? 15.32 19.391 10.367 1 93.5 112 TRP B C 1
ATOM 2772 O O . TRP B 1 112 ? 15.5 18.172 10.422 1 93.5 112 TRP B O 1
ATOM 2782 N N . ASP B 1 113 ? 15.023 20.094 11.461 1 94.31 113 ASP B N 1
ATOM 2783 C CA . ASP B 1 113 ? 14.852 19.469 12.766 1 94.31 113 ASP B CA 1
ATOM 2784 C C . ASP B 1 113 ? 13.711 18.453 12.734 1 94.31 113 ASP B C 1
ATOM 2786 O O . ASP B 1 113 ? 13.82 17.359 13.297 1 94.31 113 ASP B O 1
ATOM 2790 N N . VAL B 1 114 ? 12.656 18.828 12.039 1 96.69 114 VAL B N 1
ATOM 2791 C CA . VAL B 1 114 ? 11.508 17.938 11.922 1 96.69 114 VAL B CA 1
ATOM 2792 C C . VAL B 1 114 ? 11.867 16.734 11.055 1 96.69 114 VAL B C 1
ATOM 2794 O O . VAL B 1 114 ? 11.672 15.586 11.461 1 96.69 114 VAL B O 1
ATOM 2797 N N . ILE B 1 115 ? 12.469 16.922 9.938 1 97 115 ILE B N 1
ATOM 2798 C CA . ILE B 1 115 ? 12.805 15.875 8.984 1 97 115 ILE B CA 1
ATOM 2799 C C . ILE B 1 115 ? 13.797 14.906 9.625 1 97 115 ILE B C 1
ATOM 2801 O O . ILE B 1 115 ? 13.617 13.688 9.555 1 97 115 ILE B O 1
ATOM 2805 N N . ASP B 1 116 ? 14.789 15.422 10.383 1 96 116 ASP B N 1
ATOM 2806 C CA . ASP B 1 116 ? 15.828 14.617 11.016 1 96 116 ASP B CA 1
ATOM 2807 C C . ASP B 1 116 ? 15.258 13.797 12.172 1 96 116 ASP B C 1
ATOM 2809 O O . ASP B 1 116 ? 15.844 12.781 12.562 1 96 116 ASP B O 1
ATOM 2813 N N . SER B 1 117 ? 14.156 14.25 12.672 1 97.69 117 SER B N 1
ATOM 2814 C CA . SER B 1 117 ? 13.617 13.625 13.875 1 97.69 117 SER B CA 1
ATOM 2815 C C . SER B 1 117 ? 12.75 12.414 13.523 1 97.69 117 SER B C 1
ATOM 2817 O O . SER B 1 117 ? 12.359 11.648 14.406 1 97.69 117 SER B O 1
ATOM 2819 N N . ILE B 1 118 ? 12.461 12.164 12.258 1 98.56 118 ILE B N 1
ATOM 2820 C CA . ILE B 1 118 ? 11.617 11.047 11.844 1 98.56 118 ILE B CA 1
ATOM 2821 C C . ILE B 1 118 ? 12.375 9.734 12.031 1 98.56 118 ILE B C 1
ATOM 2823 O O . ILE B 1 118 ? 13.438 9.531 11.453 1 98.56 118 ILE B O 1
ATOM 2827 N N . PRO B 1 119 ? 11.859 8.844 12.859 1 98.44 119 PRO B N 1
ATOM 2828 C CA . PRO B 1 119 ? 12.547 7.566 13.07 1 98.44 119 PRO B CA 1
ATOM 2829 C C . PRO B 1 119 ? 12.477 6.645 11.859 1 98.44 119 PRO B C 1
ATOM 2831 O O . PRO B 1 119 ? 11.375 6.316 11.391 1 98.44 119 PRO B O 1
ATOM 2834 N N . ARG B 1 120 ? 13.586 6.188 11.398 1 96.94 120 ARG B N 1
ATOM 2835 C CA . ARG B 1 120 ? 13.648 5.379 10.188 1 96.94 120 ARG B CA 1
ATOM 2836 C C . ARG B 1 120 ? 14.203 3.99 10.484 1 96.94 120 ARG B C 1
ATOM 2838 O O . ARG B 1 120 ? 14.094 3.084 9.656 1 96.94 120 ARG B O 1
ATOM 2845 N N . GLY B 1 121 ? 14.805 3.828 11.617 1 95.06 121 GLY B N 1
ATOM 2846 C CA . GLY B 1 121 ? 15.406 2.553 11.969 1 95.06 121 GLY B CA 1
ATOM 2847 C C . GLY B 1 121 ? 16.594 2.189 11.078 1 95.06 121 GLY B C 1
ATOM 2848 O O . GLY B 1 121 ? 17.172 3.057 10.43 1 95.06 121 GLY B O 1
ATOM 2849 N N . ARG B 1 122 ? 17.031 0.936 11.164 1 92.5 122 ARG B N 1
ATOM 2850 C CA . ARG B 1 122 ? 18.109 0.434 10.305 1 92.5 122 ARG B CA 1
ATOM 2851 C C . ARG B 1 122 ? 17.703 0.482 8.836 1 92.5 122 ARG B C 1
ATOM 2853 O O . ARG B 1 122 ? 16.594 0.061 8.477 1 92.5 122 ARG B O 1
ATOM 2860 N N . LEU B 1 123 ? 18.531 0.99 8.062 1 93.19 123 LEU B N 1
ATOM 2861 C CA . LEU B 1 123 ? 18.25 1.119 6.633 1 93.19 123 LEU B CA 1
ATOM 2862 C C . LEU B 1 123 ? 18.453 -0.213 5.922 1 93.19 123 LEU B C 1
ATOM 2864 O O . LEU B 1 123 ? 19.219 -1.062 6.383 1 93.19 123 LEU B O 1
ATOM 2868 N N . LEU B 1 124 ? 17.766 -0.435 4.801 1 92.62 124 LEU B N 1
ATOM 2869 C CA . LEU B 1 124 ? 17.906 -1.647 4.004 1 92.62 124 LEU B CA 1
ATOM 2870 C C . LEU B 1 124 ? 19.328 -1.768 3.461 1 92.62 124 LEU B C 1
ATOM 2872 O O . LEU B 1 124 ? 19.875 -2.869 3.383 1 92.62 124 LEU B O 1
ATOM 2876 N N . SER B 1 125 ? 19.906 -0.656 3.129 1 88.25 125 SER B N 1
ATOM 2877 C CA . SER B 1 125 ? 21.25 -0.646 2.576 1 88.25 125 SER B CA 1
ATOM 2878 C C . SER B 1 125 ? 22.281 -1.065 3.621 1 88.25 125 SER B C 1
ATOM 2880 O O . SER B 1 125 ? 23.422 -1.401 3.281 1 88.25 125 SER B O 1
ATOM 2882 N N . GLU B 1 126 ? 21.906 -1.016 4.871 1 85.19 126 GLU B N 1
ATOM 2883 C CA . GLU B 1 126 ? 22.812 -1.354 5.973 1 85.19 126 GLU B CA 1
ATOM 2884 C C . GLU B 1 126 ? 22.656 -2.816 6.383 1 85.19 126 GLU B C 1
ATOM 2886 O O . GLU B 1 126 ? 23.453 -3.34 7.156 1 85.19 126 GLU B O 1
ATOM 2891 N N . GLU B 1 127 ? 21.531 -3.471 5.965 1 77.44 127 GLU B N 1
ATOM 2892 C CA . GLU B 1 127 ? 21.25 -4.832 6.41 1 77.44 127 GLU B CA 1
ATOM 2893 C C . GLU B 1 127 ? 22.266 -5.82 5.848 1 77.44 127 GLU B C 1
ATOM 2895 O O . GLU B 1 127 ? 22.578 -6.824 6.488 1 77.44 127 GLU B O 1
ATOM 2900 N N . ASP B 1 128 ? 22.609 -5.75 4.648 1 61.03 128 ASP B N 1
ATOM 2901 C CA . ASP B 1 128 ? 23.594 -6.672 4.102 1 61.03 128 ASP B CA 1
ATOM 2902 C C . ASP B 1 128 ? 24.984 -6.422 4.707 1 61.03 128 ASP B C 1
ATOM 2904 O O . ASP B 1 128 ? 25.906 -7.219 4.52 1 61.03 128 ASP B O 1
ATOM 2908 N N . ALA B 1 129 ? 24.938 -5.242 5.379 1 55.06 129 ALA B N 1
ATOM 2909 C CA . ALA B 1 129 ? 26.281 -4.957 5.879 1 55.06 129 ALA B CA 1
ATOM 2910 C C . ALA B 1 129 ? 26.609 -5.801 7.109 1 55.06 129 ALA B C 1
ATOM 2912 O O . ALA B 1 129 ? 25.797 -5.891 8.031 1 55.06 129 ALA B O 1
ATOM 2913 N N . THR B 1 130 ? 26.859 -7.203 6.859 1 51 130 THR B N 1
ATOM 2914 C CA . THR B 1 130 ? 27.266 -8.172 7.871 1 51 130 THR B CA 1
ATOM 2915 C C . THR B 1 130 ? 27.672 -7.465 9.164 1 51 130 THR B C 1
ATOM 2917 O O . THR B 1 130 ? 27.312 -7.91 10.258 1 51 130 THR B O 1
ATOM 2920 N N . ASP B 1 131 ? 28.938 -7.098 9.352 1 45.09 131 ASP B N 1
ATOM 2921 C CA . ASP B 1 131 ? 29.797 -6.988 10.531 1 45.09 131 ASP B CA 1
ATOM 2922 C C . ASP B 1 131 ? 29.406 -5.785 11.383 1 45.09 131 ASP B C 1
ATOM 2924 O O . ASP B 1 131 ? 29.969 -5.578 12.469 1 45.09 131 ASP B O 1
ATOM 2928 N N . ASP B 1 132 ? 29.109 -4.527 10.789 1 45.28 132 ASP B N 1
ATOM 2929 C CA . ASP B 1 132 ? 29.672 -3.391 11.508 1 45.28 132 ASP B CA 1
ATOM 2930 C C . ASP B 1 132 ? 28.688 -2.848 12.547 1 45.28 132 ASP B C 1
ATOM 2932 O O . ASP B 1 132 ? 27.594 -2.412 12.188 1 45.28 132 ASP B O 1
ATOM 2936 N N . ASN B 1 133 ? 28.688 -3.375 13.758 1 47.66 133 ASN B N 1
ATOM 2937 C CA . ASN B 1 133 ? 28.328 -2.873 15.086 1 47.66 133 ASN B CA 1
ATOM 2938 C C . ASN B 1 133 ? 28.141 -1.359 15.07 1 47.66 133 ASN B C 1
ATOM 2940 O O . ASN B 1 133 ? 27.734 -0.774 16.078 1 47.66 133 ASN B O 1
ATOM 2944 N N . ASP B 1 134 ? 28.641 -0.674 14.047 1 48.62 134 ASP B N 1
ATOM 2945 C CA . ASP B 1 134 ? 28.766 0.774 14.18 1 48.62 134 ASP B CA 1
ATOM 2946 C C . ASP B 1 134 ? 27.609 1.493 13.477 1 48.62 134 ASP B C 1
ATOM 2948 O O . ASP B 1 134 ? 27.688 2.699 13.227 1 48.62 134 ASP B O 1
ATOM 2952 N N . SER B 1 135 ? 26.656 0.645 12.906 1 55.62 135 SER B N 1
ATOM 2953 C CA . SER B 1 135 ? 25.641 1.458 12.25 1 55.62 135 SER B CA 1
ATOM 2954 C C . SER B 1 135 ? 24.938 2.367 13.25 1 55.62 135 SER B C 1
ATOM 2956 O O . SER B 1 135 ? 24.609 1.94 14.359 1 55.62 135 SER B O 1
ATOM 2958 N N . PRO B 1 136 ? 25.031 3.678 12.969 1 60.03 136 PRO B N 1
ATOM 2959 C CA . PRO B 1 136 ? 24.328 4.56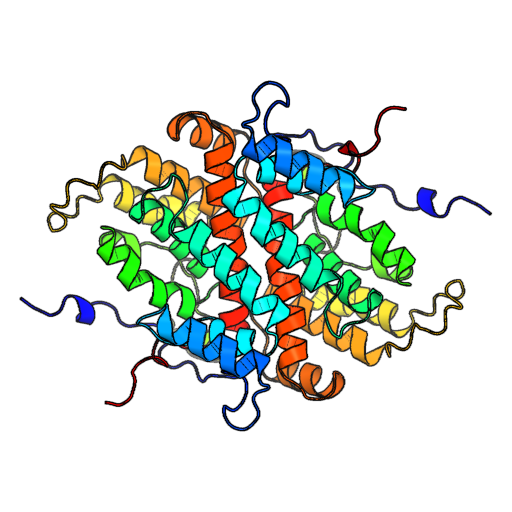6 13.891 1 60.03 136 PRO B CA 1
ATOM 2960 C C . PRO B 1 136 ? 22.938 4.035 14.273 1 60.03 136 PRO B C 1
ATOM 2962 O O . PRO B 1 136 ? 22.234 3.475 13.438 1 60.03 136 PRO B O 1
ATOM 2965 N N . THR B 1 137 ? 22.797 3.754 15.5 1 78.06 137 THR B N 1
ATOM 2966 C CA . THR B 1 137 ? 21.562 3.23 16.109 1 78.06 137 THR B CA 1
ATOM 2967 C C . THR B 1 137 ? 20.406 4.199 15.906 1 78.06 137 THR B C 1
ATOM 2969 O O . THR B 1 137 ? 20.297 5.195 16.625 1 78.06 137 THR B O 1
ATOM 2972 N N . ARG B 1 138 ? 19.797 4.242 14.672 1 90.75 138 ARG B N 1
ATOM 2973 C CA . ARG B 1 138 ? 18.578 5.016 14.469 1 90.75 138 ARG B CA 1
ATOM 2974 C C . ARG B 1 138 ? 17.391 4.363 15.172 1 90.75 138 ARG B C 1
ATOM 2976 O O . ARG B 1 138 ? 17.219 3.143 15.117 1 90.75 138 ARG B O 1
ATOM 2983 N N . PRO B 1 139 ? 16.656 5.246 15.875 1 96.62 139 PRO B N 1
ATOM 2984 C CA . PRO B 1 139 ? 15.453 4.668 16.484 1 96.62 139 PRO B CA 1
ATOM 2985 C C . PRO B 1 139 ? 14.508 4.055 15.461 1 96.62 139 PRO B C 1
ATOM 2987 O O . PRO B 1 139 ? 14.281 4.637 14.398 1 96.62 139 PRO B O 1
ATOM 2990 N N . GLU B 1 140 ? 13.992 2.891 15.812 1 96.94 140 GLU B N 1
ATOM 2991 C CA . GLU B 1 140 ? 13.07 2.203 14.914 1 96.94 140 GLU B CA 1
ATOM 2992 C C . GLU B 1 140 ? 11.75 2.965 14.781 1 96.94 140 GLU B C 1
ATOM 2994 O O . GLU B 1 140 ? 11.344 3.67 15.711 1 96.94 140 GLU B O 1
ATOM 2999 N N . PHE B 1 141 ? 11.133 2.82 13.672 1 98.31 141 PHE B N 1
ATOM 3000 C CA . PHE B 1 141 ? 9.82 3.436 13.469 1 98.31 141 PHE B CA 1
ATOM 3001 C C . PHE B 1 141 ? 8.789 2.836 14.422 1 98.31 141 PHE B C 1
ATOM 3003 O O . PHE B 1 141 ? 8.633 1.614 14.477 1 98.31 141 PHE B O 1
ATOM 3010 N N . SER B 1 142 ? 8.125 3.602 15.133 1 98.31 142 SER B N 1
ATOM 3011 C CA . SER B 1 142 ? 7.016 3.25 16.016 1 98.31 142 SER B CA 1
ATOM 3012 C C . SER B 1 142 ? 6.23 4.488 16.438 1 98.31 142 SER B C 1
ATOM 3014 O O . SER B 1 142 ? 6.734 5.609 16.344 1 98.31 142 SER B O 1
ATOM 3016 N N . VAL B 1 143 ? 5.008 4.273 16.797 1 98.31 143 VAL B N 1
ATOM 3017 C CA . VAL B 1 143 ? 4.203 5.375 17.312 1 98.31 143 VAL B CA 1
ATOM 3018 C C . VAL B 1 143 ? 4.918 6.023 18.5 1 98.31 143 VAL B C 1
ATOM 3020 O O . VAL B 1 143 ? 4.926 7.25 18.625 1 98.31 143 VAL B O 1
ATOM 3023 N N . GLU B 1 144 ? 5.512 5.219 19.297 1 98.5 144 GLU B N 1
ATOM 3024 C CA . GLU B 1 144 ? 6.223 5.715 20.469 1 98.5 144 GLU B CA 1
ATOM 3025 C C . GLU B 1 144 ? 7.383 6.621 20.062 1 98.5 144 GLU B C 1
ATOM 3027 O O . GLU B 1 144 ? 7.531 7.719 20.609 1 98.5 144 GLU B O 1
ATOM 3032 N N . ASN B 1 145 ? 8.164 6.168 19.109 1 98.81 145 ASN B N 1
ATOM 3033 C CA . ASN B 1 145 ? 9.32 6.953 18.688 1 98.81 145 ASN B CA 1
ATOM 3034 C C . ASN B 1 145 ? 8.891 8.203 17.922 1 98.81 145 ASN B C 1
ATOM 3036 O O . ASN B 1 145 ? 9.555 9.242 18.016 1 98.81 145 ASN B O 1
ATOM 3040 N N . VAL B 1 146 ? 7.793 8.172 17.203 1 98.81 146 VAL B N 1
ATOM 3041 C CA . VAL B 1 146 ? 7.258 9.359 16.531 1 98.81 146 VAL B CA 1
ATOM 3042 C C . VAL B 1 146 ? 6.809 10.367 17.594 1 98.81 146 VAL B C 1
ATOM 3044 O O . VAL B 1 146 ? 7.109 11.562 17.484 1 98.81 146 VAL B O 1
ATOM 3047 N N . ARG B 1 147 ? 6.141 9.883 18.625 1 98.56 147 ARG B N 1
ATOM 3048 C CA . ARG B 1 147 ? 5.684 10.75 19.703 1 98.56 147 ARG B CA 1
ATOM 3049 C C . ARG B 1 147 ? 6.859 11.406 20.422 1 98.56 147 ARG B C 1
ATOM 3051 O O . ARG B 1 147 ? 6.82 12.602 20.719 1 98.56 147 ARG B O 1
ATOM 3058 N N . LYS B 1 148 ? 7.867 10.68 20.641 1 98.5 148 LYS B N 1
ATOM 3059 C CA . LYS B 1 148 ? 8.992 11.117 21.453 1 98.5 148 LYS B CA 1
ATOM 3060 C C . LYS B 1 148 ? 9.922 12.031 20.672 1 98.5 148 LYS B C 1
ATOM 3062 O O . LYS B 1 148 ? 10.445 13.008 21.203 1 98.5 148 LYS B O 1
ATOM 3067 N N . LEU B 1 149 ? 10.109 11.727 19.391 1 98.56 149 LEU B N 1
ATOM 3068 C CA . LEU B 1 149 ? 11.18 12.375 18.656 1 98.56 149 LEU B CA 1
ATOM 3069 C C . LEU B 1 149 ? 10.625 13.43 17.703 1 98.56 149 LEU B C 1
ATOM 3071 O O . LEU B 1 149 ? 11.172 14.531 17.594 1 98.56 149 LEU B O 1
ATOM 3075 N N . LEU B 1 150 ? 9.516 13.148 17.062 1 98.5 150 LEU B N 1
ATOM 3076 C CA . LEU B 1 150 ? 9.016 14.008 16 1 98.5 150 LEU B CA 1
ATOM 3077 C C . LEU B 1 150 ? 8.055 15.055 16.547 1 98.5 150 LEU B C 1
ATOM 3079 O O . LEU B 1 150 ? 8.133 16.234 16.188 1 98.5 150 LEU B O 1
ATOM 3083 N N . ILE B 1 151 ? 7.152 14.672 17.438 1 98.06 151 ILE B N 1
ATOM 3084 C CA . ILE B 1 151 ? 6.035 15.508 17.844 1 98.06 151 ILE B CA 1
ATOM 3085 C C . ILE B 1 151 ? 6.562 16.781 18.516 1 98.06 151 ILE B C 1
ATOM 3087 O O . ILE B 1 151 ? 6.133 17.891 18.172 1 98.06 151 ILE B O 1
ATOM 3091 N N . PRO B 1 152 ? 7.609 16.719 19.406 1 97.19 152 PRO B N 1
ATOM 3092 C CA . PRO B 1 152 ? 8.109 17.969 20 1 97.19 152 PRO B CA 1
ATOM 3093 C C . PRO B 1 152 ? 8.68 18.922 18.969 1 97.19 152 PRO B C 1
ATOM 3095 O O . PRO B 1 152 ? 8.57 20.141 19.125 1 97.19 152 PRO B O 1
ATOM 3098 N N . LYS B 1 153 ? 9.281 18.359 17.906 1 96.25 153 LYS B N 1
ATOM 3099 C CA . LYS B 1 153 ? 9.844 19.219 16.859 1 96.25 153 LYS B CA 1
ATOM 3100 C C . LYS B 1 153 ? 8.734 19.844 16.016 1 96.25 153 LYS B C 1
ATOM 3102 O O . LYS B 1 153 ? 8.859 21 15.586 1 96.25 153 LYS B O 1
ATOM 3107 N N . LEU B 1 154 ? 7.66 19.109 15.789 1 94.75 154 LEU B N 1
ATOM 3108 C CA . LEU B 1 154 ? 6.539 19.609 15.008 1 94.75 154 LEU B CA 1
ATOM 3109 C C . LEU B 1 154 ? 5.824 20.734 15.75 1 94.75 154 LEU B C 1
ATOM 3111 O O . LEU B 1 154 ? 5.414 21.719 15.141 1 94.75 154 LEU B O 1
ATOM 3115 N N . GLU B 1 155 ? 5.695 20.578 17.016 1 92.31 155 GLU B N 1
ATOM 3116 C CA . GLU B 1 155 ? 4.984 21.547 17.844 1 92.31 155 GLU B CA 1
ATOM 3117 C C . GLU B 1 155 ? 5.727 22.875 17.891 1 92.31 155 GLU B C 1
ATOM 3119 O O . GLU B 1 155 ? 5.113 23.938 18.031 1 92.31 155 GLU B O 1
ATOM 3124 N N . HIS B 1 156 ? 7 22.844 17.656 1 86.19 156 HIS B N 1
ATOM 3125 C CA . HIS B 1 156 ? 7.801 24.062 17.797 1 86.19 156 HIS B CA 1
ATOM 3126 C C . HIS B 1 156 ? 8.398 24.469 16.453 1 86.19 156 HIS B C 1
ATOM 3128 O O . HIS B 1 156 ? 9.312 25.297 16.406 1 86.19 156 HIS B O 1
ATOM 3134 N N . ASP B 1 157 ? 7.816 23.641 15.523 1 77.5 157 ASP B N 1
ATOM 3135 C CA . ASP B 1 157 ? 8.43 23.891 14.219 1 77.5 157 ASP B CA 1
ATOM 3136 C C . ASP B 1 157 ? 8.102 25.281 13.711 1 77.5 157 ASP B C 1
ATOM 3138 O O . ASP B 1 157 ? 6.969 25.562 13.32 1 77.5 157 ASP B O 1
ATOM 3142 N N . ARG B 1 158 ? 8.945 26.281 14.047 1 61.09 158 ARG B N 1
ATOM 3143 C CA . ARG B 1 158 ? 8.883 27.656 13.578 1 61.09 158 ARG B CA 1
ATOM 3144 C C . ARG B 1 158 ? 10.008 27.953 12.586 1 61.09 158 ARG B C 1
ATOM 3146 O O . ARG B 1 158 ? 11.188 27.781 12.906 1 61.09 158 ARG B O 1
ATOM 3153 N N . ASP B 1 159 ? 9.773 27.266 11.5 1 56.69 159 ASP B N 1
ATOM 3154 C CA . ASP B 1 159 ? 10.922 27.562 10.656 1 56.69 159 ASP B CA 1
ATOM 3155 C C . ASP B 1 159 ? 10.93 29.031 10.242 1 56.69 159 ASP B C 1
ATOM 3157 O O . ASP B 1 159 ? 10 29.5 9.586 1 56.69 159 ASP B O 1
ATOM 3161 N N . ALA B 1 160 ? 11.781 29.844 11.023 1 50.28 160 ALA B N 1
ATOM 3162 C CA . ALA B 1 160 ? 12.055 31.25 10.766 1 50.28 160 ALA B CA 1
ATOM 3163 C C . ALA B 1 160 ? 12.25 31.516 9.273 1 50.28 160 ALA B C 1
ATOM 3165 O O . ALA B 1 160 ? 12.039 32.625 8.805 1 50.28 160 ALA B O 1
ATOM 3166 N N . ASP B 1 161 ? 12.883 30.625 8.68 1 48.34 161 ASP B N 1
ATOM 3167 C CA . ASP B 1 161 ? 13.219 30.844 7.277 1 48.34 161 ASP B CA 1
ATOM 3168 C C . ASP B 1 161 ? 11.984 30.75 6.387 1 48.34 161 ASP B C 1
ATOM 3170 O O . ASP B 1 161 ? 12.031 31.109 5.211 1 48.34 161 ASP B O 1
ATOM 3174 N N . PHE B 1 162 ? 11.086 30.062 6.855 1 52.34 162 PHE B N 1
ATOM 3175 C CA . PHE B 1 162 ? 9.898 29.938 6.012 1 52.34 162 PHE B CA 1
ATOM 3176 C C . PHE B 1 162 ? 8.859 31 6.363 1 52.34 162 PHE B C 1
ATOM 3178 O O . PHE B 1 162 ? 8.242 30.922 7.43 1 52.34 162 PHE B O 1
ATOM 3185 N N . GLU B 1 163 ? 9.227 32.219 6.098 1 42.84 163 GLU B N 1
ATOM 3186 C CA . GLU B 1 163 ? 8.273 33.344 6.109 1 42.84 163 GLU B CA 1
ATOM 3187 C C . GLU B 1 163 ? 6.961 32.938 5.438 1 42.84 163 GLU B C 1
ATOM 3189 O O . GLU B 1 163 ? 6.094 33.781 5.219 1 42.84 163 GLU B O 1
ATOM 3194 N N . ASN B 1 164 ? 7 31.828 4.641 1 44.31 164 ASN B N 1
ATOM 3195 C CA . ASN B 1 164 ? 5.789 31.734 3.834 1 44.31 164 ASN B CA 1
ATOM 3196 C C . ASN B 1 164 ? 4.555 31.5 4.699 1 44.31 164 ASN B C 1
ATOM 3198 O O . ASN B 1 164 ? 4.586 30.672 5.617 1 44.31 164 ASN B O 1
ATOM 3202 N N . SER B 1 165 ? 3.709 32.438 4.746 1 41.91 165 SER B N 1
ATOM 3203 C CA . SER B 1 165 ? 2.385 32.656 5.316 1 41.91 165 SER B CA 1
ATOM 3204 C C . SER B 1 165 ? 1.505 31.422 5.172 1 41.91 165 SER B C 1
ATOM 3206 O O . SER B 1 165 ? 0.403 31.375 5.723 1 41.91 165 SER B O 1
ATOM 3208 N N . ASP B 1 166 ? 1.802 30.688 4.109 1 44.09 166 ASP B N 1
ATOM 3209 C CA . ASP B 1 166 ? 0.715 29.734 3.869 1 44.09 166 ASP B CA 1
ATOM 3210 C C . ASP B 1 166 ? 0.735 28.609 4.891 1 44.09 166 ASP B C 1
ATOM 3212 O O . ASP B 1 166 ? 0.134 27.547 4.672 1 44.09 166 ASP B O 1
ATOM 3216 N N . VAL B 1 167 ? 1.812 28.641 5.742 1 49.5 167 VAL B N 1
ATOM 3217 C CA . VAL B 1 167 ? 1.865 27.656 6.812 1 49.5 167 VAL B CA 1
ATOM 3218 C C . VAL B 1 167 ? 0.646 27.812 7.719 1 49.5 167 VAL B C 1
ATOM 3220 O O . VAL B 1 167 ? 0.737 28.406 8.797 1 49.5 167 VAL B O 1
ATOM 3223 N N . THR B 1 168 ? -0.457 27.938 7.133 1 47.81 168 THR B N 1
ATOM 3224 C CA . THR B 1 168 ? -1.634 28.031 7.992 1 47.81 168 THR B CA 1
ATOM 3225 C C . THR B 1 168 ? -1.862 26.719 8.727 1 47.81 168 THR B C 1
ATOM 3227 O O . THR B 1 168 ? -2.844 26.562 9.461 1 47.81 168 THR B O 1
ATOM 3230 N N . GLY B 1 169 ? -1.012 25.594 8.344 1 57.91 169 GLY B N 1
ATOM 3231 C CA . GLY B 1 169 ? -1.411 24.453 9.164 1 57.91 169 GLY B CA 1
ATOM 3232 C C . GLY B 1 169 ? -0.98 24.578 10.617 1 57.91 169 GLY B C 1
ATOM 3233 O O . GLY B 1 169 ? 0.092 25.109 10.906 1 57.91 169 GLY B O 1
ATOM 3234 N N . SER B 1 170 ? -1.944 24.562 11.555 1 79.69 170 SER B N 1
ATOM 3235 C CA . SER B 1 170 ? -1.659 24.609 12.984 1 79.69 170 SER B CA 1
ATOM 3236 C C . SER B 1 170 ? -0.899 23.359 13.445 1 79.69 170 SER B C 1
ATOM 3238 O O . SER B 1 170 ? -1.021 22.297 12.836 1 79.69 170 SER B O 1
ATOM 3240 N N . ALA B 1 171 ? 0.134 23.578 14.211 1 89.25 171 ALA B N 1
ATOM 3241 C CA . ALA B 1 171 ? 0.874 22.5 14.867 1 89.25 171 ALA B CA 1
ATOM 3242 C C . ALA B 1 171 ? -0.068 21.406 15.344 1 89.25 171 ALA B C 1
ATOM 3244 O O . ALA B 1 171 ? 0.273 20.219 15.297 1 89.25 171 ALA B O 1
ATOM 3245 N N . GLU B 1 172 ? -1.244 21.781 15.68 1 93.69 172 GLU B N 1
ATOM 3246 C CA . GLU B 1 172 ? -2.217 20.812 16.172 1 93.69 172 GLU B CA 1
ATOM 3247 C C . GLU B 1 172 ? -2.664 19.859 15.062 1 93.69 172 GLU B C 1
ATOM 3249 O O . GLU B 1 172 ? -2.781 18.656 15.273 1 93.69 172 GLU B O 1
ATOM 3254 N N . ARG B 1 173 ? -2.908 20.406 13.891 1 95.81 173 ARG B N 1
ATOM 3255 C CA . ARG B 1 173 ? -3.311 19.594 12.742 1 95.81 173 ARG B CA 1
ATOM 3256 C C . ARG B 1 173 ? -2.209 18.609 12.359 1 95.81 173 ARG B C 1
ATOM 3258 O O . ARG B 1 173 ? -2.465 17.422 12.18 1 95.81 173 ARG B O 1
ATOM 3265 N N . GLU B 1 174 ? -1.01 19.125 12.32 1 96.69 174 GLU B N 1
ATOM 3266 C CA . GLU B 1 174 ? 0.112 18.297 11.867 1 96.69 174 GLU B CA 1
ATOM 3267 C C . GLU B 1 174 ? 0.424 17.188 12.875 1 96.69 174 GLU B C 1
ATOM 3269 O O . GLU B 1 174 ? 0.769 16.078 12.492 1 96.69 174 GLU B O 1
ATOM 3274 N N . VAL B 1 175 ? 0.261 17.516 14.133 1 97.56 175 VAL B N 1
ATOM 3275 C CA . VAL B 1 175 ? 0.483 16.531 15.18 1 97.56 175 VAL B CA 1
ATOM 3276 C C . VAL B 1 175 ? -0.56 15.414 15.062 1 97.56 175 VAL B C 1
ATOM 3278 O O . VAL B 1 175 ? -0.224 14.227 15.117 1 97.56 175 VAL B O 1
ATOM 3281 N N . ALA B 1 176 ? -1.811 15.766 14.867 1 98.19 176 ALA B N 1
ATOM 3282 C CA . ALA B 1 176 ? -2.871 14.781 14.711 1 98.19 176 ALA B CA 1
ATOM 3283 C C . ALA B 1 176 ? -2.627 13.906 13.484 1 98.19 176 ALA B C 1
ATOM 3285 O O . ALA B 1 176 ? -2.779 12.68 13.539 1 98.19 176 ALA B O 1
ATOM 3286 N N . ILE B 1 177 ? -2.18 14.516 12.398 1 98.69 177 ILE B N 1
ATOM 3287 C CA . ILE B 1 177 ? -1.909 13.797 11.156 1 98.69 177 ILE B CA 1
ATOM 3288 C C . ILE B 1 177 ? -0.73 12.852 11.359 1 98.69 177 ILE B C 1
ATOM 3290 O O . ILE B 1 177 ? -0.783 11.688 10.938 1 98.69 177 ILE B O 1
ATOM 3294 N N . ALA B 1 178 ? 0.295 13.328 12.016 1 98.81 178 ALA B N 1
ATOM 3295 C CA . ALA B 1 178 ? 1.487 12.516 12.242 1 98.81 178 ALA B CA 1
ATOM 3296 C C . ALA B 1 178 ? 1.165 11.289 13.102 1 98.81 178 ALA B C 1
ATOM 3298 O O . ALA B 1 178 ? 1.594 10.18 12.789 1 98.81 178 ALA B O 1
ATOM 3299 N N . LEU B 1 179 ? 0.407 11.492 14.141 1 98.81 179 LEU B N 1
ATOM 3300 C CA . LEU B 1 179 ? 0.1 10.406 15.062 1 98.81 179 LEU B CA 1
ATOM 3301 C C . LEU B 1 179 ? -0.861 9.406 14.422 1 98.81 179 LEU B C 1
ATOM 3303 O O . LEU B 1 179 ? -0.723 8.195 14.609 1 98.81 179 LEU B O 1
ATOM 3307 N N . PHE B 1 180 ? -1.852 9.906 13.664 1 98.94 180 PHE B N 1
ATOM 3308 C CA . PHE B 1 180 ? -2.723 9.031 12.891 1 98.94 180 PHE B CA 1
ATOM 3309 C C . PHE B 1 180 ? -1.909 8.172 11.93 1 98.94 180 PHE B C 1
ATOM 3311 O O . PHE B 1 180 ? -2.066 6.945 11.898 1 98.94 180 PHE B O 1
ATOM 3318 N N . THR B 1 181 ? -1.019 8.805 11.18 1 98.94 181 THR B N 1
ATOM 3319 C CA . THR B 1 181 ? -0.199 8.125 10.188 1 98.94 181 THR B CA 1
ATOM 3320 C C . THR B 1 181 ? 0.725 7.109 10.852 1 98.94 181 THR B C 1
ATOM 3322 O O . THR B 1 181 ? 0.826 5.965 10.398 1 98.94 181 THR B O 1
ATOM 3325 N N . ALA B 1 182 ? 1.344 7.504 11.969 1 98.94 182 ALA B N 1
ATOM 3326 C CA . ALA B 1 182 ? 2.277 6.625 12.664 1 98.94 182 ALA B CA 1
ATOM 3327 C C . ALA B 1 182 ? 1.567 5.383 13.195 1 98.94 182 ALA B C 1
ATOM 3329 O O . ALA B 1 182 ? 2.076 4.266 13.062 1 98.94 182 ALA B O 1
ATOM 3330 N N . GLU B 1 183 ? 0.425 5.602 13.812 1 98.88 183 GLU B N 1
ATOM 3331 C CA . GLU B 1 183 ? -0.323 4.465 14.352 1 98.88 183 GLU B CA 1
ATOM 3332 C C . GLU B 1 183 ? -0.782 3.533 13.234 1 98.88 183 GLU B C 1
ATOM 3334 O O . GLU B 1 183 ? -0.688 2.311 13.359 1 98.88 183 GLU B O 1
ATOM 3339 N N . LEU B 1 184 ? -1.264 4.086 12.141 1 98.94 184 LEU B N 1
ATOM 3340 C CA . LEU B 1 184 ? -1.685 3.285 11 1 98.94 184 LEU B CA 1
ATOM 3341 C C . LEU B 1 184 ? -0.529 2.443 10.469 1 98.94 184 LEU B C 1
ATOM 3343 O O . LEU B 1 184 ? -0.681 1.238 10.25 1 98.94 184 LEU B O 1
ATOM 3347 N N . LEU B 1 185 ? 0.605 3.041 10.305 1 98.88 185 LEU B N 1
ATOM 3348 C CA . LEU B 1 185 ? 1.764 2.385 9.703 1 98.88 185 LEU B CA 1
ATOM 3349 C C . LEU B 1 185 ? 2.314 1.305 10.633 1 98.88 185 LEU B C 1
ATOM 3351 O O . LEU B 1 185 ? 2.814 0.278 10.164 1 98.88 185 LEU B O 1
ATOM 3355 N N . GLU B 1 186 ? 2.199 1.526 11.93 1 98.44 186 GLU B N 1
ATOM 3356 C CA . GLU B 1 186 ? 2.74 0.554 12.875 1 98.44 186 GLU B CA 1
ATOM 3357 C C . GLU B 1 186 ? 1.764 -0.597 13.102 1 98.44 186 GLU B C 1
ATOM 3359 O O . GLU B 1 186 ? 2.176 -1.753 13.219 1 98.44 186 GLU B O 1
ATOM 3364 N N . ARG B 1 187 ? 0.473 -0.253 13.125 1 97.56 187 ARG B N 1
ATOM 3365 C CA . ARG B 1 187 ? -0.484 -1.231 13.625 1 97.56 187 ARG B CA 1
ATOM 3366 C C . ARG B 1 187 ? -1.402 -1.725 12.516 1 97.56 187 ARG B C 1
ATOM 3368 O O . ARG B 1 187 ? -2.217 -2.625 12.727 1 97.56 187 ARG B O 1
ATOM 3375 N N . ASN B 1 188 ? -1.289 -1.16 11.336 1 98.19 188 ASN B N 1
ATOM 3376 C CA . ASN B 1 188 ? -2.146 -1.44 10.188 1 98.19 188 ASN B CA 1
ATOM 3377 C C . ASN B 1 188 ? -3.58 -0.981 10.438 1 98.19 188 ASN B C 1
ATOM 3379 O O . ASN B 1 188 ? -4.496 -1.37 9.711 1 98.19 188 ASN B O 1
ATOM 3383 N N . THR B 1 189 ? -3.756 -0.285 11.508 1 98.25 189 THR B N 1
ATOM 3384 C CA . THR B 1 189 ? -5.043 0.291 11.883 1 98.25 189 THR B CA 1
ATOM 3385 C C . THR B 1 189 ? -4.848 1.494 12.805 1 98.25 189 THR B C 1
ATOM 3387 O O . THR B 1 189 ? -3.715 1.887 13.086 1 98.25 189 THR B O 1
ATOM 3390 N N . VAL B 1 190 ? -5.941 2.135 13.156 1 98.56 190 VAL B N 1
ATOM 3391 C CA . VAL B 1 190 ? -5.926 3.184 14.172 1 98.56 190 VAL B CA 1
ATOM 3392 C C . VAL B 1 190 ? -7.031 2.93 15.195 1 98.56 190 VAL B C 1
ATOM 3394 O O . VAL B 1 190 ? -8.078 2.377 14.867 1 98.56 190 VAL B O 1
ATOM 3397 N N . SER B 1 191 ? -6.785 3.271 16.406 1 97.62 191 SER B N 1
ATOM 3398 C CA . SER B 1 191 ? -7.785 3.154 17.453 1 97.62 191 SER B CA 1
ATOM 3399 C C . SER B 1 191 ? -8.945 4.117 17.234 1 97.62 191 SER B C 1
ATOM 3401 O O . SER B 1 191 ? -8.82 5.086 16.484 1 97.62 191 SER B O 1
ATOM 3403 N N . ASP B 1 192 ? -10.055 3.842 17.906 1 97.12 192 ASP B N 1
ATOM 3404 C CA . ASP B 1 192 ? -11.188 4.758 17.844 1 97.12 192 ASP B CA 1
ATOM 3405 C C . ASP B 1 192 ? -10.805 6.141 18.375 1 97.12 192 ASP B C 1
ATOM 3407 O O . ASP B 1 192 ? -11.25 7.16 17.844 1 97.12 192 ASP B O 1
ATOM 3411 N N . GLU B 1 193 ? -9.992 6.152 19.359 1 97.94 193 GLU B N 1
ATOM 3412 C CA . GLU B 1 193 ? -9.547 7.41 19.969 1 97.94 193 GLU B CA 1
ATOM 3413 C C . GLU B 1 193 ? -8.742 8.242 18.969 1 97.94 193 GLU B C 1
ATOM 3415 O O . GLU B 1 193 ? -9.023 9.422 18.766 1 97.94 193 GLU B O 1
ATOM 3420 N N . THR B 1 194 ? -7.754 7.625 18.328 1 98.62 194 THR B N 1
ATOM 3421 C CA . THR B 1 194 ? -6.934 8.32 17.344 1 98.62 194 THR B CA 1
ATOM 3422 C C . THR B 1 194 ? -7.785 8.805 16.172 1 98.62 194 THR B C 1
ATOM 3424 O O . THR B 1 194 ? -7.641 9.938 15.719 1 98.62 194 THR B O 1
ATOM 3427 N N . TYR B 1 195 ? -8.719 7.965 15.727 1 98.75 195 TYR B N 1
ATOM 3428 C CA . TYR B 1 195 ? -9.602 8.312 14.617 1 98.75 195 TYR B CA 1
ATOM 3429 C C . TYR B 1 195 ? -10.453 9.531 14.961 1 98.75 195 TYR B C 1
ATOM 3431 O O . TYR B 1 195 ? -10.453 10.523 14.234 1 98.75 195 TYR B O 1
ATOM 3439 N N . ASP B 1 196 ? -11.102 9.469 16.078 1 98.5 196 ASP B N 1
ATOM 3440 C CA . ASP B 1 196 ? -12.047 10.5 16.484 1 98.5 196 ASP B CA 1
ATOM 3441 C C . ASP B 1 196 ? -11.328 11.828 16.75 1 98.5 196 ASP B C 1
ATOM 3443 O O . ASP B 1 196 ? -11.812 12.891 16.359 1 98.5 196 ASP B O 1
ATOM 3447 N N . GLN B 1 197 ? -10.211 11.758 17.391 1 98.25 197 GLN B N 1
ATOM 3448 C CA . GLN B 1 197 ? -9.445 12.961 17.688 1 98.25 197 GLN B CA 1
ATOM 3449 C C . GLN B 1 197 ? -8.945 13.633 16.422 1 98.25 197 GLN B C 1
ATOM 3451 O O . GLN B 1 197 ? -9.062 14.852 16.266 1 98.25 197 GLN B O 1
ATOM 3456 N N . THR B 1 198 ? -8.422 12.812 15.5 1 98.62 198 THR B N 1
ATOM 3457 C CA . THR B 1 198 ? -7.902 13.359 14.25 1 98.62 198 THR B CA 1
ATOM 3458 C C . THR B 1 198 ? -9.031 13.961 13.414 1 98.62 198 THR B C 1
ATOM 3460 O O . THR B 1 198 ? -8.891 15.07 12.891 1 98.62 198 THR B O 1
ATOM 3463 N N . ARG B 1 199 ? -10.109 13.242 13.367 1 98.44 199 ARG B N 1
ATOM 3464 C CA . ARG B 1 199 ? -11.266 13.734 12.617 1 98.44 199 ARG B CA 1
ATOM 3465 C C . ARG B 1 199 ? -11.742 15.078 13.164 1 98.44 199 ARG B C 1
ATOM 3467 O O . ARG B 1 199 ? -12 16 12.391 1 98.44 199 ARG B O 1
ATOM 3474 N N . ARG B 1 200 ? -11.797 15.18 14.445 1 97.94 200 ARG B N 1
ATOM 3475 C CA . ARG B 1 200 ? -12.242 16.406 15.078 1 97.94 200 ARG B CA 1
ATOM 3476 C C . ARG B 1 200 ? -11.289 17.562 14.781 1 97.94 200 ARG B C 1
ATOM 3478 O O . ARG B 1 200 ? -11.711 18.641 14.391 1 97.94 200 ARG B O 1
ATOM 3485 N N . ILE B 1 201 ? -10.039 17.375 14.906 1 97.44 201 ILE B N 1
ATOM 3486 C CA . ILE B 1 201 ? -9.023 18.406 14.742 1 97.44 201 ILE B CA 1
ATOM 3487 C C . ILE B 1 201 ? -8.977 18.859 13.281 1 97.44 201 ILE B C 1
ATOM 3489 O O . ILE B 1 201 ? -8.758 20.047 13 1 97.44 201 ILE B O 1
ATOM 3493 N N . LEU B 1 202 ? -9.305 17.891 12.383 1 97.44 202 LEU B N 1
ATOM 3494 C CA . LEU B 1 202 ? -9.164 18.188 10.961 1 97.44 202 LEU B CA 1
ATOM 3495 C C . LEU B 1 202 ? -10.492 18.656 10.375 1 97.44 202 LEU B C 1
ATOM 3497 O O . LEU B 1 202 ? -10.695 18.578 9.156 1 97.44 202 LEU B O 1
ATOM 3501 N N . GLY B 1 203 ? -11.414 19.062 11.133 1 95.5 203 GLY B N 1
ATOM 3502 C CA . GLY B 1 203 ? -12.594 19.734 10.625 1 95.5 203 GLY B CA 1
ATOM 3503 C C . GLY B 1 203 ? -13.836 18.859 10.664 1 95.5 203 GLY B C 1
ATOM 3504 O O . GLY B 1 203 ? -14.922 19.281 10.258 1 95.5 203 GLY B O 1
ATOM 3505 N N . GLY B 1 204 ? -13.742 17.594 11.047 1 96.12 204 GLY B N 1
ATOM 3506 C CA . GLY B 1 204 ? -14.906 16.781 11.367 1 96.12 204 GLY B CA 1
ATOM 3507 C C . GLY B 1 204 ? -15.352 15.906 10.211 1 96.12 204 GLY B C 1
ATOM 3508 O O . GLY B 1 204 ? -16.266 15.102 10.359 1 96.12 204 GLY B O 1
ATOM 3509 N N . GLN B 1 205 ? -14.758 15.977 9.055 1 96 205 GLN B N 1
ATOM 3510 C CA . GLN B 1 205 ? -15.172 15.18 7.906 1 96 205 GLN B CA 1
ATOM 3511 C C . GLN B 1 205 ? -14.328 13.914 7.789 1 96 205 GLN B C 1
ATOM 3513 O O . GLN B 1 205 ? -13.102 13.969 7.871 1 96 205 GLN B O 1
ATOM 3518 N N . ASP B 1 206 ? -15.016 12.773 7.484 1 97.81 206 ASP B N 1
ATOM 3519 C CA . ASP B 1 206 ? -14.312 11.508 7.301 1 97.81 206 ASP B CA 1
ATOM 3520 C C . ASP B 1 206 ? -13.469 11.523 6.031 1 97.81 206 ASP B C 1
ATOM 3522 O O . ASP B 1 206 ? -12.469 10.812 5.93 1 97.81 206 ASP B O 1
ATOM 3526 N N . SER B 1 207 ? -13.812 12.414 5.105 1 97.75 207 SER B N 1
ATOM 3527 C CA . SER B 1 207 ? -13.141 12.469 3.812 1 97.75 207 SER B CA 1
ATOM 3528 C C . SER B 1 207 ? -11.664 12.812 3.973 1 97.75 207 SER B C 1
ATOM 3530 O O . SER B 1 207 ? -10.82 12.344 3.203 1 97.75 207 SER B O 1
ATOM 3532 N N . VAL B 1 208 ? -11.305 13.625 4.965 1 98.38 208 VAL B N 1
ATOM 3533 C CA . VAL B 1 208 ? -9.906 14 5.156 1 98.38 208 VAL B CA 1
ATOM 3534 C C . VAL B 1 208 ? -9.102 12.789 5.617 1 98.38 208 VAL B C 1
ATOM 3536 O O . VAL B 1 208 ? -7.941 12.625 5.238 1 98.38 208 VAL B O 1
ATOM 3539 N N . LEU B 1 209 ? -9.742 11.867 6.395 1 98.81 209 LEU B N 1
ATOM 3540 C CA . LEU B 1 209 ? -9.07 10.648 6.828 1 98.81 209 LEU B CA 1
ATOM 3541 C C . LEU B 1 209 ? -8.953 9.656 5.68 1 98.81 209 LEU B C 1
ATOM 3543 O O . LEU B 1 209 ? -7.996 8.883 5.617 1 98.81 209 LEU B O 1
ATOM 3547 N N . VAL B 1 210 ? -9.922 9.719 4.738 1 98.75 210 VAL B N 1
ATOM 3548 C CA . VAL B 1 210 ? -9.797 8.938 3.512 1 98.75 210 VAL B CA 1
ATOM 3549 C C . VAL B 1 210 ? -8.594 9.422 2.707 1 98.75 210 VAL B C 1
ATOM 3551 O O . VAL B 1 210 ? -7.82 8.617 2.191 1 98.75 210 VAL B O 1
ATOM 3554 N N . GLU B 1 211 ? -8.422 10.727 2.652 1 98.81 211 GLU B N 1
ATOM 3555 C CA . GLU B 1 211 ? -7.289 11.297 1.927 1 98.81 211 GLU B CA 1
ATOM 3556 C C . GLU B 1 211 ? -5.961 10.883 2.557 1 98.81 211 GLU B C 1
ATOM 3558 O O . GL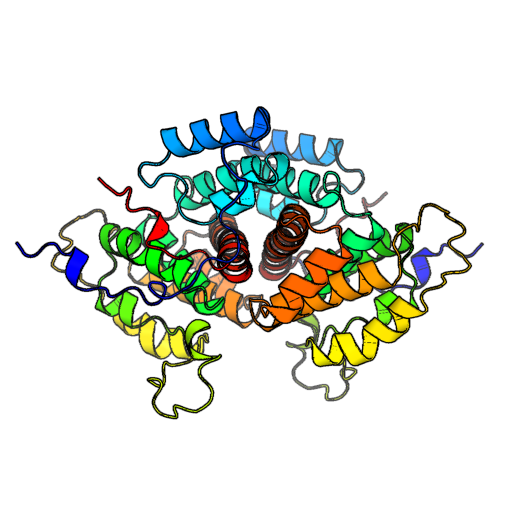U B 1 211 ? -5.051 10.438 1.856 1 98.81 211 GLU B O 1
ATOM 3563 N N . ILE B 1 212 ? -5.844 10.961 3.883 1 98.94 212 ILE B N 1
ATOM 3564 C CA . ILE B 1 212 ? -4.613 10.594 4.574 1 98.94 212 ILE B CA 1
ATOM 3565 C C . ILE B 1 212 ? -4.324 9.109 4.355 1 98.94 212 ILE B C 1
ATOM 3567 O O . ILE B 1 212 ? -3.197 8.734 4.027 1 98.94 212 ILE B O 1
ATOM 3571 N N . THR B 1 213 ? -5.359 8.258 4.477 1 98.94 213 THR B N 1
ATOM 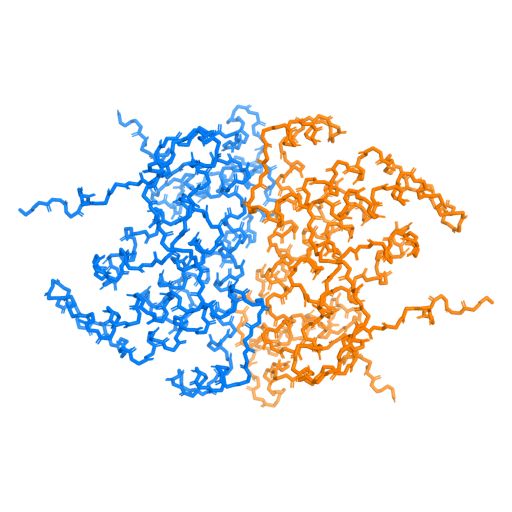3572 C CA . THR B 1 213 ? -5.207 6.824 4.281 1 98.94 213 THR B CA 1
ATOM 3573 C C . THR B 1 213 ? -4.789 6.512 2.85 1 98.94 213 THR B C 1
ATOM 3575 O O . THR B 1 213 ? -3.973 5.617 2.617 1 98.94 213 THR B O 1
ATOM 3578 N N . SER B 1 214 ? -5.297 7.285 1.913 1 98.88 214 SER B N 1
ATOM 3579 C CA . SER B 1 214 ? -4.965 7.086 0.506 1 98.88 214 SER B CA 1
ATOM 3580 C C . SER B 1 214 ? -3.514 7.461 0.224 1 98.88 214 SER B C 1
ATOM 3582 O O . SER B 1 214 ? -2.83 6.781 -0.545 1 98.88 214 SER B O 1
ATOM 3584 N N . ILE B 1 215 ? -3.061 8.547 0.841 1 98.88 215 ILE B N 1
ATOM 3585 C CA . ILE B 1 215 ? -1.661 8.922 0.682 1 98.88 215 ILE B CA 1
ATOM 3586 C C . ILE B 1 215 ? -0.763 7.828 1.253 1 98.88 215 ILE B C 1
ATOM 3588 O O . ILE B 1 215 ? 0.195 7.402 0.604 1 98.88 215 ILE B O 1
ATOM 3592 N N . VAL B 1 216 ? -1.103 7.305 2.41 1 98.94 216 VAL B N 1
ATOM 3593 C CA . VAL B 1 216 ? -0.324 6.238 3.029 1 98.94 216 VAL B CA 1
ATOM 3594 C C . VAL B 1 216 ? -0.305 5.016 2.115 1 98.94 216 VAL B C 1
ATOM 3596 O O . VAL B 1 216 ? 0.759 4.457 1.833 1 98.94 216 VAL B O 1
ATOM 3599 N N . GLY B 1 217 ? -1.458 4.617 1.639 1 98.88 217 GLY B N 1
ATOM 3600 C CA . GLY B 1 217 ? -1.563 3.436 0.798 1 98.88 217 GLY B CA 1
ATOM 3601 C C . GLY B 1 217 ? -0.809 3.566 -0.511 1 98.88 217 GLY B C 1
ATOM 3602 O O . GLY B 1 217 ? -0.101 2.643 -0.92 1 98.88 217 GLY B O 1
ATOM 3603 N N . TYR B 1 218 ? -0.947 4.688 -1.144 1 98.69 218 TYR B N 1
ATOM 3604 C CA . TYR B 1 218 ? -0.277 4.906 -2.42 1 98.69 218 TYR B CA 1
ATOM 3605 C C . TYR B 1 218 ? 1.237 4.906 -2.248 1 98.69 218 TYR B C 1
ATOM 3607 O O . TYR B 1 218 ? 1.956 4.266 -3.023 1 98.69 218 TYR B O 1
ATOM 3615 N N . TYR B 1 219 ? 1.689 5.551 -1.256 1 98.56 219 TYR B N 1
ATOM 3616 C CA . TYR B 1 219 ? 3.137 5.672 -1.122 1 98.56 219 TYR B CA 1
ATOM 3617 C C . TYR B 1 219 ? 3.736 4.414 -0.506 1 98.56 219 TYR B C 1
ATOM 3619 O O . TYR B 1 219 ? 4.945 4.188 -0.595 1 98.56 219 TYR B O 1
ATOM 3627 N N . ALA B 1 220 ? 2.916 3.582 0.156 1 98.88 220 ALA B N 1
ATOM 3628 C CA . ALA B 1 220 ? 3.371 2.225 0.443 1 98.88 220 ALA B CA 1
ATOM 3629 C C . ALA B 1 220 ? 3.654 1.458 -0.846 1 98.88 220 ALA B C 1
ATOM 3631 O O . ALA B 1 220 ? 4.676 0.778 -0.959 1 98.88 220 ALA B O 1
ATOM 3632 N N . TYR B 1 221 ? 2.736 1.604 -1.775 1 98.88 221 TYR B N 1
ATOM 3633 C CA . TYR B 1 221 ? 2.91 0.982 -3.082 1 98.88 221 TYR B CA 1
ATOM 3634 C C . TYR B 1 221 ? 4.168 1.497 -3.77 1 98.88 221 TYR B C 1
ATOM 3636 O O . TYR B 1 221 ? 4.965 0.712 -4.293 1 98.88 221 TYR B O 1
ATOM 3644 N N . VAL B 1 222 ? 4.422 2.779 -3.699 1 98.19 222 VAL B N 1
ATOM 3645 C CA . VAL B 1 222 ? 5.613 3.383 -4.285 1 98.19 222 VAL B CA 1
ATOM 3646 C C . VAL B 1 222 ? 6.859 2.857 -3.582 1 98.19 222 VAL B C 1
ATOM 3648 O O . VAL B 1 222 ? 7.832 2.467 -4.234 1 98.19 222 VAL B O 1
ATOM 3651 N N . ALA B 1 223 ? 6.812 2.797 -2.299 1 98.62 223 ALA B N 1
ATOM 3652 C CA . ALA B 1 223 ? 7.953 2.33 -1.517 1 98.62 223 ALA B CA 1
ATOM 3653 C C . ALA B 1 223 ? 8.297 0.882 -1.854 1 98.62 223 ALA B C 1
ATOM 3655 O O . ALA B 1 223 ? 9.469 0.542 -2.041 1 98.62 223 ALA B O 1
ATOM 3656 N N . TYR B 1 224 ? 7.254 0.005 -1.947 1 98.88 224 TYR B N 1
ATOM 3657 C CA . TYR B 1 224 ? 7.484 -1.373 -2.363 1 98.88 224 TYR B CA 1
ATOM 3658 C C . TYR B 1 224 ? 8.195 -1.425 -3.711 1 98.88 224 TYR B C 1
ATOM 3660 O O . TYR B 1 224 ? 9.148 -2.186 -3.889 1 98.88 224 TYR B O 1
ATOM 3668 N N . THR B 1 225 ? 7.734 -0.637 -4.613 1 98.62 225 THR B N 1
ATOM 3669 C CA . THR B 1 225 ? 8.312 -0.626 -5.957 1 98.62 225 THR B CA 1
ATOM 3670 C C . THR B 1 225 ? 9.773 -0.204 -5.914 1 98.62 225 THR B C 1
ATOM 3672 O O . THR B 1 225 ? 10.641 -0.89 -6.465 1 98.62 225 THR B O 1
ATOM 3675 N N . LEU B 1 226 ? 10.047 0.883 -5.211 1 97.88 226 LEU B N 1
ATOM 3676 C CA . LEU B 1 226 ? 11.406 1.401 -5.137 1 97.88 226 LEU B CA 1
ATOM 3677 C C . LEU B 1 226 ? 12.328 0.405 -4.441 1 97.88 226 LEU B C 1
ATOM 3679 O O . LEU B 1 226 ? 13.484 0.238 -4.844 1 97.88 226 LEU B O 1
ATOM 3683 N N . ASN B 1 227 ? 11.844 -0.258 -3.449 1 98.31 227 ASN B N 1
ATOM 3684 C CA . ASN B 1 227 ? 12.641 -1.218 -2.695 1 98.31 227 ASN B CA 1
ATOM 3685 C C . ASN B 1 227 ? 12.914 -2.482 -3.506 1 98.31 227 ASN B C 1
ATOM 3687 O O . ASN B 1 227 ? 14.047 -2.961 -3.557 1 98.31 227 ASN B O 1
ATOM 3691 N N . VAL B 1 228 ? 11.891 -3.014 -4.168 1 98.75 228 VAL B N 1
ATOM 3692 C CA . VAL B 1 228 ? 12.016 -4.266 -4.906 1 98.75 228 VAL B CA 1
ATOM 3693 C C . VAL B 1 228 ? 12.992 -4.078 -6.066 1 98.75 228 VAL B C 1
ATOM 3695 O O . VAL B 1 228 ? 13.852 -4.93 -6.309 1 98.75 228 VAL B O 1
ATOM 3698 N N . PHE B 1 229 ? 12.898 -2.973 -6.734 1 98.12 229 PHE B N 1
ATOM 3699 C CA . PHE B 1 229 ? 13.656 -2.795 -7.969 1 98.12 229 PHE B CA 1
ATOM 3700 C C . PHE B 1 229 ? 14.898 -1.95 -7.727 1 98.12 229 PHE B C 1
ATOM 3702 O O . PHE B 1 229 ? 15.648 -1.654 -8.656 1 98.12 229 PHE B O 1
ATOM 3709 N N . LYS B 1 230 ? 15.125 -1.581 -6.453 1 96.5 230 LYS B N 1
ATOM 3710 C CA . LYS B 1 230 ? 16.312 -0.859 -6.004 1 96.5 230 LYS B CA 1
ATOM 3711 C C . LYS B 1 230 ? 16.562 0.369 -6.875 1 96.5 230 LYS B C 1
ATOM 3713 O O . LYS B 1 230 ? 17.641 0.496 -7.48 1 96.5 230 LYS B O 1
ATOM 3718 N N . ILE B 1 231 ? 15.586 1.262 -6.824 1 94.56 231 ILE B N 1
ATOM 3719 C CA . ILE B 1 231 ? 15.711 2.504 -7.582 1 94.56 231 ILE B CA 1
ATOM 3720 C C . ILE B 1 231 ? 16.328 3.586 -6.695 1 94.56 231 ILE B C 1
ATOM 3722 O O . ILE B 1 231 ? 15.773 3.938 -5.656 1 94.56 231 ILE B O 1
ATOM 3726 N N . PRO B 1 232 ? 17.422 4.156 -7.062 1 89.75 232 PRO B N 1
ATOM 3727 C CA . PRO B 1 232 ? 18.031 5.23 -6.262 1 89.75 232 PRO B CA 1
ATOM 3728 C C . PRO B 1 232 ? 17.406 6.594 -6.547 1 89.75 232 PRO B C 1
ATOM 3730 O O . PRO B 1 232 ? 16.656 6.746 -7.516 1 89.75 232 PRO B O 1
ATOM 3733 N N . THR B 1 233 ? 17.594 7.574 -5.656 1 81.75 233 THR B N 1
ATOM 3734 C CA . THR B 1 233 ? 17.109 8.938 -5.852 1 81.75 233 THR B CA 1
ATOM 3735 C C . THR B 1 233 ? 17.828 9.602 -7.031 1 81.75 233 THR B C 1
ATOM 3737 O O . THR B 1 233 ? 17.219 10.398 -7.754 1 81.75 233 THR B O 1
ATOM 3740 N N . SER B 1 234 ? 19.188 9.539 -7.242 1 64.5 234 SER B N 1
ATOM 3741 C CA . SER B 1 234 ? 20.047 10.234 -8.203 1 64.5 234 SER B CA 1
ATOM 3742 C C . SER B 1 234 ? 19.812 9.719 -9.625 1 64.5 234 SER B C 1
ATOM 3744 O O . SER B 1 234 ? 20.359 10.258 -10.586 1 64.5 234 SER B O 1
ATOM 3746 N N . VAL B 1 235 ? 19.203 8.648 -9.953 1 50.78 235 VAL B N 1
ATOM 3747 C CA . VAL B 1 235 ? 19.234 8.305 -11.375 1 50.78 235 VAL B CA 1
ATOM 3748 C C . VAL B 1 235 ? 18.828 9.508 -12.211 1 50.78 235 VAL B C 1
ATOM 3750 O O . VAL B 1 235 ? 18.953 9.492 -13.438 1 50.78 235 VAL B O 1
ATOM 3753 N N . MET B 1 236 ? 18.125 10.539 -11.672 1 44.03 236 MET B N 1
ATOM 3754 C CA . MET B 1 236 ? 17.594 11.578 -12.547 1 44.03 236 MET B CA 1
ATOM 3755 C C . MET B 1 236 ? 18.719 12.461 -13.086 1 44.03 236 MET B C 1
ATOM 3757 O O . MET B 1 236 ? 18.453 13.43 -13.805 1 44.03 236 MET B O 1
ATOM 3761 N N . LYS B 1 237 ? 19.859 12.633 -12.43 1 37.72 237 LYS B N 1
ATOM 3762 C CA . LYS B 1 237 ? 20.641 13.711 -13.016 1 37.72 237 LYS B CA 1
ATOM 3763 C C . LYS B 1 237 ? 21.078 13.359 -14.438 1 37.72 237 LYS B C 1
ATOM 3765 O O . LYS B 1 237 ? 21.656 12.289 -14.664 1 37.72 237 LYS B O 1
ATOM 3770 N N . ARG B 1 238 ? 20.281 13.875 -15.406 1 33.53 238 ARG B N 1
ATOM 3771 C CA . ARG B 1 238 ? 20.797 13.898 -16.781 1 33.53 238 ARG B CA 1
ATOM 3772 C C . ARG B 1 238 ? 22.25 14.383 -16.812 1 33.53 238 ARG B C 1
ATOM 3774 O O . ARG B 1 238 ? 22.609 15.305 -16.094 1 33.53 238 ARG B O 1
ATOM 3781 N N . ASP B 1 239 ? 23.078 13.43 -16.969 1 31.72 239 ASP B N 1
ATOM 3782 C CA . ASP B 1 239 ? 24.359 13.922 -17.453 1 31.72 239 ASP B CA 1
ATOM 3783 C C . ASP B 1 239 ? 24.172 15.141 -18.359 1 31.72 239 ASP B C 1
ATOM 3785 O O . ASP B 1 239 ? 23.453 15.078 -19.344 1 31.72 239 ASP B O 1
ATOM 3789 N N . ASP B 1 240 ? 24.094 16.406 -17.844 1 26.25 240 ASP B N 1
ATOM 3790 C CA . ASP B 1 240 ? 24.594 17.391 -18.812 1 26.25 240 ASP B CA 1
ATOM 3791 C C . ASP B 1 240 ? 25.938 16.953 -19.391 1 26.25 240 ASP B C 1
ATOM 3793 O O . ASP B 1 240 ? 26.797 16.438 -18.688 1 26.25 240 ASP B O 1
#

Solvent-accessible surface area (backbone atoms only — not comparable to full-atom values): 25937 Å² total; per-residue (Å²): 129,80,66,81,72,74,76,66,76,64,79,19,70,80,49,68,65,69,48,70,38,64,54,82,90,70,48,48,71,68,33,48,52,49,48,51,51,43,42,71,73,28,94,58,39,70,45,69,51,46,20,43,31,43,50,42,49,83,54,30,55,31,50,49,51,36,51,52,34,58,68,71,67,54,93,61,52,61,41,54,49,36,52,50,49,41,54,38,14,23,67,49,42,12,45,26,51,30,46,58,44,49,60,55,24,42,73,43,50,49,39,68,68,37,64,71,28,56,36,40,24,75,47,63,86,53,61,77,52,77,80,65,88,69,60,78,84,47,55,52,59,37,45,67,42,38,56,68,44,24,42,64,36,47,66,61,60,65,40,79,86,49,71,61,73,78,67,65,72,48,46,65,46,50,47,36,51,49,52,44,48,33,33,27,71,67,66,36,26,56,52,71,65,53,49,52,51,33,30,54,68,68,72,60,46,70,46,60,56,46,50,54,50,47,40,44,19,52,45,46,26,45,23,43,46,29,39,56,26,26,41,34,56,65,78,45,66,66,80,123,130,82,68,82,72,72,75,66,76,63,78,19,70,80,49,68,65,69,48,71,38,67,54,83,90,72,48,49,72,69,36,47,52,48,49,51,52,45,44,71,73,28,95,57,39,69,47,69,52,45,22,43,30,44,52,41,48,81,52,31,54,30,48,50,51,38,51,51,35,59,68,70,66,54,94,62,51,60,41,52,48,34,52,48,49,42,54,40,13,24,67,48,42,13,45,26,52,30,46,57,42,47,61,55,23,41,73,44,49,50,40,69,67,36,63,70,29,55,35,39,24,74,48,63,86,53,62,77,51,77,78,67,88,70,60,77,85,46,54,52,58,37,46,65,41,38,55,69,44,23,41,64,35,47,64,62,60,65,40,78,84,48,71,63,74,78,67,68,72,48,46,66,46,50,46,38,50,50,52,44,49,34,33,27,72,66,65,37,26,58,53,70,65,53,50,53,52,32,30,54,68,68,72,59,47,69,45,60,56,46,49,53,48,47,40,42,19,51,45,44,25,44,24,42,45,30,38,57,25,28,40,34,56,66,77,44,66,67,79,124

Nearest PDB structures (foldseek):
  2prr-assembly1_E  TM=7.768E-01  e=7.454E-04  Cupriavidus pinatubonensis JMP134
  2oyo-assembly1_A  TM=7.338E-01  e=3.679E-04  Deinococcus geothermalis DSM 11300
  3lvy-assembly3_F  TM=7.780E-01  e=4.579E-03  Streptococcus mutans
  6k40-assembly3_C  TM=7.604E-01  e=6.196E-03  Deinococcus radiodurans R1 = ATCC 13939 = DSM 20539
  6ohj-assembly1_B  TM=7.301E-01  e=6.854E-03  Marinomonas mediterranea MMB-1

Secondary structure (DSSP, 8-state):
---GGGS---SSTTPPPS---S-GGG--HHHHHHHHHHHHH-TT-STTTHHHHTTSHHHHHHHHHHHHHHHHSSSS-HHHHHHHHHHHHHHTT-HHHHHHHHHHHHHTT--HHHHHHS---S-HHHHS--S-TTS--PPPP-HHHIIIIIHHHHHT---TT---TT----HHHHHHHHHHHHHHHHHSS--HHHHHHHHHHTTS-HHHHHHHHHHHHHHHHHHHHHHHHT--SGGG----/---GGGS---SSTTPPPS---S-GGG--HHHHHHHHHHHHH-TT-STTTHHHHTTSHHHHHHHHHHHHHHHHSSSS-HHHHHHHHHHHHHHTT-HHHHHHHHHHHHHTT--HHHHHHS---S-HHHHS--S-TTS--PPPP-HHHIIIIIHHHHHT---TT---TT----HHHHHHHHHHHHHHHHHSS--HHHHHHHHHHTTS-HHHHHHHHHHHHHHHHHHHHHHHHT--SGGG----

InterPro domains:
  IPR029032 AhpD-like [G3DSA:1.20.1290.10] (18-121)
  IPR029032 AhpD-like [G3DSA:1.20.1290.10] (145-236)
  IPR029032 AhpD-like [SSF69118] (15-233)

Organism: Thalassiosira oceanica (NCBI:txid159749)